Protein 9K1L (pdb70)

Nearest PDB structures (foldseek):
  8bw8-assembly2_D  TM=9.232E-01  e=1.970E-22  Drosophila melanogaster
  8bw8-assembly1_B  TM=9.135E-01  e=7.959E-21  Drosophila melanogaster
  8bw9-assembly1_B  TM=9.131E-01  e=1.567E-20  Drosophila melanogaster
  8bw8-assembly3_F  TM=8.882E-01  e=9.702E-20  Drosophila melanogaster
  8cn1-assembly1_F  TM=8.911E-01  e=4.172E-04  Homo sapiens

Radius of gyration: 22.48 Å; Cα contacts (8 Å, |Δi|>4): 541; chains: 2; bounding box: 66×52×40 Å

Foldseek 3Di:
DCVQANALLQFWLVLVLLLVVQFDPVQNVLNVLSVVVRPGSNCLLVPDPVNCVVSVNDPVVSVVSSVLLSVLSCCVRPPQQPDFLVNLLCQLLVLLVVLLCVLVVLCPDPVDPLQPDLDDDPVLVVSLVVNLVSLVVSVLLPVQDPPVLNVVSVVLNVQLVVLNVDSDRRVVSSVSSNVSSVVNSVSSVVVQVPDDVVRRRGGWDKDKDKFFDDDFQDDQFWDWDQDPSQWTFTQDGDPPHSQVVSVPDDGGKTFQDKQSRGNRNGDVVVVVCSQRVGRGIIMTIITGRPD/DAALVVVLVVCCVQVVVVCVVCVVLSVVVRCTPVNLLVDDLVVVVVSPPVDSVSSVSSVVVSVVVVVVVVVVVVVVVPPDDDDD

InterPro domains:
  IPR001478 PDZ domain [PF00595] (223-292)
  IPR001478 PDZ domain [PS50106] (215-297)
  IPR001478 PDZ domain [SM00228] (225-297)
  IPR001660 Sterile alpha motif domain [PF00536] (9-71)
  IPR001660 Sterile alpha motif domain [PS50105] (11-76)
  IPR001660 Sterile alpha motif domain [SM00454] (8-76)
  IPR001849 Pleckstrin homology domain [PF00169] (573-667)
  IPR001849 Pleckstrin homology domain [PS50003] (570-669)
  IPR001849 Pleckstrin homology domain [SM00233] (571-671)
  IPR010599 Connector enhancer of kinase suppressor of ras 2/3 domain [PF06663] (340-495)
  IPR011993 PH-like domain superfamily [G3DSA:2.30.29.30] (573-698)
  IPR013761 Sterile alpha motif/pointed domain superfamily [G3DSA:1.10.150.50] (2-89)
  IPR013761 Sterile alpha motif/pointed domain superfamily [SSF47769] (5-80)
  IPR017874 CRIC domain [PF10534] (84-176)
  IPR017874 CRIC domain [PS51290] (84-178)
  IPR036034 PDZ superfamily [G3DSA:2.30.42.10] (201-304)
  IPR036034 PDZ superfamily [SSF50156] (201-300)
  IPR049628 CNK1-3, SAM domain [cd09511] (8-76)
  IPR051566 Connector enhancer of kinase suppressor of Ras [PTHR12844] (5-1025)

Solvent-accessible surface area: 18552 Å² total; per-residue (Å²): 111,72,152,64,20,99,53,2,45,54,15,41,41,74,70,0,6,62,1,4,114,1,7,41,95,41,3,52,100,7,25,60,34,1,96,148,88,59,14,21,0,78,59,0,20,163,13,67,82,105,67,0,85,100,5,41,0,67,104,4,0,4,2,2,38,1,27,48,7,5,78,34,0,34,62,20,28,128,20,13,109,83,69,23,10,117,54,11,13,129,51,1,39,25,19,0,116,88,2,41,99,61,0,76,42,53,54,91,60,87,96,50,84,1,160,112,23,154,183,23,40,20,85,0,1,62,35,0,12,85,0,0,26,16,1,55,54,1,5,70,37,35,81,45,40,147,124,120,40,69,59,57,2,3,83,24,2,33,74,0,1,70,6,14,90,107,125,22,22,2,56,89,3,0,64,70,0,18,103,0,0,124,46,1,22,37,24,1,85,90,14,46,89,134,33,65,127,106,44,10,57,40,29,7,82,9,34,65,6,138,13,73,26,94,124,129,67,62,31,13,3,0,99,2,98,43,35,106,100,17,62,4,28,0,72,20,48,41,150,126,5,12,0,57,152,38,70,102,7,95,70,40,8,22,1,3,17,2,51,130,46,4,0,9,11,28,68,69,101,22,0,19,80,10,6,166,138,70,64,73,9,2,48,0,1,0,49,19,43,37,98,130,51,75,52,56,48,5,21,134,33,0,130,151,47,0,75,113,7,58,95,122,29,26,121,19,1,40,62,30,37,0,38,10,49,2,5,56,58,13,55,41,151,33,0,88,89,10,46,0,87,94,102,96,25,11,71,72,0,21,24,23,1,9,58,38,52,1,92,59,20,43,117,40,2,98,110,57,77,133,143,70,37,92,14

Sequence (375 aa):
MALIMEPVSKWSPSQVVDWMKGLDDCLQQYIKNFEREKISGDQLLRITHQELEDLGVSRIGHQELILEAVDLLCALNYGLETENLKTLSHKLNASAKNLQNFITGRRRSGHYDGRTSRKLPNDFLTSVVDLIGAAKSLLAWLDRSPSVTRNNVIQLCLELTTIVQQDCTVYETENKILHVCKTLSGVCDHIISLSSDPLVSQSAHLEVIQLANIKPSEGLGMYIKSTYDGLHVITGTTENSPADRCKKIHAGDEVIQVNHQTVVGWQLKNLVNALREDPSGVILTLKKRPQGSTQQDVCKWLKKHCPNQYQLYSESFKQHDITGRALLRLTDKKLERMGIAQENQRQHILQQVLQLKVREEVRNLQLLTQNLYFQ

Structure (mmCIF, N/CA/C/O backbone):
data_9K1L
#
_entry.id   9K1L
#
_cell.length_a   109.307
_cell.length_b   109.307
_cell.length_c   203.484
_cell.angle_alpha   90.000
_cell.angle_beta   90.000
_cell.angle_gamma   120.000
#
_symmetry.space_group_name_H-M   'P 65 2 2'
#
loop_
_entity.id
_entity.type
_entity.pdbx_description
1 polymer 'Connector enhancer of kinase suppressor of ras 2'
2 polymer 'Sterile alpha motif domain-containing protein 12'
3 non-polymer GLYCEROL
4 water water
#
loop_
_atom_site.group_PDB
_atom_site.id
_atom_site.type_symbol
_atom_site.label_atom_id
_atom_site.label_alt_id
_atom_site.label_comp_id
_atom_site.label_asym_id
_atom_site.label_entity_id
_atom_site.label_seq_id
_atom_site.pdbx_PDB_ins_code
_atom_site.Cartn_x
_atom_site.Cartn_y
_atom_site.Cartn_z
_atom_site.occupancy
_atom_site.B_iso_or_equiv
_atom_site.auth_seq_id
_atom_site.auth_comp_id
_atom_site.auth_asym_id
_atom_site.auth_atom_id
_atom_site.pdbx_PDB_model_num
ATOM 1 N N . MET A 1 6 ? -68.80814 33.53607 -11.31334 1.000 63.42987 1 MET A N 1
ATOM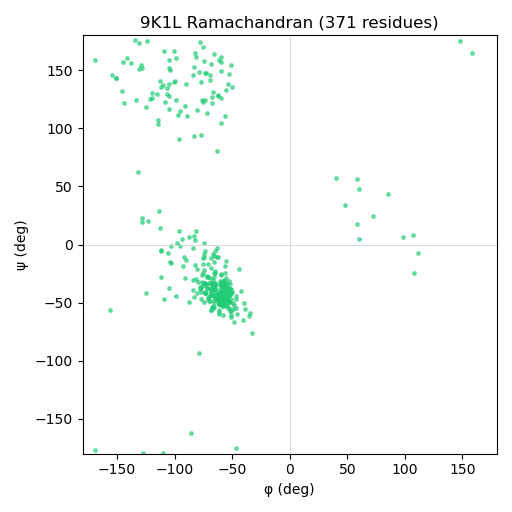 2 C CA . MET A 1 6 ? -69.84292 33.39161 -12.33152 1.000 71.98730 1 MET A CA 1
ATOM 3 C C . MET A 1 6 ? -70.91726 34.47197 -12.16206 1.000 77.13714 1 MET A C 1
ATOM 4 O O . MET A 1 6 ? -71.39503 34.73289 -11.04831 1.000 68.35435 1 MET A O 1
ATOM 9 N N . ALA A 1 7 ? -71.30403 35.07892 -13.29047 1.000 86.97062 2 ALA A N 1
ATOM 10 C CA . ALA A 1 7 ? -72.18570 36.24145 -13.30228 1.000 81.14886 2 ALA A CA 1
ATOM 11 C C . ALA A 1 7 ? -73.57518 35.96387 -12.74012 1.000 83.33738 2 ALA A C 1
ATOM 12 O O . ALA A 1 7 ? -74.33232 36.92238 -12.52872 1.000 83.02271 2 ALA A O 1
ATOM 14 N N . LEU A 1 8 ? -73.93808 34.69306 -12.51078 1.000 77.11716 3 LEU A N 1
ATOM 15 C CA . LEU A 1 8 ? -75.20472 34.39436 -11.84243 1.000 74.60262 3 LEU A CA 1
ATOM 16 C C . LEU A 1 8 ? -75.12056 34.70665 -10.35089 1.000 71.57647 3 LEU A C 1
ATOM 17 O O . LEU A 1 8 ? -76.05852 35.27051 -9.77287 1.000 69.05773 3 LEU A O 1
ATOM 22 N N . ILE A 1 9 ? -73.99476 34.36103 -9.72195 1.000 73.79905 4 ILE A N 1
ATOM 23 C CA . ILE A 1 9 ? -73.82138 34.53063 -8.28068 1.000 67.91820 4 ILE A CA 1
ATOM 24 C C . ILE A 1 9 ? -73.37104 35.94856 -7.92574 1.000 61.29342 4 ILE A C 1
ATOM 25 O O . ILE A 1 9 ? -73.69882 36.44498 -6.84458 1.000 51.69659 4 ILE A O 1
ATOM 30 N N . MET A 1 10 ? -72.63111 36.61272 -8.81549 1.000 65.37016 5 MET A N 1
ATOM 31 C CA . MET A 1 10 ? -71.91739 37.83571 -8.47479 1.000 58.71629 5 MET A CA 1
ATOM 32 C C . MET A 1 10 ? -71.71803 38.66304 -9.72825 1.000 55.39128 5 MET A C 1
ATOM 33 O O . MET A 1 10 ? -71.55888 38.12503 -10.82332 1.000 60.57352 5 MET A O 1
ATOM 38 N N . GLU A 1 11 ? -71.74986 39.97013 -9.56175 1.000 55.99732 6 GLU A N 1
ATOM 39 C CA . GLU A 1 11 ? -71.53996 40.83517 -10.71312 1.000 54.59562 6 GLU A CA 1
ATOM 40 C C . GLU A 1 11 ? -70.05257 41.13412 -10.85128 1.000 48.44212 6 GLU A C 1
ATOM 41 O O . GLU A 1 11 ? -69.37846 41.34727 -9.84323 1.000 47.34678 6 GLU A O 1
ATOM 47 N N . PRO A 1 12 ? -69.51482 41.10931 -12.07486 1.000 48.19383 7 PRO A N 1
ATOM 48 C CA . PRO A 1 12 ? -68.06988 41.31679 -12.26169 1.000 45.53740 7 PRO A CA 1
ATOM 49 C C . PRO A 1 12 ? -67.57539 42.58571 -11.58235 1.000 42.93157 7 PRO A C 1
ATOM 50 O O . PRO A 1 12 ? -68.27970 43.59731 -11.49503 1.000 43.56380 7 PRO A O 1
ATOM 54 N N . VAL A 1 13 ? -66.33615 42.52567 -11.10414 1.000 42.04169 8 VAL A N 1
ATOM 55 C CA . VAL A 1 13 ? -65.70599 43.73721 -10.59097 1.000 43.72528 8 VAL A CA 1
ATOM 56 C C . VAL A 1 13 ? -65.63239 44.79847 -11.68132 1.000 45.50240 8 VAL A C 1
ATOM 57 O O . VAL A 1 13 ? -65.75769 46.00070 -11.39989 1.000 43.55705 8 VAL A O 1
ATOM 61 N N . SER A 1 14 ? -65.46181 44.37368 -12.94260 1.000 40.45061 9 SER A N 1
ATOM 62 C CA . SER A 1 14 ? -65.38463 45.32359 -14.04334 1.000 42.18145 9 SER A CA 1
ATOM 63 C C . SER A 1 14 ? -66.70016 46.07859 -14.25070 1.000 38.45802 9 SER A C 1
ATOM 64 O O . SER A 1 14 ? -66.71007 47.12458 -14.91405 1.000 33.32325 9 SER A O 1
ATOM 67 N N . LYS A 1 15 ? -67.79646 45.60536 -13.65961 1.000 36.59609 10 LYS A N 1
ATOM 68 C CA . LYS A 1 15 ? -69.06699 46.30236 -13.76861 1.000 37.95489 10 LYS A CA 1
ATOM 69 C C . LYS A 1 15 ? -69.31898 47.29589 -12.63316 1.000 40.09051 10 LYS A C 1
ATOM 70 O O . LYS A 1 15 ? -70.22754 48.11502 -12.76648 1.000 38.89677 10 LYS A O 1
ATOM 72 N N . TRP A 1 16 ? -68.51584 47.28740 -11.55847 1.000 38.60950 11 TRP A N 1
ATOM 73 C CA . TRP A 1 16 ? -68.74603 48.15898 -10.40126 1.000 36.21864 11 TRP A CA 1
ATOM 74 C C . TRP A 1 16 ? -68.87598 49.63252 -10.77449 1.000 38.18990 11 TRP A C 1
ATOM 75 O O . TRP A 1 16 ? -68.09981 50.16296 -11.56563 1.000 41.23513 11 TRP A O 1
ATOM 86 N N . SER A 1 17 ? -69.83396 50.31138 -10.14475 1.000 43.29973 12 SER A N 1
ATOM 87 C CA . SER A 1 17 ? -69.94987 51.76920 -10.22669 1.000 43.13696 12 SER A CA 1
ATOM 88 C C . SER A 1 17 ? -68.87445 52.43266 -9.36441 1.000 44.31965 12 SER A C 1
ATOM 89 O O . SER A 1 17 ? -68.18901 51.77038 -8.57368 1.000 40.51560 12 SER A O 1
ATOM 92 N N . PRO A 1 18 ? -68.70423 53.75308 -9.49009 1.000 43.81990 13 PRO A N 1
ATOM 93 C CA . PRO A 1 18 ? -67.77699 54.44229 -8.57119 1.000 43.87713 13 PRO A CA 1
ATOM 94 C C . PRO A 1 18 ? -68.17384 54.28218 -7.12347 1.000 43.20339 13 PRO A C 1
ATOM 95 O O . PRO A 1 18 ? -67.31185 54.12225 -6.25054 1.000 42.88022 13 PRO A O 1
ATOM 99 N N . SER A 1 19 ? -69.47903 54.31286 -6.85354 1.000 45.39004 14 SER A N 1
ATOM 100 C CA . SER A 1 19 ? -69.97213 54.02779 -5.51426 1.000 42.55980 14 SER A CA 1
ATOM 101 C C . SER A 1 19 ? -69.52528 52.64708 -5.06814 1.000 44.67029 14 SER A C 1
ATOM 102 O O . SER A 1 19 ? -68.94887 52.48346 -3.98377 1.000 43.81901 14 SER A O 1
ATOM 105 N N . GLN A 1 20 ? -69.78240 51.63592 -5.90292 1.000 42.99431 15 GLN A N 1
ATOM 106 C CA . GLN A 1 20 ? -69.29686 50.29725 -5.59290 1.000 42.86194 15 GLN A CA 1
ATOM 107 C C . GLN A 1 20 ? -67.78976 50.29358 -5.36186 1.000 42.73708 15 GLN A C 1
ATOM 108 O O . GLN A 1 20 ? -67.30303 49.61490 -4.44808 1.000 42.82373 15 GLN A O 1
ATOM 114 N N . VAL A 1 21 ? -67.03852 51.07243 -6.15195 1.000 40.20913 16 VAL A N 1
ATOM 115 C CA . VAL A 1 21 ? -65.59071 51.15135 -5.95400 1.000 40.91838 16 VAL A CA 1
ATOM 116 C C . VAL A 1 21 ? -65.27926 51.70648 -4.56440 1.000 44.44088 16 VAL A C 1
ATOM 117 O O . VAL A 1 21 ? -64.60471 51.05874 -3.75228 1.000 44.01733 16 VAL A O 1
ATOM 121 N N . VAL A 1 22 ? -65.80509 52.89953 -4.25835 1.000 45.37903 17 VAL A N 1
ATOM 122 C CA . VAL A 1 22 ? -65.57219 53.52947 -2.95620 1.000 42.49275 17 VAL A CA 1
ATOM 123 C C . VAL A 1 22 ? -66.00986 52.61286 -1.82309 1.000 42.72472 17 VAL A C 1
ATOM 124 O O . VAL A 1 22 ? -65.36689 52.55269 -0.76858 1.000 42.84199 17 VAL A O 1
ATOM 128 N N . ASP A 1 23 ? -67.12201 51.90247 -2.01722 1.000 43.69732 18 ASP A N 1
ATOM 129 C CA . ASP A 1 23 ? -67.63536 51.00254 -0.99416 1.000 39.73680 18 ASP A CA 1
ATOM 130 C C . ASP A 1 23 ? -66.58656 49.98388 -0.58423 1.000 43.84126 18 ASP A C 1
ATOM 131 O O . ASP A 1 23 ? -66.28958 49.82237 0.60799 1.000 42.58514 18 ASP A O 1
ATOM 136 N N . TRP A 1 24 ? -66.02299 49.27199 -1.56976 1.000 45.35325 19 TRP A N 1
ATOM 137 C CA . TRP A 1 24 ? -64.98107 48.29195 -1.28647 1.000 39.17039 19 TRP A CA 1
ATOM 138 C C . TRP A 1 24 ? -63.73592 48.97371 -0.74116 1.000 41.28799 19 TRP A C 1
ATOM 139 O O . TRP A 1 24 ? -63.04573 48.41830 0.12275 1.000 42.17479 19 TRP A O 1
ATOM 150 N N . MET A 1 25 ? -63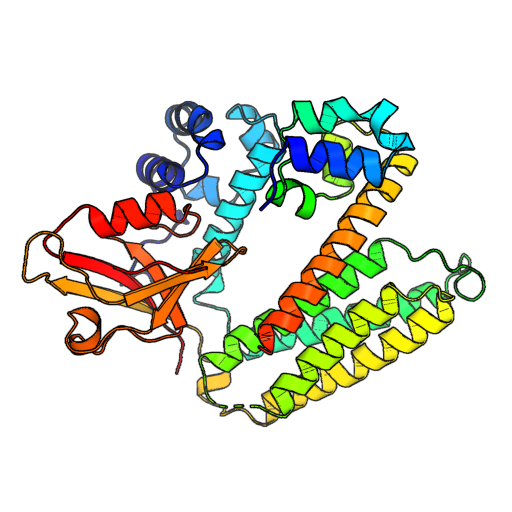.46540 50.19770 -1.19116 1.000 39.36708 20 MET A N 1
ATOM 151 C CA . MET A 1 25 ? -62.30429 50.92286 -0.69804 1.000 39.91814 20 MET A CA 1
ATOM 152 C C . MET A 1 25 ? -62.43047 51.25356 0.78487 1.000 43.79041 20 MET A C 1
ATOM 153 O O . MET A 1 25 ? -61.41267 51.40377 1.46888 1.000 45.88392 20 MET A O 1
ATOM 158 N N . LYS A 1 26 ? -63.65885 51.33874 1.31248 1.000 43.44719 21 LYS A N 1
ATOM 159 C CA . LYS A 1 26 ? -63.84779 51.68565 2.72036 1.000 41.71850 21 LYS A CA 1
ATOM 160 C C . LYS A 1 26 ? -63.35497 50.59559 3.67157 1.000 41.54063 21 LYS A C 1
ATOM 161 O O . LYS A 1 26 ? -63.12278 50.88081 4.84945 1.000 42.91673 21 LYS A O 1
ATOM 167 N N . GLY A 1 27 ? -63.21376 49.35861 3.20529 1.000 39.75107 22 GLY A N 1
ATOM 168 C CA . GLY A 1 27 ? -62.74887 48.28028 4.04826 1.000 40.71340 22 GLY A CA 1
ATOM 169 C C . GLY A 1 27 ? -61.25852 48.02868 4.00096 1.000 44.19612 22 GLY A C 1
ATOM 170 O O . GLY A 1 27 ? -60.76151 47.08233 4.62369 1.000 43.89509 22 GLY A O 1
ATOM 171 N N . LEU A 1 28 ? -60.51973 48.86018 3.28361 1.000 43.79615 23 LEU A N 1
ATOM 172 C CA . LEU A 1 28 ? -59.07576 48.72952 3.19149 1.000 42.54269 23 LEU A CA 1
ATOM 173 C C . LEU A 1 28 ? -58.42795 49.45718 4.36669 1.000 44.96126 23 LEU A C 1
ATOM 174 O O . LEU A 1 28 ? -59.09190 49.80246 5.34690 1.000 47.54181 23 LEU A O 1
ATOM 179 N N . ASP A 1 29 ? -57.13616 49.74035 4.24746 1.000 50.70558 24 ASP A N 1
ATOM 180 C CA . ASP A 1 29 ? -56.34336 50.22936 5.36616 1.000 49.84610 24 ASP A CA 1
ATOM 181 C C . ASP A 1 29 ? -56.75914 51.64731 5.73943 1.000 47.17893 24 ASP A C 1
ATOM 182 O O . ASP A 1 29 ? -57.04340 52.46902 4.86750 1.000 46.63734 24 ASP A O 1
ATOM 187 N N . ASP A 1 30 ? -56.78497 51.93158 7.04885 1.000 46.63479 25 ASP A N 1
ATOM 188 C CA . ASP A 1 30 ? -57.13782 53.27099 7.51882 1.000 44.96195 25 ASP A CA 1
ATOM 189 C C . ASP A 1 30 ? -56.38403 54.33443 6.73151 1.000 41.88707 25 ASP A C 1
ATOM 190 O O . ASP A 1 30 ? -56.97941 55.30333 6.25337 1.000 41.15899 25 ASP A O 1
ATOM 195 N N . CYS A 1 31 ? -55.08907 54.12061 6.50128 1.000 45.30609 26 CYS A N 1
ATOM 196 C CA . CYS A 1 31 ? -54.25470 55.13847 5.87337 1.000 41.08815 26 CYS A CA 1
ATOM 197 C C . CYS A 1 31 ? -54.64823 55.45669 4.43094 1.000 44.22495 26 CYS A C 1
ATOM 198 O O . CYS A 1 31 ? -54.09165 56.39738 3.85171 1.000 46.48113 26 CYS A O 1
ATOM 201 N N . LEU A 1 32 ? -55.59735 54.72743 3.84104 1.000 44.82942 27 LEU A N 1
ATOM 202 C CA . LEU A 1 32 ? -55.95083 54.92177 2.43809 1.000 45.97722 27 LEU A CA 1
ATOM 203 C C . LEU A 1 32 ? -57.27682 55.64789 2.22841 1.000 44.20239 27 LEU A C 1
ATOM 204 O O . LEU A 1 32 ? -57.59595 55.99063 1.08755 1.000 46.27894 27 LEU A O 1
ATOM 209 N N . GLN A 1 33 ? -58.04260 55.90234 3.28941 1.000 40.92309 28 GLN A N 1
ATOM 210 C CA . GLN A 1 33 ? -59.35156 56.52915 3.13465 1.000 46.02280 28 GLN A CA 1
ATOM 211 C C . GLN A 1 33 ? -59.25028 57.97206 2.63796 1.000 48.64262 28 GLN A C 1
ATOM 212 O O . GLN A 1 33 ? -60.06545 58.40347 1.81254 1.000 51.77172 28 GLN A O 1
ATOM 218 N N . GLN A 1 34 ? -58.25213 58.72569 3.10608 1.000 46.77796 29 GLN A N 1
ATOM 219 C CA . GLN A 1 34 ? -58.00685 60.09505 2.66070 1.000 46.33346 29 GLN A CA 1
ATOM 220 C C . GLN A 1 34 ? -58.11823 60.22565 1.14856 1.000 51.68179 29 GLN A C 1
ATOM 221 O O . GLN A 1 34 ? -58.33869 61.31938 0.61173 1.000 58.85115 29 GLN A O 1
ATOM 227 N N . TYR A 1 35 ? -57.98084 59.10794 0.45456 1.000 48.43862 30 TYR A N 1
ATOM 228 C CA . TYR A 1 35 ? -58.00238 59.13138 -0.99306 1.000 51.12288 30 TYR A CA 1
ATOM 229 C C . TYR A 1 35 ? -59.39777 58.92926 -1.58295 1.000 53.43715 30 TYR A C 1
ATOM 230 O O . TYR A 1 35 ? -59.68014 59.45980 -2.66875 1.000 51.57506 30 TYR A O 1
ATOM 239 N N . ILE A 1 36 ? -60.29287 58.21270 -0.88854 1.000 51.84511 31 ILE A N 1
ATOM 240 C CA . ILE A 1 36 ? -61.58221 57.87263 -1.49985 1.000 54.15664 31 ILE A CA 1
ATOM 241 C C . ILE A 1 36 ? -62.35454 59.12832 -1.88713 1.000 55.73280 31 ILE A C 1
ATOM 242 O O . ILE A 1 36 ? -63.18856 59.08947 -2.79989 1.000 55.63860 31 ILE A O 1
ATOM 247 N N . LYS A 1 37 ? -62.08854 60.25795 -1.22175 1.000 58.30153 32 LYS A N 1
ATOM 248 C CA . LYS A 1 37 ? -62.68585 61.51669 -1.65381 1.000 57.81671 32 LYS A CA 1
ATOM 249 C C . LYS A 1 37 ? -62.37940 61.78710 -3.12486 1.000 59.60146 32 LYS A C 1
ATOM 250 O O . LYS A 1 37 ? -63.26902 62.14275 -3.90534 1.000 57.98671 32 LYS A O 1
ATOM 252 N N . ASN A 1 38 ? -61.12585 61.58570 -3.53054 1.000 63.68611 33 ASN A N 1
ATOM 253 C CA . ASN A 1 38 ? -60.74508 61.91912 -4.89747 1.000 63.77250 33 ASN A CA 1
ATOM 254 C C . ASN A 1 38 ? -61.21466 60.85895 -5.88577 1.000 65.08028 33 ASN A C 1
ATOM 255 O O . ASN A 1 38 ? -61.63172 61.19763 -7.00122 1.000 66.39175 33 ASN A O 1
ATOM 260 N N . PHE A 1 39 ? -61.15668 59.57762 -5.50101 1.000 56.13298 34 PHE A N 1
ATOM 261 C CA . PHE A 1 39 ? -61.72238 58.52558 -6.34371 1.000 52.57597 34 PHE A CA 1
ATOM 262 C C . PHE A 1 39 ? -63.17182 58.83590 -6.68960 1.000 57.77294 34 PHE A C 1
ATOM 263 O O . PHE A 1 39 ? -63.59494 58.73457 -7.85094 1.000 54.91354 34 PHE A O 1
ATOM 271 N N . GLU A 1 40 ? -63.94899 59.19732 -5.67211 1.000 57.09431 35 GLU A N 1
ATOM 272 C CA . GLU A 1 40 ? -65.29862 59.70140 -5.84277 1.000 57.84598 35 GLU A CA 1
ATOM 273 C C . GLU A 1 40 ? -65.34963 60.78410 -6.90524 1.000 56.67368 35 GLU A C 1
ATOM 274 O O . GLU A 1 40 ? -65.95379 60.59767 -7.96369 1.000 56.07144 35 GLU A O 1
ATOM 280 N N . ARG A 1 41 ? -64.71265 61.91815 -6.61639 1.000 55.52924 36 ARG A N 1
ATOM 281 C CA . ARG A 1 41 ? -64.82439 63.09213 -7.47502 1.000 59.80059 36 ARG A CA 1
ATOM 282 C C . ARG A 1 41 ? -64.45186 62.78230 -8.92582 1.000 59.87613 36 ARG A C 1
ATOM 283 O O . ARG A 1 41 ? -65.02751 63.36025 -9.85620 1.000 55.57114 36 ARG A O 1
ATOM 291 N N . GLU A 1 42 ? -63.50762 61.87250 -9.14438 1.000 61.32081 37 GLU A N 1
ATOM 292 C CA . GLU A 1 42 ? -63.13132 61.50360 -10.50087 1.000 56.12330 37 GLU A CA 1
ATOM 293 C C . GLU A 1 42 ? -64.04670 60.44689 -11.10556 1.000 55.15636 37 GLU A C 1
ATOM 294 O O . GLU A 1 42 ? -63.86630 60.09158 -12.27337 1.000 55.31054 37 GLU A O 1
ATOM 300 N N . LYS A 1 43 ? -65.01734 59.94578 -10.34369 1.000 55.91791 38 LYS A N 1
ATOM 301 C CA . LYS A 1 43 ? -65.96833 58.94901 -10.82285 1.000 50.86164 38 LYS A CA 1
ATOM 302 C C . LYS A 1 43 ? -65.23897 57.68086 -11.27166 1.000 51.62875 38 LYS A C 1
ATOM 303 O O . LYS A 1 43 ? -65.49216 57.13638 -12.34875 1.000 54.47382 38 LYS A O 1
ATOM 305 N N . ILE A 1 44 ? -64.31850 57.20847 -10.42773 1.000 50.51939 39 ILE A N 1
ATOM 306 C CA . ILE A 1 44 ? -63.51000 56.03668 -10.76483 1.000 49.31970 39 ILE A CA 1
ATOM 307 C C . ILE A 1 44 ? -64.36877 54.78097 -10.66994 1.000 46.57482 39 ILE A C 1
ATOM 308 O O . ILE A 1 44 ? -64.94741 54.49028 -9.61687 1.000 45.59138 39 ILE A O 1
ATOM 313 N N . SER A 1 45 ? -64.42893 54.00857 -11.75338 1.000 45.17917 40 SER A N 1
ATOM 314 C CA . SER A 1 45 ? -65.28905 52.83035 -11.78818 1.000 46.40556 40 SER A CA 1
ATOM 315 C C . SER A 1 45 ? -64.46864 51.53762 -11.76389 1.000 43.37765 40 SER A C 1
ATOM 316 O O . SER A 1 45 ? -63.24923 51.53729 -11.95762 1.000 40.21929 40 SER A O 1
ATOM 319 N N . GLY A 1 46 ? -65.17443 50.42445 -11.51555 1.000 39.26639 41 GLY A N 1
ATOM 320 C CA . GLY A 1 46 ? -64.51345 49.13525 -11.40911 1.000 37.76020 41 GLY A CA 1
ATOM 321 C C . GLY A 1 46 ? -63.73551 48.78524 -12.65767 1.000 41.38058 41 GLY A C 1
ATOM 322 O O . GLY A 1 46 ? -62.68564 48.14135 -12.58691 1.000 40.66821 41 GLY A O 1
ATOM 323 N N . ASP A 1 47 ? -64.26800 49.17239 -13.81840 1.000 47.32613 42 ASP A N 1
ATOM 324 C CA . ASP A 1 47 ? -63.54469 49.32822 -15.07811 1.000 44.81022 42 ASP A CA 1
ATOM 325 C C . ASP A 1 47 ? -62.11100 49.78225 -14.88521 1.000 43.15502 42 ASP A C 1
ATOM 326 O O . ASP A 1 47 ? -61.16244 49.00319 -15.02775 1.000 40.46463 42 ASP A O 1
ATOM 331 N N . GLN A 1 48 ? -61.97732 51.08117 -14.59342 1.000 42.11308 43 GLN A N 1
ATOM 332 C CA . GLN A 1 48 ? -60.67858 51.72956 -14.46988 1.000 41.87101 43 GLN A CA 1
ATOM 333 C C . GLN A 1 48 ? -59.89927 51.20172 -13.27570 1.000 40.04061 43 GLN A C 1
ATOM 334 O O . GLN A 1 48 ? -58.66174 51.18986 -13.29560 1.000 37.45975 43 GLN A O 1
ATOM 340 N N . LEU A 1 49 ? -60.60164 50.78002 -12.22622 1.000 38.52227 44 LEU A N 1
ATOM 341 C CA . LEU A 1 49 ? -59.91420 50.39475 -11.00684 1.000 36.14209 44 LEU A CA 1
ATOM 342 C C . LEU A 1 49 ? -59.00335 49.20920 -11.26579 1.000 36.61535 44 LEU A C 1
ATOM 343 O O . LEU A 1 49 ? -57.81963 49.24082 -10.91397 1.000 36.74197 44 LEU A O 1
ATOM 348 N N . LEU A 1 50 ? -59.53091 48.17287 -11.93419 1.000 34.60636 45 LEU A N 1
ATOM 349 C CA . LEU A 1 50 ? -58.78518 46.93721 -12.17496 1.000 37.69636 45 LEU A CA 1
ATOM 350 C C . LEU A 1 50 ? -57.46239 47.16630 -12.89758 1.000 38.05251 45 LEU A C 1
ATOM 351 O O . LEU A 1 50 ? -56.58330 46.29156 -12.87952 1.000 37.50956 45 LEU A O 1
ATOM 356 N N . ARG A 1 51 ? -57.31128 48.31746 -13.53641 1.000 36.86425 46 ARG A N 1
ATOM 357 C CA . ARG A 1 51 ? -56.12926 48.63167 -14.31572 1.000 36.10788 46 ARG A CA 1
ATOM 358 C C . ARG A 1 51 ? -55.53974 49.98442 -13.92002 1.000 37.10565 46 ARG A C 1
ATOM 359 O O . ARG A 1 51 ? -54.78530 50.57886 -14.69586 1.000 37.88065 46 ARG A O 1
ATOM 367 N N . ILE A 1 52 ? -55.88646 50.49390 -12.73673 1.000 37.88636 47 ILE A N 1
ATOM 368 C CA . ILE A 1 52 ? -55.35760 51.77601 -12.28953 1.000 38.11627 47 ILE A CA 1
ATOM 369 C C . ILE A 1 52 ? -53.83719 51.79522 -12.42951 1.000 38.32708 47 ILE A C 1
ATOM 370 O O . ILE A 1 52 ? -53.14110 50.81476 -12.12097 1.000 39.08722 47 ILE A O 1
ATOM 375 N N . THR A 1 53 ? -53.32732 52.90175 -12.96093 1.000 35.41720 48 THR A N 1
ATOM 376 C CA . THR A 1 53 ? -51.90269 53.06122 -13.21779 1.000 37.79565 48 THR A CA 1
ATOM 377 C C . THR A 1 53 ? -51.26288 53.89944 -12.13062 1.000 41.58041 48 THR A C 1
ATOM 378 O O . THR A 1 53 ? -51.94690 54.56363 -11.34635 1.000 44.92621 48 THR A O 1
ATOM 382 N N . HIS A 1 54 ? -49.92574 53.88516 -12.10851 1.000 41.17030 49 HIS A N 1
ATOM 383 C CA . HIS A 1 54 ? -49.20509 54.78459 -11.21650 1.000 40.12370 49 HIS A CA 1
ATOM 384 C C . HIS A 1 54 ? -49.70098 56.21290 -11.39089 1.000 39.82758 49 HIS A C 1
ATOM 385 O O . HIS A 1 54 ? -50.27830 56.80242 -10.47198 1.000 39.32609 49 HIS A O 1
ATOM 392 N N . GLN A 1 55 ? -49.52693 56.76213 -12.59036 1.000 36.02103 50 GLN A N 1
ATOM 393 C CA . GLN A 1 55 ? -49.89444 58.14999 -12.82160 1.000 40.13232 50 GLN A CA 1
ATOM 394 C C . GLN A 1 55 ? -51.31394 58.44187 -12.37027 1.000 44.29001 50 GLN A C 1
ATOM 395 O O . GLN A 1 55 ? -51.60311 59.54523 -11.88027 1.000 45.52085 50 GLN A O 1
ATOM 401 N N . GLU A 1 56 ? -52.21109 57.46613 -12.50427 1.000 41.92676 51 GLU A N 1
ATOM 402 C CA . GLU A 1 56 ? -53.57977 57.69181 -12.06124 1.000 43.45888 51 GLU A CA 1
ATOM 403 C C . GLU A 1 56 ? -53.64562 57.77428 -10.54567 1.000 42.22481 51 GLU A C 1
ATOM 404 O O . GLU A 1 56 ? -54.22893 58.71203 -9.98738 1.000 39.77036 51 GLU A O 1
ATOM 410 N N . LEU A 1 57 ? -53.02168 56.80912 -9.87101 1.000 38.81167 52 LEU A N 1
ATOM 411 C CA . LEU A 1 57 ? -52.88033 56.87012 -8.42440 1.000 42.66063 52 LEU A CA 1
ATOM 412 C C . LEU A 1 57 ? -52.30411 58.21050 -7.97686 1.000 44.72025 52 LEU A C 1
ATOM 413 O O . LEU A 1 57 ? -52.72010 58.77688 -6.95752 1.000 42.14079 52 LEU A O 1
ATOM 418 N N . GLU A 1 58 ? -51.35645 58.74475 -8.73557 1.000 42.90426 53 GLU A N 1
ATOM 419 C CA . GLU A 1 58 ? -50.77016 60.00341 -8.32572 1.000 42.68040 53 GLU A CA 1
ATOM 420 C C . GLU A 1 58 ? -51.75717 61.13636 -8.53075 1.000 44.31700 53 GLU A C 1
ATOM 421 O O . GLU A 1 58 ? -51.83674 62.06524 -7.71363 1.000 45.38890 53 GLU A O 1
ATOM 427 N N . ASP A 1 59 ? -52.53455 61.07290 -9.60492 1.000 43.11057 54 ASP A N 1
ATOM 428 C CA . ASP A 1 59 ? -53.51508 62.12627 -9.80799 1.000 40.96485 54 ASP A CA 1
ATOM 429 C C . ASP A 1 59 ? -54.62924 62.04596 -8.78331 1.000 40.70811 54 ASP A C 1
ATOM 430 O O . ASP A 1 59 ? -55.19523 63.07079 -8.40601 1.000 44.52974 54 ASP A O 1
ATOM 435 N N . LEU A 1 60 ? -54.92433 60.85938 -8.27877 1.000 42.92184 55 LEU A N 1
ATOM 436 C CA . LEU A 1 60 ? -55.92220 60.75553 -7.22709 1.000 45.31231 55 LEU A CA 1
ATOM 437 C C . LEU A 1 60 ? -55.40295 61.24268 -5.87125 1.000 49.87205 55 LEU A C 1
ATOM 438 O O . LEU A 1 60 ? -56.15877 61.23427 -4.89136 1.000 47.84804 55 LEU A O 1
ATOM 443 N N . GLY A 1 61 ? -54.15514 61.72331 -5.80789 1.000 49.89985 56 GLY A N 1
ATOM 444 C CA . GLY A 1 61 ? -53.55763 62.22415 -4.58853 1.000 42.98455 56 GLY A CA 1
ATOM 445 C C . GLY A 1 61 ? -52.65304 61.25106 -3.86816 1.000 47.09368 56 GLY A C 1
ATOM 446 O O . GLY A 1 61 ? -52.20815 61.56073 -2.75948 1.000 50.03792 56 GLY A O 1
ATOM 447 N N . VAL A 1 62 ? -52.36460 60.08985 -4.45364 1.000 50.61487 57 VAL A N 1
ATOM 448 C CA . VAL A 1 62 ? -51.58374 59.04300 -3.78442 1.000 53.45416 57 VAL A CA 1
ATOM 449 C C . VAL A 1 62 ? -50.13393 59.19183 -4.23400 1.000 53.26480 57 VAL A C 1
ATOM 450 O O . VAL A 1 62 ? -49.69519 58.59599 -5.21962 1.000 50.28084 57 VAL A O 1
ATOM 454 N N . SER A 1 63 ? -49.37120 59.97329 -3.46980 1.000 66.57321 58 SER A N 1
ATOM 455 C CA . SER A 1 63 ? -47.94370 60.10732 -3.72322 1.000 63.07738 58 SER A CA 1
ATOM 456 C C . SER A 1 63 ? -47.15072 59.02470 -3.00068 1.000 61.96332 58 SER A C 1
ATOM 457 O O . SER A 1 63 ? -46.31204 58.35475 -3.60928 1.000 64.14823 58 SER A O 1
ATOM 460 N N . ARG A 1 64 ? -47.40036 58.83897 -1.70403 1.000 50.82397 59 ARG A N 1
ATOM 461 C CA . ARG A 1 64 ? -46.62177 57.89816 -0.90757 1.000 49.75288 59 ARG A CA 1
ATOM 462 C C . ARG A 1 64 ? -46.75297 56.50210 -1.49479 1.000 49.64897 59 ARG A C 1
ATOM 463 O O . ARG A 1 64 ? -47.79605 55.86213 -1.32731 1.000 51.81929 59 ARG A O 1
ATOM 471 N N . ILE A 1 65 ? -45.71789 56.00945 -2.18442 1.000 44.48733 60 ILE A N 1
ATOM 472 C CA . ILE A 1 65 ? -45.91388 54.77909 -2.93841 1.000 47.13400 60 ILE A CA 1
ATOM 473 C C . ILE A 1 65 ? -46.12558 53.57638 -2.03461 1.000 45.27968 60 ILE A C 1
ATOM 474 O O . ILE A 1 65 ? -46.51986 52.50978 -2.51931 1.000 45.03747 60 ILE A O 1
ATOM 479 N N . GLY A 1 66 ? -45.88198 53.71145 -0.73612 1.000 42.82228 61 GLY A N 1
ATOM 480 C CA . GLY A 1 66 ? -46.42527 52.73433 0.18528 1.000 44.84044 61 GLY A CA 1
ATOM 481 C C . GLY A 1 66 ? -47.93807 52.67918 0.10390 1.000 45.11189 61 GLY A C 1
ATOM 482 O O . GLY A 1 66 ? -48.53589 51.59485 0.09036 1.000 43.96600 61 GLY A O 1
ATOM 483 N N . HIS A 1 67 ? -48.57967 53.85117 0.03684 1.000 45.26459 62 HIS A N 1
ATOM 484 C CA . HIS A 1 67 ? -50.02910 53.87800 -0.10442 1.000 44.90917 62 HIS A CA 1
ATOM 485 C C . HIS A 1 67 ? -50.43438 53.30605 -1.44889 1.000 41.96074 62 HIS A C 1
ATOM 486 O O . HIS A 1 67 ? -51.35615 52.48644 -1.52727 1.000 43.60376 62 HIS A O 1
ATOM 493 N N . GLN A 1 68 ? -49.73128 53.69674 -2.50854 1.000 37.60058 63 GLN A N 1
ATOM 494 C CA . GLN A 1 68 ? -49.93374 53.06547 -3.80833 1.000 41.19487 63 GLN A CA 1
ATOM 495 C C . GLN A 1 68 ? -49.90433 51.54604 -3.70089 1.000 39.47326 63 GLN A C 1
ATOM 496 O O . GLN A 1 68 ? -50.84369 50.85501 -4.11571 1.000 34.43755 63 GLN A O 1
ATOM 502 N N . GLU A 1 69 ? -48.81597 51.01280 -3.14669 1.000 40.87728 64 GLU A N 1
ATOM 503 C CA . GLU A 1 69 ? -48.64775 49.56979 -3.09745 1.000 41.37670 64 GLU A CA 1
ATOM 504 C C . GLU A 1 69 ? -49.77865 48.90463 -2.34132 1.000 39.40404 64 GLU A C 1
ATOM 505 O O . GLU A 1 69 ? -50.20504 47.79673 -2.70245 1.000 38.88361 64 GLU A O 1
ATOM 511 N N . LEU A 1 70 ? -50.27922 49.55849 -1.29830 1.000 38.00426 65 LEU A N 1
ATOM 512 C CA . LEU A 1 70 ? -51.42373 49.00115 -0.59677 1.000 40.42618 65 LEU A CA 1
ATOM 513 C C . LEU A 1 70 ? -52.60387 48.86555 -1.54979 1.000 37.56364 65 LEU A C 1
ATOM 514 O O . LEU A 1 70 ? -53.22102 47.79610 -1.65255 1.000 35.71597 65 LEU A O 1
ATOM 519 N N . ILE A 1 71 ? -52.88165 49.92879 -2.30701 1.000 36.83048 66 ILE A N 1
ATOM 520 C CA . ILE A 1 71 ? -54.00167 49.92300 -3.24135 1.000 33.19913 66 ILE A CA 1
ATOM 521 C C . ILE A 1 71 ? -53.81576 48.83408 -4.29490 1.000 34.71117 66 ILE A C 1
ATOM 522 O O . ILE A 1 71 ? -54.72058 48.03163 -4.55855 1.000 33.03877 66 ILE A O 1
ATOM 527 N N . LEU A 1 72 ? -52.63473 48.78380 -4.90691 1.000 38.11682 67 LEU A N 1
ATOM 528 C CA . LEU A 1 72 ? -52.42034 47.82951 -5.98466 1.000 31.46196 67 LEU A CA 1
ATOM 529 C C . LEU A 1 72 ? -52.43401 46.39177 -5.47216 1.000 38.12315 67 LEU A C 1
ATOM 530 O O . LEU A 1 72 ? -52.91089 45.49197 -6.18008 1.000 37.51316 67 LEU A O 1
ATOM 535 N N . GLU A 1 73 ? -51.94735 46.15451 -4.23834 1.000 40.87609 68 GLU A N 1
ATOM 536 C CA . GLU A 1 73 ? -52.04137 44.80883 -3.67276 1.000 38.85903 68 GLU A CA 1
ATOM 537 C C . GLU A 1 73 ? -53.49309 44.41151 -3.45938 1.000 37.28440 68 GLU A C 1
ATOM 538 O O . GLU A 1 73 ? -53.85738 43.24570 -3.67592 1.000 36.79601 68 GLU A O 1
ATOM 544 N N . ALA A 1 74 ? -54.34354 45.37270 -3.09036 1.000 36.60016 69 ALA A N 1
ATOM 545 C CA . ALA A 1 74 ? -55.77945 45.11256 -3.06122 1.000 32.92658 69 ALA A CA 1
ATOM 546 C C . ALA A 1 74 ? -56.31518 44.84209 -4.45658 1.000 35.04652 69 ALA A C 1
ATOM 547 O O . ALA A 1 74 ? -57.06446 43.88122 -4.67260 1.000 35.03964 69 ALA A O 1
ATOM 549 N N . VAL A 1 75 ? -55.93810 45.67945 -5.42397 1.000 32.82365 70 VAL A N 1
ATOM 550 C CA . VAL A 1 75 ? -56.50028 45.51323 -6.75467 1.000 34.24141 70 VAL A CA 1
ATOM 551 C C . VAL A 1 75 ? -55.98284 44.23159 -7.38759 1.000 34.96164 70 VAL A C 1
ATOM 552 O O . VAL A 1 75 ? -56.71311 43.56191 -8.12975 1.000 37.28502 70 VAL A O 1
ATOM 556 N N . ASP A 1 76 ? -54.73784 43.84761 -7.08897 1.000 33.52696 71 ASP A N 1
ATOM 557 C CA . ASP A 1 76 ? -54.23822 42.55618 -7.55877 1.000 35.27775 71 ASP A CA 1
ATOM 558 C C . ASP A 1 76 ? -55.13758 41.42415 -7.08117 1.000 35.09552 71 ASP A C 1
ATOM 559 O O . ASP A 1 76 ? -55.49962 40.52786 -7.85651 1.000 31.28731 71 ASP A O 1
ATOM 564 N N . LEU A 1 77 ? -55.50710 41.44825 -5.79633 1.000 38.25443 72 LEU A N 1
ATOM 565 C CA . LEU A 1 77 ? -56.46389 40.46781 -5.29485 1.000 37.23566 72 LEU A CA 1
ATOM 566 C C . LEU A 1 77 ? -57.77062 40.56362 -6.05995 1.000 33.81313 72 LEU A C 1
ATOM 567 O O . LEU A 1 77 ? -58.34037 39.54356 -6.46156 1.000 33.71065 72 LEU A O 1
ATOM 572 N N . LEU A 1 78 ? -58.24417 41.79416 -6.29391 1.000 28.60832 73 LEU A N 1
ATOM 573 C CA . LEU A 1 78 ? -59.44287 41.98581 -7.10224 1.000 33.40809 73 LEU A CA 1
ATOM 574 C C . LEU A 1 78 ? -59.31412 41.28397 -8.44357 1.000 35.94077 73 LEU A C 1
ATOM 575 O O . LEU A 1 78 ? -60.27055 40.65884 -8.93252 1.000 35.01979 73 LEU A O 1
ATOM 580 N N . CYS A 1 79 ? -58.12653 41.36219 -9.04578 1.000 34.56754 74 CYS A N 1
ATOM 581 C CA . CYS A 1 79 ? -57.91026 40.71047 -10.32706 1.000 31.04528 74 CYS A CA 1
ATOM 582 C C . CYS A 1 79 ? -57.94250 39.19426 -10.18621 1.000 33.16931 74 CYS A C 1
ATOM 583 O O . CYS A 1 79 ? -58.55025 38.50220 -11.01502 1.000 34.43114 74 CYS A O 1
ATOM 586 N N . ALA A 1 80 ? -57.29655 38.65601 -9.14925 1.000 32.47518 75 ALA A N 1
ATOM 587 C CA . ALA A 1 80 ? -57.36754 37.21994 -8.93952 1.000 31.97484 75 ALA A CA 1
ATOM 588 C C . ALA A 1 80 ? -58.81437 36.76826 -8.89672 1.000 32.19867 75 ALA A C 1
ATOM 589 O O . ALA A 1 80 ? -59.16737 35.72748 -9.45280 1.000 38.25424 75 ALA A O 1
ATOM 591 N N . LEU A 1 81 ? -59.67967 37.57692 -8.29705 1.000 32.98799 76 LEU A N 1
ATOM 592 C CA . LEU A 1 81 ? -61.07631 37.18968 -8.17483 1.000 34.65994 76 LEU A CA 1
ATOM 593 C C . LEU A 1 81 ? -61.78519 37.24229 -9.52522 1.000 35.28204 76 LEU A C 1
ATOM 594 O O . LEU A 1 81 ? -62.50027 36.30626 -9.89500 1.000 36.98536 76 LEU A O 1
ATOM 599 N N . ASN A 1 82 ? -61.56880 38.31351 -10.29434 1.000 34.30244 77 ASN A N 1
ATOM 600 C CA . ASN A 1 82 ? -62.37647 38.55399 -11.48998 1.000 34.23999 77 ASN A CA 1
ATOM 601 C C . ASN A 1 82 ? -61.96610 37.69785 -12.67393 1.000 34.55784 77 ASN A C 1
ATOM 602 O O . ASN A 1 82 ? -62.81696 37.32333 -13.48707 1.000 34.45544 77 ASN A O 1
ATOM 607 N N . TYR A 1 83 ? -60.66639 37.44807 -12.82806 1.000 37.38084 78 TYR A N 1
ATOM 608 C CA . TYR A 1 83 ? -60.11685 36.68641 -13.94372 1.000 32.82191 78 TYR A CA 1
ATOM 609 C C . TYR A 1 83 ? -59.70318 35.27577 -13.55069 1.000 35.59662 78 TYR A C 1
ATOM 610 O O . TYR A 1 83 ? -59.91468 34.33473 -14.32974 1.000 38.28942 78 TYR A O 1
ATOM 619 N N . GLY A 1 84 ? -59.15868 35.10717 -12.34092 1.000 36.13680 79 GLY A N 1
ATOM 620 C CA . GLY A 1 84 ? -58.52813 33.87001 -11.93064 1.000 34.57902 79 GLY A CA 1
ATOM 621 C C . GLY A 1 84 ? -59.45103 32.79927 -11.39833 1.000 38.94607 79 GLY A C 1
ATOM 622 O O . GLY A 1 84 ? -59.25712 31.62000 -11.68461 1.000 41.73602 79 GLY A O 1
ATOM 623 N N . LEU A 1 85 ? -60.45881 33.18211 -10.61838 1.000 41.50809 80 LEU A N 1
ATOM 624 C CA . LEU A 1 85 ? -61.29023 32.17741 -9.96541 1.000 41.06004 80 LEU A CA 1
ATOM 625 C C . LEU A 1 85 ? -61.88698 31.21005 -10.99112 1.000 44.14472 80 LEU A C 1
ATOM 626 O O . LEU A 1 85 ? -61.79241 29.98822 -10.82743 1.000 47.49218 80 LEU A O 1
ATOM 631 N N . GLU A 1 86 ? -62.45255 31.73782 -12.08732 1.000 44.42910 81 GLU A N 1
ATOM 632 C CA . GLU A 1 86 ? -63.06508 30.91139 -13.13571 1.000 44.49692 81 GLU A CA 1
ATOM 633 C C . GLU A 1 86 ? -62.06510 30.05176 -13.89196 1.000 47.65519 81 GLU A C 1
ATOM 634 O O . GLU A 1 86 ? -62.48529 29.20031 -14.68895 1.000 49.48119 81 GLU A O 1
ATOM 640 N N . THR A 1 87 ? -60.78166 30.24717 -13.65892 1.000 46.64946 82 THR A N 1
ATOM 641 C CA . THR A 1 87 ? -59.67770 29.90822 -14.54889 1.000 44.41836 82 THR A CA 1
ATOM 642 C C . THR A 1 87 ? -58.62261 29.02765 -13.91204 1.000 45.86827 82 THR A C 1
ATOM 643 O O . THR A 1 87 ? -58.13193 28.10725 -14.55827 1.000 45.07382 82 THR A O 1
ATOM 647 N N . GLU A 1 88 ? -58.25427 29.30125 -12.66853 1.000 57.29991 83 GLU A N 1
ATOM 648 C CA . GLU A 1 88 ? -57.12388 28.65266 -12.03109 1.000 58.54302 83 GLU A CA 1
ATOM 649 C C . GLU A 1 88 ? -57.52176 27.24490 -11.64290 1.000 60.46389 83 GLU A C 1
ATOM 650 O O . GLU A 1 88 ? -58.49724 27.05958 -10.90801 1.000 66.14585 83 GLU A O 1
ATOM 656 N N . ASN A 1 89 ? -56.78565 26.25526 -12.13245 1.000 47.85072 84 ASN A N 1
ATOM 657 C CA . ASN A 1 89 ? -56.99084 24.88373 -11.70551 1.000 41.73472 84 ASN A CA 1
ATOM 658 C C . ASN A 1 89 ? -55.63382 24.25139 -11.40722 1.000 42.59916 84 ASN A C 1
ATOM 659 O O . ASN A 1 89 ? -54.58000 24.87138 -11.58905 1.000 42.75871 84 ASN A O 1
ATOM 664 N N . LEU A 1 90 ? -55.66575 23.00678 -10.92498 1.000 40.05074 85 LEU A N 1
ATOM 665 C CA . LEU A 1 90 ? -54.43342 22.33135 -10.54065 1.000 36.27773 85 LEU A CA 1
ATOM 666 C C . LEU A 1 90 ? -53.45410 22.22938 -11.70403 1.000 36.02236 85 LEU A C 1
ATOM 667 O O . LEU A 1 90 ? -52.24457 22.31406 -11.49307 1.000 37.21048 85 LEU A O 1
ATOM 672 N N . LYS A 1 91 ? -53.93918 22.07316 -12.93659 1.000 39.86339 86 LYS A N 1
ATOM 673 C CA . LYS A 1 91 ? -53.02207 22.06699 -14.07869 1.000 39.44591 86 LYS A CA 1
ATOM 674 C C . LYS A 1 91 ? -52.28462 23.39847 -14.18916 1.000 36.21584 86 LYS A C 1
ATOM 675 O O . LYS A 1 91 ? -51.04944 23.44723 -14.19153 1.000 33.40465 86 LYS A O 1
ATOM 681 N N . THR A 1 92 ? -53.04458 24.48698 -14.31389 1.000 38.92714 87 THR A N 1
ATOM 682 C CA . THR A 1 92 ? -52.53930 25.85027 -14.21037 1.000 35.30919 87 THR A CA 1
ATOM 683 C C . THR A 1 92 ? -51.43047 25.94841 -13.16828 1.000 35.54049 87 THR A C 1
ATOM 684 O O . THR A 1 92 ? -50.28170 26.25731 -13.48941 1.000 36.21018 87 THR A O 1
ATOM 688 N N . LEU A 1 93 ? -51.75946 25.64218 -11.91253 1.000 37.86973 88 LEU A N 1
ATOM 689 C CA . LEU A 1 93 ? -50.79503 25.79811 -10.82870 1.000 35.68453 88 LEU A CA 1
ATOM 690 C C . LEU A 1 93 ? -49.53502 24.98934 -11.09156 1.000 36.78027 88 LEU A C 1
ATOM 691 O O . LEU A 1 93 ? -48.42001 25.47961 -10.86946 1.000 39.06905 88 LEU A O 1
ATOM 696 N N . SER A 1 94 ? -49.68770 23.75043 -11.57295 1.000 34.86968 89 SER A N 1
ATOM 697 C CA . SER A 1 94 ? -48.51648 22.91105 -11.82104 1.000 32.95890 89 SER A CA 1
ATOM 698 C C . SER A 1 94 ? -47.66364 23.48818 -12.92926 1.000 34.34818 89 SER A C 1
ATOM 699 O O . SER A 1 94 ? -46.42618 23.41309 -12.87929 1.000 34.22787 89 SER A O 1
ATOM 702 N N . HIS A 1 95 ? -48.32323 24.03326 -13.95683 1.000 33.21595 90 HIS A N 1
ATOM 703 C CA . HIS A 1 95 ? -47.61446 24.67314 -15.05352 1.000 31.89648 90 HIS A CA 1
ATOM 704 C C . HIS A 1 95 ? -46.79388 25.86128 -14.54751 1.000 34.09554 90 HIS A C 1
ATOM 705 O O . HIS A 1 95 ? -45.62743 26.03650 -14.92685 1.000 30.63489 90 HIS A O 1
ATOM 712 N N . LYS A 1 96 ? -47.36903 26.64853 -13.63532 1.000 34.36325 91 LYS A N 1
ATOM 713 C CA . LYS A 1 96 ? -46.66922 27.80361 -13.10183 1.000 29.10074 91 LYS A CA 1
ATOM 714 C C . LYS A 1 96 ? -45.46446 27.38199 -12.26172 1.000 32.56355 91 LYS A C 1
ATOM 715 O O . LYS A 1 96 ? -44.42018 28.04488 -12.28823 1.000 37.41604 91 LYS A O 1
ATOM 717 N N . LEU A 1 97 ? -45.57091 26.27216 -11.53252 1.000 28.84062 92 LEU A N 1
ATOM 718 C CA . LEU A 1 97 ? -44.42853 25.78335 -10.76531 1.000 31.91539 92 LEU A CA 1
ATOM 719 C C . LEU A 1 97 ? -43.31737 25.28205 -11.68329 1.000 36.15535 92 LEU A C 1
ATOM 720 O O . LEU A 1 97 ? -42.16123 25.72279 -11.59463 1.000 37.84237 92 LEU A O 1
ATOM 725 N N . ASN A 1 98 ? -43.64578 24.33564 -12.56232 1.000 36.08819 93 ASN A N 1
ATOM 726 C CA . ASN A 1 98 ? -42.65491 23.84429 -13.51232 1.000 34.80342 93 ASN A CA 1
ATOM 727 C C . ASN A 1 98 ? -42.02933 24.98673 -14.30888 1.000 32.35102 93 ASN A C 1
ATOM 728 O O . ASN A 1 98 ? -40.82037 24.98080 -14.56893 1.000 33.58130 93 ASN A O 1
ATOM 733 N N . ALA A 1 99 ? -42.82197 26.00562 -14.65436 1.000 33.87818 94 ALA A N 1
ATOM 734 C CA . ALA A 1 99 ? -42.28985 27.10858 -15.45139 1.000 33.74885 94 ALA A CA 1
ATOM 735 C C . ALA A 1 99 ? -41.24057 27.91124 -14.68484 1.000 36.30175 94 ALA A C 1
ATOM 736 O O . ALA A 1 99 ? -40.20127 28.28882 -15.24932 1.000 32.85054 94 ALA A O 1
ATOM 738 N N . SER A 1 100 ? -41.48976 28.20010 -13.40409 1.000 32.03099 95 SER A N 1
ATOM 739 C CA . SER A 1 100 ? -40.52944 29.04721 -12.72375 1.000 35.25336 95 SER A CA 1
ATOM 740 C C . SER A 1 100 ? -39.26018 28.28219 -12.39586 1.000 35.11885 95 SER A C 1
ATOM 741 O O . SER A 1 100 ? -38.19998 28.89974 -12.24935 1.000 36.52424 95 SER A O 1
ATOM 744 N N . ALA A 1 101 ? -39.34678 26.95035 -12.33170 1.000 35.64938 96 ALA A N 1
ATOM 745 C CA . ALA A 1 101 ? -38.17285 26.12060 -12.09923 1.000 33.40294 96 ALA A CA 1
ATOM 746 C C . ALA A 1 101 ? -37.34347 25.99859 -13.36402 1.000 36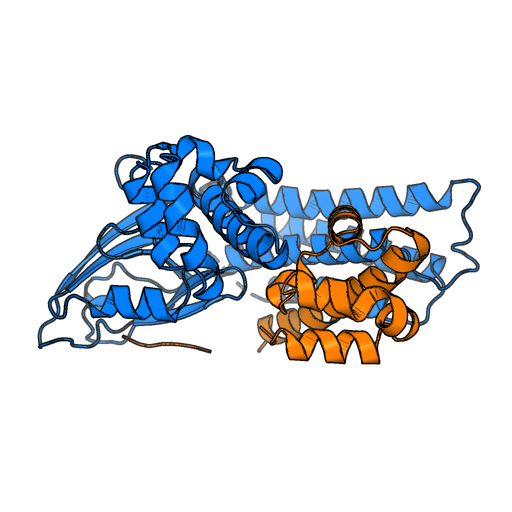.20214 96 ALA A C 1
ATOM 747 O O . ALA A 1 101 ? -36.11338 26.14074 -13.33327 1.000 29.71787 96 ALA A O 1
ATOM 749 N N . LYS A 1 102 ? -38.01517 25.71539 -14.48638 1.000 32.56310 97 LYS A N 1
ATOM 750 C CA . LYS A 1 102 ? -37.36542 25.72925 -15.79178 1.000 33.80170 97 LYS A CA 1
ATOM 751 C C . LYS A 1 102 ? -36.64697 27.05299 -16.02449 1.000 36.25099 97 LYS A C 1
ATOM 752 O O . LYS A 1 102 ? -35.46754 27.07993 -16.40828 1.000 38.55763 97 LYS A O 1
ATOM 758 N N . ASN A 1 103 ? -37.34051 28.16691 -15.78473 1.000 34.65063 98 ASN A N 1
ATOM 759 C CA . ASN A 1 103 ? -36.72145 29.46173 -16.03574 1.000 34.01512 98 ASN A CA 1
ATOM 760 C C . ASN A 1 103 ? -35.48646 29.65150 -15.15755 1.000 34.82600 98 ASN A C 1
ATOM 761 O O . ASN A 1 103 ? -34.42241 30.05522 -15.64773 1.000 32.77272 98 ASN A O 1
ATOM 766 N N . LEU A 1 104 ? -35.59575 29.30565 -13.86926 1.000 34.69953 99 LEU A N 1
ATOM 767 C CA . LEU A 1 104 ? -34.43577 29.29161 -12.98666 1.000 33.01181 99 LEU A CA 1
ATOM 768 C C . LEU A 1 104 ? -33.28537 28.48092 -13.57564 1.000 35.84195 99 LEU A C 1
ATOM 769 O O . LEU A 1 104 ? -32.13618 28.93958 -13.59591 1.000 35.64807 99 LEU A O 1
ATOM 774 N N . GLN A 1 105 ? -33.57009 27.25537 -14.03109 1.000 34.91345 100 GLN A N 1
ATOM 775 C CA . GLN A 1 105 ? -32.51453 26.43106 -14.60784 1.000 33.61324 100 GLN A CA 1
ATOM 776 C C . GLN A 1 105 ? -31.88050 27.12213 -15.80244 1.000 35.30604 100 GLN A C 1
ATOM 777 O O . GLN A 1 105 ? -30.65463 27.24555 -15.87981 1.000 38.22693 100 GLN A O 1
ATOM 783 N N . ASN A 1 106 ? -32.70224 27.57586 -16.75479 1.000 36.07617 101 ASN A N 1
ATOM 784 C CA . ASN A 1 106 ? -32.15031 28.19760 -17.95622 1.000 34.53291 101 ASN A CA 1
ATOM 785 C C . ASN A 1 106 ? -31.40601 29.48850 -17.61083 1.000 38.79071 101 ASN A C 1
ATOM 786 O O . ASN A 1 106 ? -30.37777 29.80195 -18.22985 1.000 39.80414 101 ASN A O 1
ATOM 791 N N . PHE A 1 107 ? -31.88097 30.21720 -16.59441 1.000 37.62752 102 PHE A N 1
ATOM 792 C CA . PHE A 1 107 ? -31.11182 31.31156 -16.01308 1.000 37.05726 102 PHE A CA 1
ATOM 793 C C . PHE A 1 107 ? -29.70829 30.85751 -15.62418 1.000 39.45187 102 PHE A C 1
ATOM 794 O O . PHE A 1 107 ? -28.71453 31.42100 -16.08773 1.000 40.82032 102 PHE A O 1
ATOM 802 N N . ILE A 1 108 ? -29.61657 29.83482 -14.76374 1.000 37.40831 103 ILE A N 1
ATOM 803 C CA . ILE A 1 108 ? -28.32440 29.40689 -14.21935 1.000 41.38544 103 ILE A CA 1
ATOM 804 C C . ILE A 1 108 ? -27.36385 29.01413 -15.34364 1.000 45.10808 103 ILE A C 1
ATOM 805 O O . ILE A 1 108 ? -26.28952 29.61085 -15.50544 1.000 47.34095 103 ILE A O 1
ATOM 810 N N . THR A 1 109 ? -27.73931 28.00645 -16.14334 1.000 43.11445 104 THR A N 1
ATOM 811 C CA . THR A 1 109 ? -26.87335 27.57282 -17.24069 1.000 41.80201 104 THR A CA 1
ATOM 812 C C . THR A 1 109 ? -26.55801 28.71786 -18.20211 1.000 45.16314 104 THR A C 1
ATOM 813 O O . THR A 1 109 ? -25.46825 28.74862 -18.78861 1.000 46.83800 104 THR A O 1
ATOM 817 N N . GLY A 1 110 ? -27.47728 29.67208 -18.36268 1.000 41.16313 105 GLY A N 1
ATOM 818 C CA . GLY A 1 110 ? -27.19368 30.84581 -19.16204 1.000 43.00734 105 GLY A CA 1
ATOM 819 C C . GLY A 1 110 ? -26.04785 31.67293 -18.61284 1.000 45.15946 105 GLY A C 1
ATOM 820 O O . GLY A 1 110 ? -25.04214 31.86391 -19.30399 1.000 46.69502 105 GLY A O 1
ATOM 821 N N . ARG A 1 111 ? -26.19531 32.16212 -17.37243 1.000 44.13286 106 ARG A N 1
ATOM 822 C CA . ARG A 1 111 ? -25.18740 32.93735 -16.64849 1.000 44.81312 106 ARG A CA 1
ATOM 823 C C . ARG A 1 111 ? -23.79477 32.36672 -16.81363 1.000 51.77156 106 ARG A C 1
ATOM 824 O O . ARG A 1 111 ? -22.79616 33.09475 -16.92277 1.000 50.45685 106 ARG A O 1
ATOM 832 N N . ARG A 1 112 ? -23.74116 31.04232 -16.77812 1.000 47.94134 107 ARG A N 1
ATOM 833 C CA . ARG A 1 112 ? -22.48286 30.35417 -16.64461 1.000 48.63390 107 ARG A CA 1
ATOM 834 C C . ARG A 1 112 ? -21.68645 30.36054 -17.93790 1.000 53.18901 107 ARG A C 1
ATOM 835 O O . ARG A 1 112 ? -20.45735 30.25052 -17.89272 1.000 52.27603 107 ARG A O 1
ATOM 843 N N . ARG A 1 113 ? -22.35338 30.50001 -19.08398 1.000 55.72843 108 ARG A N 1
ATOM 844 C CA . ARG A 1 113 ? -21.65381 30.59821 -20.35525 1.000 55.58094 108 ARG A CA 1
ATOM 845 C C . ARG A 1 113 ? -21.31165 32.03521 -20.73482 1.000 57.42727 108 ARG A C 1
ATOM 846 O O . ARG A 1 113 ? -20.48397 32.23587 -21.62989 1.000 58.52712 108 ARG A O 1
ATOM 848 N N . SER A 1 114 ? -21.89444 33.03413 -20.06684 1.000 61.69225 109 SER A N 1
ATOM 849 C CA . SER A 1 114 ? -21.57686 34.41989 -20.39709 1.000 64.88395 109 SER A CA 1
ATOM 850 C C . SER A 1 114 ? -20.09273 34.70528 -20.16846 1.000 69.24575 109 SER A C 1
ATOM 851 O O . SER A 1 114 ? -19.39840 34.01041 -19.41762 1.000 70.63163 109 SER A O 1
ATOM 854 N N . GLY A 1 115 ? -19.60758 35.75624 -20.82778 1.000 67.20619 110 GLY A N 1
ATOM 855 C CA . GLY A 1 115 ? -18.21456 36.12570 -20.67100 1.000 66.48073 110 GLY A CA 1
ATOM 856 C C . GLY A 1 115 ? -17.89864 36.74137 -19.32271 1.000 67.74416 110 GLY A C 1
ATOM 857 O O . GLY A 1 115 ? -16.76216 36.64012 -18.84856 1.000 70.91425 110 GLY A O 1
ATOM 858 N N . HIS A 1 116 ? -18.88032 37.39108 -18.68842 1.000 65.13633 111 HIS A N 1
ATOM 859 C CA . HIS A 1 116 ? -18.63636 38.10637 -17.44100 1.000 63.10525 111 HIS A CA 1
ATOM 860 C C . HIS A 1 116 ? -18.78284 37.21339 -16.20729 1.000 67.99920 111 HIS A C 1
ATOM 861 O O . HIS A 1 116 ? -18.69236 37.72529 -15.08579 1.000 67.55007 111 HIS A O 1
ATOM 863 N N . TYR A 1 117 ? -18.97904 35.89485 -16.39239 1.000 65.58830 112 TYR A N 1
ATOM 864 C CA . TYR A 1 117 ? -19.20026 34.96842 -15.28170 1.000 56.93388 112 TYR A CA 1
ATOM 865 C C . TYR A 1 117 ? -18.01168 34.97456 -14.33699 1.000 58.42443 112 TYR A C 1
ATOM 866 O O . TYR A 1 117 ? -16.87021 34.78912 -14.76524 1.000 62.31264 112 TYR A O 1
ATOM 875 N N . ASP A 1 118 ? -18.27515 35.21296 -13.05176 1.000 58.48942 113 ASP A N 1
ATOM 876 C CA . ASP A 1 118 ? -17.29228 34.96750 -12.00435 1.000 55.87057 113 ASP A CA 1
ATOM 877 C C . ASP A 1 118 ? -17.85196 34.01748 -10.96396 1.000 59.75534 113 ASP A C 1
ATOM 878 O O . ASP A 1 118 ? -17.37554 34.00263 -9.82598 1.000 60.92477 113 ASP A O 1
ATOM 883 N N . GLY A 1 119 ? -18.88512 33.25233 -11.32214 1.000 61.66665 114 GLY A N 1
ATOM 884 C CA . GLY A 1 119 ? -19.56389 32.43241 -10.33022 1.000 63.38119 114 GLY A CA 1
ATOM 885 C C . GLY A 1 119 ? -18.66065 31.41417 -9.65703 1.000 63.00758 114 GLY A C 1
ATOM 886 O O . GLY A 1 119 ? -18.92060 30.99962 -8.52428 1.000 59.88954 114 GLY A O 1
ATOM 887 N N . ARG A 1 120 ? -17.59260 30.99388 -10.33216 1.000 61.66495 115 ARG A N 1
ATOM 888 C CA . ARG A 1 120 ? -16.67783 30.08830 -9.66214 1.000 58.33921 115 ARG A CA 1
ATOM 889 C C . ARG A 1 120 ? -15.81070 30.80008 -8.64118 1.000 60.37317 115 ARG A C 1
ATOM 890 O O . ARG A 1 120 ? -15.17670 30.13497 -7.82319 1.000 62.86187 115 ARG A O 1
ATOM 898 N N . THR A 1 121 ? -15.80380 32.12693 -8.63385 1.000 63.16220 116 THR A N 1
ATOM 899 C CA . THR A 1 121 ? -15.01707 32.90154 -7.68342 1.000 62.46844 116 THR A CA 1
ATOM 900 C C . THR A 1 121 ? -15.87384 33.60685 -6.64431 1.000 67.61765 116 THR A C 1
ATOM 901 O O . THR A 1 121 ? -15.57719 33.54089 -5.44706 1.000 70.98538 116 THR A O 1
ATOM 905 N N . SER A 1 122 ? -16.94297 34.27397 -7.06985 1.000 67.49615 117 SER A N 1
ATOM 906 C CA . SER A 1 122 ? -17.69170 35.13657 -6.17285 1.000 65.03116 117 SER A CA 1
ATOM 907 C C . SER A 1 122 ? -18.61207 34.33869 -5.26364 1.000 65.66668 117 SER A C 1
ATOM 908 O O . SER A 1 122 ? -19.13771 33.28532 -5.62922 1.000 67.55612 117 SER A O 1
ATOM 911 N N . ARG A 1 123 ? -18.81845 34.86624 -4.06664 1.000 65.31686 118 ARG A N 1
ATOM 912 C CA . ARG A 1 123 ? -19.87537 34.38314 -3.19808 1.000 64.20148 118 ARG A CA 1
ATOM 913 C C . ARG A 1 123 ? -20.96282 35.43530 -3.02484 1.000 62.22399 118 ARG A C 1
ATOM 914 O O . ARG A 1 123 ? -21.82880 35.30697 -2.15565 1.000 65.11515 118 ARG A O 1
ATOM 922 N N . LYS A 1 124 ? -20.94438 36.45923 -3.87214 1.000 59.80163 119 LYS A N 1
ATOM 923 C CA . LYS A 1 124 ? -21.94395 37.52004 -3.86509 1.000 61.48184 119 LYS A CA 1
ATOM 924 C C . LYS A 1 124 ? -23.10030 37.11375 -4.77952 1.000 59.94964 119 LYS A C 1
ATOM 925 O O . LYS A 1 124 ? -22.95376 37.07292 -6.00716 1.000 54.81261 119 LYS A O 1
ATOM 931 N N . LEU A 1 125 ? -24.25250 36.82303 -4.17833 1.000 54.62857 120 LEU A N 1
ATOM 932 C CA . LEU A 1 125 ? -25.36220 36.20506 -4.89085 1.000 51.58740 120 LEU A CA 1
ATOM 933 C C . LEU A 1 125 ? -26.29532 37.27879 -5.46481 1.000 52.76618 120 LEU A C 1
ATOM 934 O O . LEU A 1 125 ? -26.86244 38.06483 -4.69102 1.000 53.18229 120 LEU A O 1
ATOM 939 N N . PRO A 1 126 ? -26.47375 37.34793 -6.78349 1.000 51.51061 121 PRO A N 1
ATOM 940 C CA . PRO A 1 126 ? -27.21803 38.47483 -7.37569 1.000 46.54951 121 PRO A CA 1
ATOM 941 C C . PRO A 1 126 ? -28.68887 38.43954 -7.02647 1.000 42.69655 121 PRO A C 1
ATOM 942 O O . PRO A 1 126 ? -29.27000 37.38952 -6.75914 1.000 46.47883 121 PRO A O 1
ATOM 946 N N . ASN A 1 127 ? -29.30061 39.62369 -7.07638 1.000 43.78598 122 ASN A N 1
ATOM 947 C CA . ASN A 1 127 ? -30.67396 39.77445 -6.60088 1.000 42.53594 122 ASN A CA 1
ATOM 948 C C . ASN A 1 127 ? -31.67512 39.02449 -7.48306 1.000 46.17527 122 ASN A C 1
ATOM 949 O O . ASN A 1 127 ? -32.68301 38.52734 -6.96896 1.000 44.17412 122 ASN A O 1
ATOM 954 N N . ASP A 1 128 ? -31.42137 38.92221 -8.79755 1.000 47.54745 123 ASP A N 1
ATOM 955 C CA . ASP A 1 128 ? -32.17919 37.99617 -9.64107 1.000 42.47811 123 ASP A CA 1
ATOM 956 C C . ASP A 1 128 ? -32.43305 36.68751 -8.92098 1.000 42.10092 123 ASP A C 1
ATOM 957 O O . ASP A 1 128 ? -33.57098 36.21458 -8.84983 1.000 42.81422 123 ASP A O 1
ATOM 962 N N . PHE A 1 129 ? -31.35988 36.10228 -8.37287 1.000 40.54253 124 PHE A N 1
ATOM 963 C CA . PHE A 1 129 ? -31.42439 34.77306 -7.77028 1.000 42.97586 124 PHE A CA 1
ATOM 964 C C . PHE A 1 129 ? -32.48031 34.71497 -6.68691 1.000 41.35643 124 PHE A C 1
ATOM 965 O O . PHE A 1 129 ? -33.33901 33.82201 -6.67626 1.000 38.30465 124 PHE A O 1
ATOM 973 N N . LEU A 1 130 ? -32.42345 35.66693 -5.75731 1.000 44.00314 125 LEU A N 1
ATOM 974 C CA . LEU A 1 130 ? -33.38058 35.67772 -4.65979 1.000 41.89681 125 LEU A CA 1
ATOM 975 C C . LEU A 1 130 ? -34.80687 35.78638 -5.18312 1.000 40.85021 125 LEU A C 1
ATOM 976 O O . LEU A 1 130 ? -35.65615 34.96201 -4.83719 1.000 41.95038 125 LEU A O 1
ATOM 981 N N . THR A 1 131 ? -35.08256 36.76186 -6.05911 1.000 41.14084 126 THR A N 1
ATOM 982 C CA . THR A 1 131 ? -36.44971 36.90817 -6.54837 1.000 38.34755 126 THR A CA 1
ATOM 983 C C . THR A 1 131 ? -36.90448 35.64713 -7.25719 1.000 38.22685 126 THR A C 1
ATOM 984 O O . THR A 1 131 ? -38.07640 35.26592 -7.15854 1.000 41.86904 126 THR A O 1
ATOM 988 N N . SER A 1 132 ? -35.99038 34.96706 -7.95197 1.000 36.13948 127 SER A N 1
ATOM 989 C CA . SER A 1 132 ? -36.36741 33.73373 -8.63852 1.000 39.09169 127 SER A CA 1
ATOM 990 C C . SER A 1 132 ? -36.69044 32.63437 -7.63301 1.000 41.68571 127 SER A C 1
ATOM 991 O O . SER A 1 132 ? -37.80118 32.08274 -7.62769 1.000 40.89904 127 SER A O 1
ATOM 994 N N . VAL A 1 133 ? -35.72711 32.33147 -6.75137 1.000 40.88426 128 VAL A N 1
ATOM 995 C CA . VAL A 1 133 ? -35.92568 31.33845 -5.69684 1.000 37.48513 128 VAL A CA 1
ATOM 996 C C . VAL A 1 133 ? -37.22624 31.60649 -4.95905 1.000 37.97422 128 VAL A C 1
ATOM 997 O O . VAL A 1 133 ? -38.06298 30.71064 -4.77700 1.000 37.88938 128 VAL A O 1
ATOM 1001 N N . VAL A 1 134 ? -37.41394 32.85455 -4.52878 1.000 40.08335 129 VAL A N 1
ATOM 1002 C CA . VAL A 1 134 ? -38.60295 33.19963 -3.76532 1.000 37.21738 129 VAL A CA 1
ATOM 1003 C C . VAL A 1 134 ? -39.83559 32.93218 -4.59913 1.000 40.07261 129 VAL A C 1
ATOM 1004 O O . VAL A 1 134 ? -40.78124 32.27562 -4.14996 1.000 40.61587 129 VAL A O 1
ATOM 1008 N N . ASP A 1 135 ? -39.82020 33.39298 -5.84978 1.000 41.84773 130 ASP A N 1
ATOM 1009 C CA . ASP A 1 135 ? -40.98943 33.20262 -6.69367 1.000 42.64420 130 ASP A CA 1
ATOM 1010 C C . ASP A 1 135 ? -41.29795 31.72381 -6.86646 1.000 40.02213 130 ASP A C 1
ATOM 1011 O O . ASP A 1 135 ? -42.46029 31.31044 -6.81582 1.000 41.29742 130 ASP A O 1
ATOM 1016 N N . LEU A 1 136 ? -40.27216 30.90334 -7.04168 1.000 38.94170 131 LEU A N 1
ATOM 1017 C CA . LEU A 1 136 ? -40.52561 29.48309 -7.22133 1.000 36.82930 131 LEU A CA 1
ATOM 1018 C C . LEU A 1 136 ? -41.18247 28.90427 -5.98014 1.000 36.49597 131 LEU A C 1
ATOM 1019 O O . LEU A 1 136 ? -42.19282 28.20040 -6.06256 1.000 34.93744 131 LEU A O 1
ATOM 1024 N N . ILE A 1 137 ? -40.64296 29.23865 -4.80789 1.000 39.93682 132 ILE A N 1
ATOM 1025 C CA . ILE A 1 137 ? -41.23906 28.79550 -3.54809 1.000 39.46054 132 ILE A CA 1
ATOM 1026 C C . ILE A 1 137 ? -42.70417 29.22255 -3.47697 1.000 35.86987 132 ILE A C 1
ATOM 1027 O O . ILE A 1 137 ? -43.56287 28.47670 -2.99497 1.000 35.96572 132 ILE A O 1
ATOM 1032 N N . GLY A 1 138 ? -43.01858 30.41319 -3.98618 1.000 35.47495 133 GLY A N 1
ATOM 1033 C CA . GLY A 1 138 ? -44.41076 30.80965 -4.06803 1.000 36.26240 133 GLY A CA 1
ATOM 1034 C C . GLY A 1 138 ? -45.22759 29.85322 -4.91462 1.000 38.41096 133 GLY A C 1
ATOM 1035 O O . GLY A 1 138 ? -46.31175 29.41698 -4.51672 1.000 39.87879 133 GLY A O 1
ATOM 1036 N N . ALA A 1 139 ? -44.70785 29.50176 -6.09160 1.000 35.84735 134 ALA A N 1
ATOM 1037 C CA . ALA A 1 139 ? -45.41544 28.57470 -6.96051 1.000 33.54104 134 ALA A CA 1
ATOM 1038 C C . ALA A 1 139 ? -45.70876 27.26938 -6.24348 1.000 36.24735 134 ALA A C 1
ATOM 1039 O O . ALA A 1 139 ? -46.80994 26.71747 -6.37561 1.000 37.64884 134 ALA A O 1
ATOM 1041 N N . ALA A 1 140 ? -44.73899 26.77565 -5.45781 1.000 37.01108 135 ALA A N 1
ATOM 1042 C CA . ALA A 1 140 ? -44.91293 25.52332 -4.72534 1.000 35.12854 135 ALA A CA 1
ATOM 1043 C C . ALA A 1 140 ? -45.88644 25.65291 -3.56896 1.000 35.71072 135 ALA A C 1
ATOM 1044 O O . ALA A 1 140 ? -46.57258 24.68240 -3.23480 1.000 35.91330 135 ALA A O 1
ATOM 1046 N N . LYS A 1 141 ? -45.93112 26.81818 -2.91937 1.000 35.17034 136 LYS A N 1
ATOM 1047 C CA . LYS A 1 141 ? -46.90088 27.01242 -1.85018 1.000 35.50224 136 LYS A CA 1
ATOM 1048 C C . LYS A 1 141 ? -48.30705 27.05776 -2.41588 1.000 36.26881 136 LYS A C 1
ATOM 1049 O O . LYS A 1 141 ? -49.22869 26.45793 -1.85401 1.000 36.72454 136 LYS A O 1
ATOM 1055 N N . SER A 1 142 ? -48.47490 27.71985 -3.56251 1.000 39.54720 137 SER A N 1
ATOM 1056 C CA . SER A 1 142 ? -49.78339 27.77765 -4.20926 1.000 38.25319 137 SER A CA 1
ATOM 1057 C C . SER A 1 142 ? -50.26321 26.38784 -4.59640 1.000 39.11182 137 SER A C 1
ATOM 1058 O O . SER A 1 142 ? -51.41814 26.02671 -4.33680 1.000 37.74586 137 SER A O 1
ATOM 1061 N N . LEU A 1 143 ? -49.38045 25.58846 -5.20737 1.000 35.42300 138 LEU A N 1
ATOM 1062 C CA . LEU A 1 143 ? -49.73488 24.21415 -5.53039 1.000 32.87865 138 LEU A CA 1
ATOM 1063 C C . LEU A 1 143 ? -50.21520 23.46187 -4.29823 1.000 41.14823 138 LEU A C 1
ATOM 1064 O O . LEU A 1 143 ? -51.19808 22.71365 -4.35874 1.000 44.32634 138 LEU A O 1
ATOM 1069 N N . LEU A 1 144 ? -49.53854 23.65040 -3.16411 1.000 41.94521 139 LEU A N 1
ATOM 1070 C CA . LEU A 1 144 ? -49.89718 22.90083 -1.96443 1.000 41.96906 139 LEU A CA 1
ATOM 1071 C C . LEU A 1 144 ? -51.15191 23.44127 -1.29630 1.000 40.47289 139 LEU A C 1
ATOM 1072 O O . LEU A 1 144 ? -51.90130 22.67465 -0.68780 1.000 41.66856 139 LEU A O 1
ATOM 1077 N N . ALA A 1 145 ? -51.38614 24.74724 -1.37244 1.000 39.08999 140 ALA A N 1
ATOM 1078 C CA . ALA A 1 145 ? -52.61574 25.29076 -0.80811 1.000 44.44973 140 ALA A CA 1
ATOM 1079 C C . ALA A 1 145 ? -53.83904 24.78524 -1.57094 1.000 48.54234 140 ALA A C 1
ATOM 1080 O O . ALA A 1 145 ? -54.94017 24.68276 -1.00281 1.000 49.97685 140 ALA A O 1
ATOM 1082 N N . TRP A 1 146 ? -53.65558 24.46148 -2.85598 1.000 48.14551 141 TRP A N 1
ATOM 1083 C CA . TRP A 1 146 ? -54.71496 23.87630 -3.66543 1.000 45.65078 141 TRP A CA 1
ATOM 1084 C C . TRP A 1 146 ? -54.84974 22.39100 -3.38842 1.000 46.30768 141 TRP A C 1
ATOM 1085 O O . TRP A 1 146 ? -55.96542 21.85244 -3.43670 1.000 52.26493 141 TRP A O 1
ATOM 1096 N N . LEU A 1 147 ? -53.73942 21.72554 -3.06268 1.000 43.45837 142 LEU A N 1
ATOM 1097 C CA . LEU A 1 147 ? -53.80505 20.28993 -2.82274 1.000 49.51555 142 LEU A CA 1
ATOM 1098 C C . LEU A 1 147 ? -54.47267 19.95849 -1.48716 1.000 55.23133 142 LEU A C 1
ATOM 1099 O O . LEU A 1 147 ? -55.16519 18.94114 -1.38710 1.000 56.29878 142 LEU A O 1
ATOM 1104 N N . ASP A 1 148 ? -54.30536 20.80905 -0.46597 1.000 53.50216 143 ASP A N 1
ATOM 1105 C CA . ASP A 1 148 ? -54.87569 20.52364 0.84809 1.000 52.24678 143 ASP A CA 1
ATOM 1106 C C . ASP A 1 148 ? -56.39600 20.53508 0.84338 1.000 57.44494 143 ASP A C 1
ATOM 1107 O O . ASP A 1 148 ? -57.01563 19.78938 1.61226 1.000 61.08943 143 ASP A O 1
ATOM 1112 N N . ARG A 1 149 ? -57.01863 21.38829 0.03280 1.000 57.41138 144 ARG A N 1
ATOM 1113 C CA . ARG A 1 149 ? -58.47527 21.46345 0.05616 1.000 64.79514 144 ARG A CA 1
ATOM 1114 C C . ARG A 1 149 ? -59.13252 20.37602 -0.79481 1.000 65.22903 144 ARG A C 1
ATOM 1115 O O . ARG A 1 149 ? -60.36619 20.34877 -0.89754 1.000 67.90890 144 ARG A O 1
ATOM 1117 N N . SER A 1 150 ? -58.33607 19.46346 -1.37161 1.000 69.23492 145 SER A N 1
ATOM 1118 C CA . SER A 1 150 ? -58.76746 18.39769 -2.27582 1.000 74.86883 145 SER A CA 1
ATOM 1119 C C . SER A 1 150 ? -58.25411 17.04273 -1.77982 1.000 78.79649 145 SER A C 1
ATOM 1120 O O . SER A 1 150 ? -57.61297 16.97825 -0.72086 1.000 79.38403 145 SER A O 1
ATOM 1123 N N . PRO A 1 151 ? -58.53463 15.92824 -2.48349 1.000 77.88518 146 PRO A N 1
ATOM 1124 C CA . PRO A 1 151 ? -57.83047 14.67558 -2.15110 1.000 78.01511 146 PRO A CA 1
ATOM 1125 C C . PRO A 1 151 ? -56.31397 14.74005 -2.34110 1.000 77.11205 146 PRO A C 1
ATOM 1126 O O . PRO A 1 151 ? -55.73237 13.79826 -2.88781 1.000 75.44575 146 PRO A O 1
ATOM 1130 N N . SER A 1 159 ? -49.30632 13.16982 1.75661 1.000 54.20958 154 SER A N 1
ATOM 1131 C CA . SER A 1 159 ? -48.72034 13.54036 3.04325 1.000 60.54511 154 SER A CA 1
ATOM 1132 C C . SER A 1 159 ? -47.21801 13.41642 2.97082 1.000 60.84477 154 SER A C 1
ATOM 1133 O O . SER A 1 159 ? -46.47008 14.34346 3.28511 1.000 62.38932 154 SER A O 1
ATOM 1136 N N . VAL A 1 160 ? -46.78864 12.21011 2.61022 1.000 57.44462 155 VAL A N 1
ATOM 1137 C CA . VAL A 1 160 ? -45.39575 11.99551 2.24210 1.000 60.03852 155 VAL A CA 1
ATOM 1138 C C . VAL A 1 160 ? -44.97207 13.02572 1.20166 1.000 63.39791 155 VAL A C 1
ATOM 1139 O O . VAL A 1 160 ? -44.06829 13.83812 1.43393 1.000 62.19095 155 VAL A O 1
ATOM 1143 N N . THR A 1 161 ? -45.64679 13.01846 0.04170 1.000 62.39938 156 THR A N 1
ATOM 1144 C CA . THR A 1 161 ? -45.29769 13.92525 -1.04711 1.000 62.39427 156 THR A CA 1
ATOM 1145 C C . THR A 1 161 ? -45.53560 15.39588 -0.68072 1.000 61.05700 156 THR A C 1
ATOM 1146 O O . THR A 1 161 ? -44.87336 16.27660 -1.24514 1.000 59.93171 156 THR A O 1
ATOM 1150 N N . ARG A 1 162 ? -46.40829 15.69272 0.29149 1.000 61.67295 157 ARG A N 1
ATOM 1151 C CA . ARG A 1 162 ? -46.52681 17.08448 0.73114 1.000 57.47042 157 ARG A CA 1
ATOM 1152 C C . ARG A 1 162 ? -45.26431 17.54692 1.43430 1.000 54.56131 157 ARG A C 1
ATOM 1153 O O . ARG A 1 162 ? -44.85204 18.70305 1.29776 1.000 49.97248 157 ARG A O 1
ATOM 1161 N N . ASN A 1 163 ? -44.65179 16.66525 2.21434 1.000 63.97240 158 ASN A N 1
ATOM 1162 C CA . ASN A 1 163 ? -43.42630 17.05060 2.89047 1.000 67.26941 158 ASN A CA 1
ATOM 1163 C C . ASN A 1 163 ? -42.29648 17.27779 1.89094 1.000 64.60571 158 ASN A C 1
ATOM 1164 O O . ASN A 1 163 ? -41.48816 18.20093 2.06196 1.000 65.06339 158 ASN A O 1
ATOM 1169 N N . ASN A 1 164 ? -42.21774 16.43675 0.85800 1.000 51.99439 159 ASN A N 1
ATOM 1170 C CA . ASN A 1 164 ? -41.25669 16.59633 -0.22318 1.000 53.62562 159 ASN A CA 1
ATOM 1171 C C . ASN A 1 164 ? -41.11485 18.06175 -0.62805 1.000 53.84066 159 ASN A C 1
ATOM 1172 O O . ASN A 1 164 ? -40.04696 18.66180 -0.46299 1.000 52.31553 159 ASN A O 1
ATOM 1177 N N . VAL A 1 165 ? -42.19410 18.64341 -1.16127 1.000 50.67248 160 VAL A N 1
ATOM 1178 C CA . VAL A 1 165 ? -42.12144 20.00557 -1.67606 1.000 49.39074 160 VAL A CA 1
ATOM 1179 C C . VAL A 1 165 ? -41.67393 20.95521 -0.57710 1.000 49.21705 160 VAL A C 1
ATOM 1180 O O . VAL A 1 165 ? -40.85572 21.85741 -0.79875 1.000 47.38321 160 VAL A O 1
ATOM 1184 N N . ILE A 1 166 ? -42.20110 20.76471 0.62863 1.000 51.21835 161 ILE A N 1
ATOM 1185 C CA . ILE A 1 166 ? -41.84691 21.65790 1.71855 1.000 49.96514 161 ILE A CA 1
ATOM 1186 C C . ILE A 1 166 ? -40.35290 21.59364 1.96870 1.000 52.03094 161 ILE A C 1
ATOM 1187 O O . ILE A 1 166 ? -39.67496 22.62764 2.03339 1.000 51.91381 161 ILE A O 1
ATOM 1192 N N . GLN A 1 167 ? -39.81419 20.37327 2.08600 1.000 50.79655 162 GLN A N 1
ATOM 1193 C CA . GLN A 1 167 ? -38.37300 20.21293 2.25708 1.000 49.23782 162 GLN A CA 1
ATOM 1194 C C . GLN A 1 167 ? -37.62489 20.86351 1.11068 1.000 48.05170 162 GLN A C 1
ATOM 1195 O O . GLN A 1 167 ? -36.64207 21.58344 1.32223 1.000 47.02904 162 GLN A O 1
ATOM 1201 N N . LEU A 1 168 ? -38.08565 20.62309 -0.11814 1.000 49.21558 163 LEU A N 1
ATOM 1202 C CA . LEU A 1 168 ? -37.36685 21.12719 -1.28092 1.000 45.45232 163 LEU A CA 1
ATOM 1203 C C . LEU A 1 168 ? -37.31071 22.64034 -1.24667 1.000 44.99374 163 LEU A C 1
ATOM 1204 O O . LEU A 1 168 ? -36.22801 23.23320 -1.33195 1.000 47.87612 163 LEU A O 1
ATOM 1209 N N . CYS A 1 169 ? -38.46578 23.28000 -1.06644 1.000 42.82988 164 CYS A N 1
ATOM 1210 C CA . CYS A 1 169 ? -38.48687 24.71994 -0.85581 1.000 44.81710 164 CYS A CA 1
ATOM 1211 C C . CYS A 1 169 ? -37.52434 25.13808 0.25826 1.000 48.76807 164 CYS A C 1
ATOM 1212 O O . CYS A 1 169 ? -36.80834 26.14247 0.13367 1.000 44.59887 164 CYS A O 1
ATOM 1215 N N . LEU A 1 170 ? -37.47205 24.36445 1.34820 1.000 48.73494 165 LEU A N 1
ATOM 1216 C CA . LEU A 1 170 ? -36.54801 24.70533 2.42697 1.000 46.68565 165 LEU A CA 1
ATOM 1217 C C . LEU A 1 170 ? -35.10009 24.56546 1.97637 1.000 46.53187 165 LEU A C 1
ATOM 1218 O O . LEU A 1 170 ? -34.27638 25.44378 2.25983 1.000 48.80915 165 LEU A O 1
ATOM 1223 N N . GLU A 1 171 ? -34.76720 23.47984 1.26729 1.000 44.44487 166 GLU A N 1
ATOM 1224 C CA . GLU A 1 171 ? -33.40156 23.33393 0.77663 1.000 44.85061 166 GLU A CA 1
ATOM 1225 C C . GLU A 1 171 ? -32.98580 24.57204 -0.01314 1.000 49.34399 166 GLU A C 1
ATOM 1226 O O . GLU A 1 171 ? -31.86618 25.07489 0.15138 1.000 48.70960 166 GLU A O 1
ATOM 1232 N N . LEU A 1 172 ? -33.89962 25.10875 -0.83134 1.000 46.47443 167 LEU A N 1
ATOM 1233 C CA . LEU A 1 172 ? -33.66131 26.38078 -1.50584 1.000 43.95194 167 LEU A CA 1
ATOM 1234 C C . LEU A 1 172 ? -33.26022 27.46433 -0.52463 1.000 49.92197 167 LEU A C 1
ATOM 1235 O O . LEU A 1 172 ? -32.23404 28.13240 -0.69912 1.000 48.41161 167 LEU A O 1
ATOM 1240 N N . THR A 1 173 ? -34.08693 27.67318 0.50404 1.000 55.99107 168 THR A N 1
ATOM 1241 C CA . THR A 1 173 ? -33.83345 28.75435 1.45091 1.000 56.37345 168 THR A CA 1
ATOM 1242 C C . THR A 1 173 ? -32.46515 28.61057 2.10360 1.000 58.68595 168 THR A C 1
ATOM 1243 O O . THR A 1 173 ? -31.74429 29.60155 2.27028 1.000 63.73723 168 THR A O 1
ATOM 1247 N N . THR A 1 174 ? -32.08081 27.39121 2.47808 1.000 48.23765 169 THR A N 1
ATOM 1248 C CA . THR A 1 174 ? -30.77481 27.24191 3.10401 1.000 50.31137 169 THR A CA 1
ATOM 1249 C C . THR A 1 174 ? -29.64331 27.31984 2.08374 1.000 51.03964 169 THR A C 1
ATOM 1250 O O . THR A 1 174 ? -28.53681 27.73846 2.43655 1.000 52.59800 169 THR A O 1
ATOM 1254 N N . ILE A 1 175 ? -29.90178 26.96816 0.81927 1.000 48.04476 170 ILE A N 1
ATOM 1255 C CA . ILE A 1 175 ? -28.86505 27.07455 -0.20581 1.000 49.00964 170 ILE A CA 1
ATOM 1256 C C . ILE A 1 175 ? -28.41117 28.52730 -0.36531 1.000 52.33911 170 ILE A C 1
ATOM 1257 O O . ILE A 1 175 ? -27.20642 28.82531 -0.34017 1.000 53.09127 170 ILE A O 1
ATOM 1262 N N . VAL A 1 176 ? -29.36759 29.45073 -0.53689 1.000 48.67271 171 VAL A N 1
ATOM 1263 C CA . VAL A 1 176 ? -29.04100 30.85512 -0.77668 1.000 47.55830 171 VAL A CA 1
ATOM 1264 C C . VAL A 1 176 ? -28.55006 31.57396 0.46933 1.000 50.91515 171 VAL A C 1
ATOM 1265 O O . VAL A 1 176 ? -28.06305 32.70707 0.36613 1.000 49.55091 171 VAL A O 1
ATOM 1269 N N . GLN A 1 177 ? -28.66393 30.95747 1.64466 1.000 50.74027 172 GLN A N 1
ATOM 1270 C CA . GLN A 1 177 ? -28.11844 31.54629 2.86225 1.000 50.06233 172 GLN A CA 1
ATOM 1271 C C . GLN A 1 177 ? -26.69576 31.08214 3.16411 1.000 56.69553 172 GLN A C 1
ATOM 1272 O O . GLN A 1 177 ? -26.00262 31.73571 3.95647 1.000 50.18029 172 GLN A O 1
ATOM 1278 N N . GLN A 1 178 ? -26.25510 29.97089 2.55788 1.000 61.68915 173 GLN A N 1
ATOM 1279 C CA . GLN A 1 178 ? -24.92461 29.42592 2.80911 1.000 63.96262 173 GLN A CA 1
ATOM 1280 C C . GLN A 1 178 ? -23.84322 30.34831 2.27134 1.000 65.60566 173 GLN A C 1
ATOM 1281 O O . GLN A 1 178 ? -23.85584 30.70914 1.09061 1.000 64.91039 173 GLN A O 1
ATOM 1287 N N . ASP A 1 179 ? -22.88841 30.70919 3.13403 1.000 72.63282 174 ASP A N 1
ATOM 1288 C CA . ASP A 1 179 ? -21.71733 31.44817 2.67951 1.000 77.51383 174 ASP A CA 1
ATOM 1289 C C . ASP A 1 179 ? -20.94199 30.58292 1.69632 1.000 77.98491 174 ASP A C 1
ATOM 1290 O O . ASP A 1 179 ? -19.93615 29.96201 2.05673 1.000 75.71266 174 ASP A O 1
ATOM 1295 N N . CYS A 1 180 ? -21.41456 30.55241 0.44866 1.000 73.24148 175 CYS A N 1
ATOM 1296 C CA . CYS A 1 180 ? -20.97690 29.60204 -0.55674 1.000 66.20780 175 CYS A CA 1
ATOM 1297 C C . CYS A 1 180 ? -20.56574 30.33847 -1.81751 1.000 62.39911 175 CYS A C 1
ATOM 1298 O O . CYS A 1 180 ? -21.07748 31.42069 -2.11460 1.000 64.91139 175 CYS A O 1
ATOM 1301 N N . THR A 1 181 ? -19.64609 29.73595 -2.56394 1.000 61.40311 176 THR A N 1
ATOM 1302 C CA . THR A 1 181 ? -19.39760 30.20651 -3.91447 1.000 63.50208 176 THR A CA 1
ATOM 1303 C C . THR A 1 181 ? -20.68487 30.08660 -4.72591 1.000 61.98347 176 THR A C 1
ATOM 1304 O O . THR A 1 181 ? -21.59621 29.32206 -4.39095 1.000 65.40471 176 THR A O 1
ATOM 1308 N N . VAL A 1 182 ? -20.77416 30.87343 -5.79063 1.000 54.31741 177 VAL A N 1
ATOM 1309 C CA . VAL A 1 182 ? -22.03110 30.88939 -6.51775 1.000 55.99415 177 VAL A CA 1
ATOM 1310 C C . VAL A 1 182 ? -22.12576 29.71249 -7.47452 1.000 56.95159 177 VAL A C 1
ATOM 1311 O O . VAL A 1 182 ? -23.22285 29.20968 -7.73984 1.000 55.96395 177 VAL A O 1
ATOM 1315 N N . TYR A 1 183 ? -20.99724 29.22936 -7.98791 1.000 60.51105 178 TYR A N 1
ATOM 1316 C CA . TYR A 1 183 ? -21.03250 28.00302 -8.77637 1.000 57.43940 178 TYR A CA 1
ATOM 1317 C C . TYR A 1 183 ? -21.61773 26.84295 -7.96773 1.000 57.11555 178 TYR A C 1
ATOM 1318 O O . TYR A 1 183 ? -22.49483 26.12203 -8.45448 1.000 54.73046 178 TYR A O 1
ATOM 1327 N N . GLU A 1 184 ? -21.17200 26.66348 -6.71744 1.000 65.60882 179 GLU A N 1
ATOM 1328 C CA . GLU A 1 184 ? -21.74919 25.60286 -5.89157 1.000 67.50070 179 GLU A CA 1
ATOM 1329 C C . GLU A 1 184 ? -23.19243 25.91079 -5.51556 1.000 64.16194 179 GLU A C 1
ATOM 1330 O O . GLU A 1 184 ? -24.04481 25.01191 -5.51417 1.000 65.71778 179 GLU A O 1
ATOM 1336 N N . THR A 1 185 ? -23.48665 27.16028 -5.16533 1.000 54.31391 180 THR A N 1
ATOM 1337 C CA . THR A 1 185 ? -24.87775 27.50972 -4.94309 1.000 52.89728 180 THR A CA 1
ATOM 1338 C C . THR A 1 185 ? -25.70363 27.18336 -6.18130 1.000 53.12096 180 THR A C 1
ATOM 1339 O O . THR A 1 185 ? -26.79649 26.61838 -6.07737 1.000 50.87548 180 THR A O 1
ATOM 1343 N N . GLU A 1 186 ? -25.15314 27.44890 -7.36819 1.000 53.76228 181 GLU A N 1
ATOM 1344 C CA . GLU A 1 186 ? -25.88506 27.19539 -8.60799 1.000 51.20854 181 GLU A CA 1
ATOM 1345 C C . GLU A 1 186 ? -26.09031 25.70349 -8.85443 1.000 51.99913 181 GLU A C 1
ATOM 1346 O O . GLU A 1 186 ? -27.17750 25.28017 -9.27443 1.000 51.31773 181 GLU A O 1
ATOM 1352 N N . ASN A 1 187 ? -25.05704 24.89366 -8.62811 1.000 51.89714 182 ASN A N 1
ATOM 1353 C CA . ASN A 1 187 ? -25.23670 23.44860 -8.72080 1.000 52.15314 182 ASN A CA 1
ATOM 1354 C C . ASN A 1 187 ? -26.32590 22.97431 -7.76266 1.000 51.35929 182 ASN A C 1
ATOM 1355 O O . ASN A 1 187 ? -27.20362 22.18634 -8.14255 1.000 50.51721 182 ASN A O 1
ATOM 1360 N N . LYS A 1 188 ? -26.30140 23.46001 -6.52247 1.000 48.40521 183 LYS A N 1
ATOM 1361 C CA . LYS A 1 188 ? -27.26980 22.98754 -5.54101 1.000 50.14915 183 LYS A CA 1
ATOM 1362 C C . LYS A 1 188 ? -28.69006 23.34808 -5.97075 1.000 48.87154 183 LYS A C 1
ATOM 1363 O O . LYS A 1 188 ? -29.60050 22.51129 -5.94125 1.000 43.88578 183 LYS A O 1
ATOM 1369 N N . ILE A 1 189 ? -28.88229 24.59625 -6.39904 1.000 50.07303 184 ILE A N 1
ATOM 1370 C CA . ILE A 1 189 ? -30.19694 25.06873 -6.81174 1.000 45.32046 184 ILE A CA 1
ATOM 1371 C C . ILE A 1 189 ? -30.65744 24.29918 -8.03360 1.000 46.91162 184 ILE A C 1
ATOM 1372 O O . ILE A 1 189 ? -31.82953 23.90722 -8.15213 1.000 43.25978 184 ILE A O 1
ATOM 1377 N N . LEU A 1 190 ? -29.74371 24.11238 -8.98418 1.000 45.65358 185 LEU A N 1
ATOM 1378 C CA . LEU A 1 190 ? -30.06380 23.34915 -10.17808 1.000 44.94009 185 LEU A CA 1
ATOM 1379 C C . LEU A 1 190 ? -30.63382 21.98771 -9.79855 1.000 45.19484 185 LEU A C 1
ATOM 1380 O O . LEU A 1 190 ? -31.62791 21.53682 -10.38055 1.000 43.01698 185 LEU A O 1
ATOM 1385 N N . HIS A 1 191 ? -30.06894 21.35510 -8.76440 1.000 44.33145 186 HIS A N 1
ATOM 1386 C CA . HIS A 1 191 ? -30.59114 20.06376 -8.33045 1.000 44.30828 186 HIS A CA 1
ATOM 1387 C C . HIS A 1 191 ? -32.01081 20.17976 -7.77506 1.000 45.75241 186 HIS A C 1
ATOM 1388 O O . HIS A 1 191 ? -32.90633 19.43495 -8.18836 1.000 44.20561 186 HIS A O 1
ATOM 1395 N N . VAL A 1 192 ? -32.22660 21.06122 -6.79517 1.000 41.08485 187 VAL A N 1
ATOM 1396 C CA . VAL A 1 192 ? -33.57524 21.22444 -6.26435 1.000 42.55225 187 VAL A CA 1
ATOM 1397 C C . VAL A 1 192 ? -34.55832 21.44602 -7.40474 1.000 42.79751 187 VAL A C 1
ATOM 1398 O O . VAL A 1 192 ? -35.65834 20.87347 -7.42238 1.000 45.37859 187 VAL A O 1
ATOM 1402 N N . CYS A 1 193 ? -34.16562 22.26309 -8.38541 1.000 39.10174 188 CYS A N 1
ATOM 1403 C CA . CYS A 1 193 ? -35.07121 22.61236 -9.47493 1.000 42.50383 188 CYS A CA 1
ATOM 1404 C C . CYS A 1 193 ? -35.55152 21.36751 -10.20853 1.000 43.07988 188 CYS A C 1
ATOM 1405 O O . CYS A 1 193 ? -36.76317 21.14523 -10.36261 1.000 38.14898 188 CYS A O 1
ATOM 1408 N N . LYS A 1 194 ? -34.60047 20.53304 -10.64393 1.000 39.21692 189 LYS A N 1
ATOM 1409 C CA . LYS A 1 194 ? -34.93009 19.33583 -11.39910 1.000 36.04742 189 LYS A CA 1
ATOM 1410 C C . LYS A 1 194 ? -35.85457 18.40730 -10.61467 1.000 39.29968 189 LYS A C 1
ATOM 1411 O O . LYS A 1 194 ? -36.82781 17.88823 -11.17803 1.000 41.91936 189 LYS A O 1
ATOM 1417 N N . THR A 1 195 ? -35.59195 18.20120 -9.30837 1.000 37.89410 190 THR A N 1
ATOM 1418 C CA . THR A 1 195 ? -36.42531 17.27183 -8.53932 1.000 40.30360 190 THR A CA 1
ATOM 1419 C C . THR A 1 195 ? -37.77683 17.87799 -8.16646 1.000 39.77747 190 THR A C 1
ATOM 1420 O O . THR A 1 195 ? -38.79627 17.17423 -8.20436 1.000 39.81661 190 THR A O 1
ATOM 1424 N N . LEU A 1 196 ? -37.80718 19.16280 -7.77699 1.000 40.07880 191 LEU A N 1
ATOM 1425 C CA . LEU A 1 196 ? -39.08299 19.80879 -7.46403 1.000 39.07420 191 LEU A CA 1
ATOM 1426 C C . LEU A 1 196 ? -40.07058 19.63872 -8.60510 1.000 41.07967 191 LEU A C 1
ATOM 1427 O O . LEU A 1 196 ? -41.25425 19.34799 -8.38396 1.000 39.17101 191 LEU A O 1
ATOM 1432 N N . SER A 1 197 ? -39.59089 19.81598 -9.83850 1.000 39.89308 192 SER A N 1
ATOM 1433 C CA . SER A 1 197 ? -40.41800 19.56219 -11.00573 1.000 36.24429 192 SER A CA 1
ATOM 1434 C C . SER A 1 197 ? -40.90346 18.12248 -11.02627 1.000 37.79174 192 SER A C 1
ATOM 1435 O O . SER A 1 197 ? -42.10361 17.86084 -11.14330 1.000 39.15041 192 SER A O 1
ATOM 1438 N N . GLY A 1 198 ? -39.98085 17.17259 -10.91363 1.000 38.90541 193 GLY A N 1
ATOM 1439 C CA . GLY A 1 198 ? -40.37475 15.77588 -10.96350 1.000 41.31920 193 GLY A CA 1
ATOM 1440 C C . GLY A 1 198 ? -41.46871 15.45199 -9.97020 1.000 37.65872 193 GLY A C 1
ATOM 1441 O O . GLY A 1 198 ? -42.42169 14.73664 -10.28978 1.000 36.59483 193 GLY A O 1
ATOM 1442 N N . VAL A 1 199 ? -41.35523 15.99574 -8.75768 1.000 39.31332 194 VAL A N 1
ATOM 1443 C CA . VAL A 1 199 ? -42.40196 15.82040 -7.76005 1.000 39.12842 194 VAL A CA 1
ATOM 1444 C C . VAL A 1 199 ? -43.69787 16.40188 -8.27988 1.000 37.87038 194 VAL A C 1
ATOM 1445 O O . VAL A 1 199 ? -44.77092 15.79406 -8.15765 1.000 38.73669 194 VAL A O 1
ATOM 1449 N N . CYS A 1 200 ? -43.60549 17.57423 -8.90318 1.000 35.78506 195 CYS A N 1
ATOM 1450 C CA . CYS A 1 200 ? -44.77974 18.21848 -9.47237 1.000 37.20290 195 CYS A CA 1
ATOM 1451 C C . CYS A 1 200 ? -45.42699 17.33697 -10.53186 1.000 39.45921 195 CYS A C 1
ATOM 1452 O O . CYS A 1 200 ? -46.64425 17.12345 -10.51455 1.000 41.48260 195 CYS A O 1
ATOM 1455 N N . ASP A 1 201 ? -44.62491 16.79753 -11.45879 1.000 40.97623 196 ASP A N 1
ATOM 1456 C CA . ASP A 1 201 ? -45.17387 15.87490 -12.45373 1.000 39.73927 196 ASP A CA 1
ATOM 1457 C C . ASP A 1 201 ? -45.85599 14.69951 -11.77355 1.000 38.08926 196 ASP A C 1
ATOM 1458 O O . ASP A 1 201 ? -46.97387 14.31560 -12.14237 1.000 39.34535 196 ASP A O 1
ATOM 1463 N N . HIS A 1 202 ? -45.22502 14.17067 -10.72720 1.000 39.74254 197 HIS A N 1
ATOM 1464 C CA . HIS A 1 202 ? -45.75818 13.00905 -10.02737 1.000 41.13309 197 HIS A CA 1
ATOM 1465 C C . HIS A 1 202 ? -47.10503 13.31771 -9.38702 1.000 39.52503 197 HIS A C 1
ATOM 1466 O O . HIS A 1 202 ? -48.05907 12.53727 -9.50638 1.000 37.64669 197 HIS A O 1
ATOM 1473 N N . ILE A 1 203 ? -47.18992 14.44885 -8.68292 1.000 38.84754 198 ILE A N 1
ATOM 1474 C CA . ILE A 1 203 ? -48.45888 14.88161 -8.10452 1.000 38.95670 198 ILE A CA 1
ATOM 1475 C C . ILE A 1 203 ? -49.54370 14.91190 -9.16882 1.000 39.68172 198 ILE A C 1
ATOM 1476 O O . ILE A 1 203 ? -50.66806 14.44498 -8.94610 1.000 40.41964 198 ILE A O 1
ATOM 1481 N N . ILE A 1 204 ? -49.21366 15.44009 -10.35309 1.000 40.81386 199 ILE A N 1
ATOM 1482 C CA . ILE A 1 204 ? -50.19420 15.53233 -11.42779 1.000 36.60906 199 ILE A CA 1
ATOM 1483 C C . ILE A 1 204 ? -50.58442 14.14713 -11.91043 1.000 38.12209 199 ILE A C 1
ATOM 1484 O O . ILE A 1 204 ? -51.77118 13.81087 -11.95734 1.000 37.96286 199 ILE A O 1
ATOM 1489 N N . SER A 1 205 ? -49.58909 13.32446 -12.27884 1.000 37.92556 200 SER A N 1
ATOM 1490 C CA . SER A 1 205 ? -49.87226 12.00292 -12.83663 1.000 38.13576 200 SER A CA 1
ATOM 1491 C C . SER A 1 205 ? -50.75453 11.18530 -11.90047 1.000 41.18284 200 SER A C 1
ATOM 1492 O O . SER A 1 205 ? -51.54278 10.34551 -12.35006 1.000 42.70722 200 SER A O 1
ATOM 1495 N N . LEU A 1 206 ? -50.65434 11.44034 -10.60552 1.000 40.66845 201 LEU A N 1
ATOM 1496 C CA . LEU A 1 206 ? -51.45143 10.76163 -9.60321 1.000 41.08288 201 LEU A CA 1
ATOM 1497 C C . LEU A 1 206 ? -52.82905 11.37214 -9.41592 1.000 43.69353 201 LEU A C 1
ATOM 1498 O O . LEU A 1 206 ? -53.52842 10.95132 -8.49650 1.000 45.16693 201 LEU A O 1
ATOM 1503 N N . SER A 1 207 ? -53.24886 12.32895 -10.24317 1.000 47.43742 202 SER A N 1
ATOM 1504 C CA . SER A 1 207 ? -54.47519 13.07862 -9.99514 1.000 50.92629 202 SER A CA 1
ATOM 1505 C C . SER A 1 207 ? -55.61976 12.64467 -10.90676 1.000 59.79964 202 SER A C 1
ATOM 1506 O O . SER A 1 207 ? -55.42694 12.40670 -12.10418 1.000 62.78375 202 SER A O 1
ATOM 1509 N N . SER A 1 208 ? -56.81482 12.54315 -10.31380 1.000 73.03517 203 SER A N 1
ATOM 1510 C CA . SER A 1 208 ? -58.02086 12.17784 -11.04894 1.000 74.50717 203 SER A CA 1
ATOM 1511 C C . SER A 1 208 ? -58.22038 13.12472 -12.21802 1.000 76.81804 203 SER A C 1
ATOM 1512 O O . SER A 1 208 ? -58.14482 14.34574 -12.06626 1.000 74.59902 203 SER A O 1
ATOM 1515 N N . ASP A 1 209 ? -58.50052 12.56092 -13.37956 1.000 87.23265 204 ASP A N 1
ATOM 1516 C CA . ASP A 1 209 ? -58.65492 13.41312 -14.54678 1.000 87.78156 204 ASP A CA 1
ATOM 1517 C C . ASP A 1 209 ? -59.96477 14.21151 -14.60603 1.000 88.54056 204 ASP A C 1
ATOM 1518 O O . ASP A 1 209 ? -60.07441 15.08205 -15.48152 1.000 93.66088 204 ASP A O 1
ATOM 1523 N N . PRO A 1 210 ? -60.99217 14.00549 -13.71036 1.000 78.43020 205 PRO A N 1
ATOM 1524 C CA . PRO A 1 210 ? -62.07412 15.00380 -13.67878 1.000 72.96353 205 PRO A CA 1
ATOM 1525 C C . PRO A 1 210 ? -61.73926 16.21181 -12.81344 1.000 68.88041 205 PRO A C 1
ATOM 1526 O O . PRO A 1 210 ? -61.96375 17.34731 -13.24172 1.000 63.76934 205 PRO A O 1
ATOM 1530 N N . LEU A 1 211 ? -61.19405 15.99363 -11.60839 1.000 67.67297 206 LEU A N 1
ATOM 1531 C CA . LEU A 1 211 ? -60.94033 17.10928 -10.69453 1.000 64.19739 206 LEU A CA 1
ATOM 1532 C C . LEU A 1 211 ? -59.77442 17.98601 -11.16436 1.000 57.22870 206 LEU A C 1
ATOM 1533 O O . LEU A 1 211 ? -59.83116 19.21264 -11.04594 1.000 57.54235 206 LEU A O 1
ATOM 1535 N N . VAL A 1 212 ? -58.72736 17.38112 -11.73149 1.000 60.78598 207 VAL A N 1
ATOM 1536 C CA . VAL A 1 212 ? -57.48065 18.08478 -12.02877 1.000 53.06087 207 VAL A CA 1
ATOM 1537 C C . VAL A 1 212 ? -57.67077 19.30858 -12.91490 1.000 51.14502 207 VAL A C 1
ATOM 1538 O O . VAL A 1 212 ? -56.83014 20.21641 -12.90300 1.000 48.23981 207 VAL A O 1
ATOM 1542 N N . SER A 1 213 ? -58.73230 19.35100 -13.71742 1.000 53.13189 208 SER A N 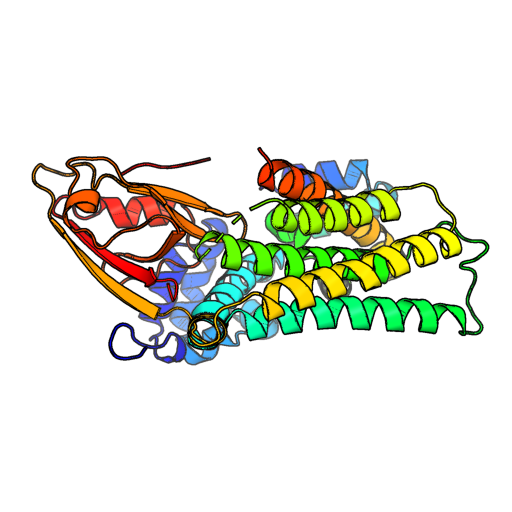1
ATOM 1543 C CA . SER A 1 213 ? -58.96619 20.50800 -14.57267 1.000 51.75725 208 SER A CA 1
ATOM 1544 C C . SER A 1 213 ? -60.06391 21.42494 -14.04344 1.000 52.60208 208 SER A C 1
ATOM 1545 O O . SER A 1 213 ? -60.16809 22.57019 -14.50589 1.000 49.92004 208 SER A O 1
ATOM 1548 N N . GLN A 1 214 ? -60.87020 20.95999 -13.08676 1.000 49.53519 209 GLN A N 1
ATOM 1549 C CA . GLN A 1 214 ? -61.93122 21.79497 -12.54722 1.000 49.87183 209 GLN A CA 1
ATOM 1550 C C . GLN A 1 214 ? -61.31968 22.93177 -11.73475 1.000 48.25080 209 GLN A C 1
ATOM 1551 O O . GLN A 1 214 ? -60.26501 22.77099 -11.10872 1.000 51.30242 209 GLN A O 1
ATOM 1553 N N . SER A 1 215 ? -61.96750 24.09197 -11.77213 1.000 45.93337 210 SER A N 1
ATOM 1554 C CA . SER A 1 215 ? -61.58065 25.24970 -10.97885 1.000 46.53429 210 SER A CA 1
ATOM 1555 C C . SER A 1 215 ? -62.62749 25.51085 -9.88937 1.000 50.80805 210 SER A C 1
ATOM 1556 O O . SER A 1 215 ? -63.61655 24.77783 -9.73959 1.000 51.91397 210 SER A O 1
ATOM 1559 N N . ALA A 1 216 ? -62.39238 26.55466 -9.10152 1.000 43.77855 211 ALA A N 1
ATOM 1560 C CA . ALA A 1 216 ? -63.28779 26.84320 -7.99693 1.000 43.09133 211 ALA A CA 1
ATOM 1561 C C . ALA A 1 216 ? -64.52730 27.59761 -8.48040 1.000 44.08380 211 ALA A C 1
ATOM 1562 O O . ALA A 1 216 ? -64.53513 28.18534 -9.56401 1.000 45.08000 211 ALA A O 1
ATOM 1564 N N . HIS A 1 217 ? -65.59000 27.58239 -7.66582 1.000 40.22158 212 HIS A N 1
ATOM 1565 C CA . HIS A 1 217 ? -66.80989 28.31633 -8.00912 1.000 41.47468 212 HIS A CA 1
ATOM 1566 C C . HIS A 1 217 ? -67.26568 29.16942 -6.82746 1.000 43.75568 212 HIS A C 1
ATOM 1567 O O . HIS A 1 217 ? -66.69615 29.11054 -5.73294 1.000 44.91296 212 HIS A O 1
ATOM 1574 N N . LEU A 1 218 ? -68.29079 29.98754 -7.06025 1.000 39.71073 213 LEU A N 1
ATOM 1575 C CA . LEU A 1 218 ? -68.88676 30.81718 -6.02372 1.000 40.22592 213 LEU A CA 1
ATOM 1576 C C . LEU A 1 218 ? -70.22119 30.22988 -5.59884 1.000 43.86064 213 LEU A C 1
ATOM 1577 O O . LEU A 1 218 ? -70.84700 29.46616 -6.33880 1.000 47.90686 213 LEU A O 1
ATOM 1582 N N . GLU A 1 219 ? -70.65433 30.60630 -4.39586 1.000 41.39890 214 GLU A N 1
ATOM 1583 C CA . GLU A 1 219 ? -71.93163 30.15938 -3.85969 1.000 42.97526 214 GLU A CA 1
ATOM 1584 C C . GLU A 1 219 ? -72.46633 31.22299 -2.91636 1.000 45.12119 214 GLU A C 1
ATOM 1585 O O . GLU A 1 219 ? -71.69156 31.84353 -2.18456 1.000 44.14371 214 GLU A O 1
ATOM 1591 N N . VAL A 1 220 ? -73.78753 31.42661 -2.92193 1.000 44.87746 215 VAL A N 1
ATOM 1592 C CA . VAL A 1 220 ? -74.42582 32.25460 -1.90554 1.000 45.47417 215 VAL A CA 1
ATOM 1593 C C . VAL A 1 220 ? -75.04462 31.33764 -0.86116 1.000 45.27453 215 VAL A C 1
ATOM 1594 O O . VAL A 1 220 ? -75.58370 30.26889 -1.18407 1.000 43.95816 215 VAL A O 1
ATOM 1598 N N . ILE A 1 221 ? -74.91506 31.73989 0.40421 1.000 45.97572 216 ILE A N 1
ATOM 1599 C CA . ILE A 1 221 ? -75.27733 30.94164 1.57065 1.000 47.76081 216 ILE A CA 1
ATOM 1600 C C . ILE A 1 221 ? -75.84214 31.89107 2.61589 1.000 46.77085 216 ILE A C 1
ATOM 1601 O O . ILE A 1 221 ? -75.17214 32.85198 3.01305 1.000 49.16057 216 ILE A O 1
ATOM 1606 N N . GLN A 1 222 ? -77.07944 31.65908 3.04708 1.000 49.86394 217 GLN A N 1
ATOM 1607 C CA . GLN A 1 222 ? -77.76048 32.56842 3.96181 1.000 51.98385 217 GLN A CA 1
ATOM 1608 C C . GLN A 1 222 ? -77.80170 31.96706 5.35956 1.000 51.98613 217 GLN A C 1
ATOM 1609 O O . GLN A 1 222 ? -78.23675 30.82526 5.54833 1.000 48.26536 217 GLN A O 1
ATOM 1615 N N . LEU A 1 223 ? -77.34792 32.73461 6.33531 1.000 56.79167 218 LEU A N 1
ATOM 1616 C CA . LEU A 1 223 ? -77.40983 32.29880 7.71772 1.000 57.10598 218 LEU A CA 1
ATOM 1617 C C . LEU A 1 223 ? -78.54018 33.02003 8.43533 1.000 58.46231 218 LEU A C 1
ATOM 1618 O O . LEU A 1 223 ? -78.92719 34.14263 8.08137 1.000 52.00526 218 LEU A O 1
ATOM 1623 N N . ALA A 1 224 ? -79.08776 32.32628 9.42834 1.000 66.40840 219 ALA A N 1
ATOM 1624 C CA . ALA A 1 224 ? -80.15077 32.82079 10.29084 1.000 66.36111 219 ALA A CA 1
ATOM 1625 C C . ALA A 1 224 ? -79.68584 32.69377 11.74136 1.000 66.23933 219 ALA A C 1
ATOM 1626 O O . ALA A 1 224 ? -79.39417 31.58722 12.20901 1.000 68.86646 219 ALA A O 1
ATOM 1628 N N . ASN A 1 225 ? -79.57683 33.81961 12.43868 1.000 57.21440 220 ASN A N 1
ATOM 1629 C CA . ASN A 1 225 ? -79.26081 33.77422 13.85502 1.000 63.77256 220 ASN A CA 1
ATOM 1630 C C . ASN A 1 225 ? -80.54143 33.53121 14.64707 1.000 71.25406 220 ASN A C 1
ATOM 1631 O O . ASN A 1 225 ? -81.64026 33.86415 14.19119 1.000 67.26710 220 ASN A O 1
ATOM 1633 N N . ILE A 1 226 ? -80.39393 32.92463 15.83206 1.000 70.50723 221 ILE A N 1
ATOM 1634 C CA . ILE A 1 226 ? -81.53055 32.55191 16.67715 1.000 64.90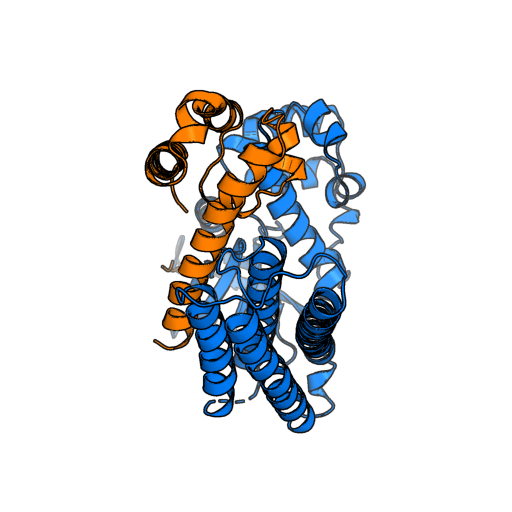080 221 ILE A CA 1
ATOM 1635 C C . ILE A 1 226 ? -81.59851 33.36114 17.95575 1.000 73.36855 221 ILE A C 1
ATOM 1636 O O . ILE A 1 226 ? -82.56076 33.20113 18.73010 1.000 72.90981 221 ILE A O 1
ATOM 1638 N N . LYS A 1 227 ? -80.60672 34.20290 18.22053 1.000 76.79079 222 LYS A N 1
ATOM 1639 C CA . LYS A 1 227 ? -80.60383 35.12552 19.33363 1.000 78.85597 222 LYS A CA 1
ATOM 1640 C C . LYS A 1 227 ? -79.90346 36.38453 18.88421 1.000 76.65380 222 LYS A C 1
ATOM 1641 O O . LYS A 1 227 ? -79.15020 36.35613 17.89468 1.000 77.00559 222 LYS A O 1
ATOM 1647 N N . PRO A 1 228 ? -80.14805 37.52194 19.51922 1.000 87.74513 223 PRO A N 1
ATOM 1648 C CA . PRO A 1 228 ? -79.50941 38.77115 19.08565 1.000 86.03085 223 PRO A CA 1
ATOM 1649 C C . PRO A 1 228 ? -77.98300 38.73018 19.03772 1.000 84.00225 223 PRO A C 1
ATOM 1650 O O . PRO A 1 228 ? -77.30883 38.65653 20.07133 1.000 86.41588 223 PRO A O 1
ATOM 1654 N N . SER A 1 229 ? -77.44540 38.76340 17.81462 1.000 74.59549 224 SER A N 1
ATOM 1655 C CA . SER A 1 229 ? -76.01780 38.87821 17.51079 1.000 76.46266 224 SER A CA 1
ATOM 1656 C C . SER A 1 229 ? -75.22949 37.60261 17.81149 1.000 79.81239 224 SER A C 1
ATOM 1657 O O . SER A 1 229 ? -74.00513 37.66417 18.00133 1.000 78.61608 224 SER A O 1
ATOM 1659 N N . GLU A 1 230 ? -75.90111 36.44626 17.81253 1.000 81.64080 225 GLU A N 1
ATOM 1660 C CA . GLU A 1 230 ? -75.28861 35.18668 18.21414 1.000 85.83986 225 GLU A CA 1
ATOM 1661 C C . GLU A 1 230 ? -74.10286 34.85104 17.32395 1.000 90.52268 225 GLU A C 1
ATOM 1662 O O . GLU A 1 230 ? -73.94071 35.38516 16.21970 1.000 91.98132 225 GLU A O 1
ATOM 1668 N N . GLY A 1 231 ? -73.26233 33.95156 17.82206 1.000 92.07471 226 GLY A N 1
ATOM 1669 C CA . GLY A 1 231 ? -72.23115 33.39585 16.98120 1.000 90.01503 226 GLY A CA 1
ATOM 1670 C C . GLY A 1 231 ? -72.83820 32.64016 15.81728 1.000 93.32120 226 GLY A C 1
ATOM 1671 O O . GLY A 1 231 ? -73.71887 31.78583 16.00018 1.000 94.21872 226 GLY A O 1
ATOM 1672 N N . LEU A 1 232 ? -72.39709 32.97923 14.60476 1.000 78.30337 227 LEU A N 1
ATOM 1673 C CA . LEU A 1 232 ? -72.69632 32.13979 13.45594 1.000 72.79131 227 LEU A CA 1
ATOM 1674 C C . LEU A 1 232 ? -72.00918 30.78476 13.57114 1.000 71.55148 227 LEU A C 1
ATOM 1675 O O . LEU A 1 232 ? -72.47052 29.80860 12.96623 1.000 72.22120 227 LEU A O 1
ATOM 1680 N N . GLY A 1 233 ? -70.90994 30.71353 14.32654 1.000 65.72664 228 GLY A N 1
ATOM 1681 C CA . GLY A 1 233 ? -70.22699 29.46693 14.61322 1.000 64.62025 228 GLY A CA 1
ATOM 1682 C C . GLY A 1 233 ? -69.22657 29.02287 13.56232 1.000 64.74643 228 GLY A C 1
ATOM 1683 O O . GLY A 1 233 ? -69.17691 27.84224 13.19696 1.000 61.20424 228 GLY A O 1
ATOM 1684 N N . MET A 1 234 ? -68.42342 29.95728 13.06201 1.000 62.79841 229 MET A N 1
ATOM 1685 C CA . MET A 1 234 ? -67.33583 29.62341 12.15989 1.000 55.30661 229 MET A CA 1
ATOM 1686 C C . MET A 1 234 ? -66.04017 30.26207 12.63908 1.000 57.35531 229 MET A C 1
ATOM 1687 O O . MET A 1 234 ? -66.04057 31.26397 13.36260 1.000 61.88222 229 MET A O 1
ATOM 1692 N N . TYR A 1 235 ? -64.93338 29.64619 12.25201 1.000 51.52190 230 TYR A N 1
ATOM 1693 C CA . TYR A 1 235 ? -63.60915 30.15982 12.54071 1.000 52.09708 230 TYR A CA 1
ATOM 1694 C C . TYR A 1 235 ? -63.00582 30.63741 11.22262 1.000 50.11787 230 TYR A C 1
ATOM 1695 O O . TYR A 1 235 ? -63.17313 29.98796 10.18160 1.000 50.10241 230 TYR A O 1
ATOM 1704 N N . ILE A 1 236 ? -62.34599 31.79391 11.25407 1.000 50.48329 231 ILE A N 1
ATOM 1705 C CA . ILE A 1 236 ? -61.90161 32.47449 10.04222 1.000 47.81640 231 ILE A CA 1
ATOM 1706 C C . ILE A 1 236 ? -60.46073 32.90900 10.24480 1.000 48.64352 231 ILE A C 1
ATOM 1707 O O . ILE A 1 236 ? -60.14661 33.59414 11.22108 1.000 52.83016 231 ILE A O 1
ATOM 1712 N N . LYS A 1 237 ? -59.58668 32.48856 9.34382 1.000 47.53043 232 LYS A N 1
ATOM 1713 C CA . LYS A 1 237 ? -58.20855 32.94521 9.30574 1.000 43.57415 232 LYS A CA 1
ATOM 1714 C C . LYS A 1 237 ? -58.09135 34.01071 8.23530 1.000 48.47894 232 LYS A C 1
ATOM 1715 O O . LYS A 1 237 ? -58.69935 33.89937 7.16461 1.000 44.34420 232 LYS A O 1
ATOM 1721 N N . SER A 1 238 ? -57.30804 35.03815 8.51923 1.000 48.57313 233 SER A N 1
ATOM 1722 C CA . SER A 1 238 ? -57.03813 36.06971 7.53161 1.000 49.81536 233 SER A CA 1
ATOM 1723 C C . SER A 1 238 ? -55.55334 35.98947 7.20038 1.000 53.60698 233 SER A C 1
ATOM 1724 O O . SER A 1 238 ? -54.71267 36.38849 8.01034 1.000 56.41905 233 SER A O 1
ATOM 1727 N N . THR A 1 239 ? -55.24480 35.42120 6.02937 1.000 58.30070 234 THR A N 1
ATOM 1728 C CA . THR A 1 239 ? -53.87234 35.19969 5.58599 1.000 56.74178 234 THR A CA 1
ATOM 1729 C C . THR A 1 239 ? -53.17447 36.53271 5.36352 1.000 59.41465 234 THR A C 1
ATOM 1730 O O . THR A 1 239 ? -53.81562 37.58454 5.27377 1.000 57.63592 234 THR A O 1
ATOM 1734 N N . TYR A 1 240 ? -51.83554 36.48230 5.29193 1.000 66.97285 235 TYR A N 1
ATOM 1735 C CA . TYR A 1 240 ? -51.06869 37.69119 4.98595 1.000 65.60430 235 TYR A CA 1
ATOM 1736 C C . TYR A 1 240 ? -51.34067 38.14840 3.56443 1.000 66.33266 235 TYR A C 1
ATOM 1737 O O . TYR A 1 240 ? -51.40986 39.35320 3.29011 1.000 70.43513 235 TYR A O 1
ATOM 1739 N N . ASP A 1 241 ? -51.53021 37.19337 2.65230 1.000 67.94051 236 ASP A N 1
ATOM 1740 C CA . ASP A 1 241 ? -51.85589 37.50281 1.26861 1.000 65.62075 236 ASP A CA 1
ATOM 1741 C C . ASP A 1 241 ? -53.17425 38.24313 1.11478 1.000 60.77490 236 ASP A C 1
ATOM 1742 O O . ASP A 1 241 ? -53.43897 38.74780 0.02040 1.000 61.36134 236 ASP A O 1
ATOM 1747 N N . GLY A 1 242 ? -53.98678 38.33600 2.17624 1.000 59.39177 237 GLY A N 1
ATOM 1748 C CA . GLY A 1 242 ? -55.22782 39.09108 2.19061 1.000 51.25503 237 GLY A CA 1
ATOM 1749 C C . GLY A 1 242 ? -56.47695 38.23988 2.27077 1.000 51.94910 237 GLY A C 1
ATOM 1750 O O . GLY A 1 242 ? -57.57786 38.79127 2.44074 1.000 47.14762 237 GLY A O 1
ATOM 1751 N N . LEU A 1 243 ? -56.33932 36.91753 2.17761 1.000 52.17426 238 LEU A N 1
ATOM 1752 C CA . LEU A 1 243 ? -57.49010 36.03247 2.08344 1.000 47.19234 238 LEU A CA 1
ATOM 1753 C C . LEU A 1 243 ? -58.21843 35.92220 3.41825 1.000 44.38169 238 LEU A C 1
ATOM 1754 O O . LEU A 1 243 ? -57.62174 35.98494 4.49136 1.000 47.99130 238 LEU A O 1
ATOM 1759 N N . HIS A 1 244 ? -59.52183 35.75071 3.34599 1.000 41.50354 239 HIS A N 1
ATOM 1760 C CA . HIS A 1 244 ? -60.33012 35.46940 4.51990 1.000 37.32299 239 HIS A CA 1
ATOM 1761 C C . HIS A 1 244 ? -60.87761 34.06961 4.33675 1.000 35.73040 239 HIS A C 1
ATOM 1762 O O . HIS A 1 244 ? -61.78681 33.85626 3.53461 1.000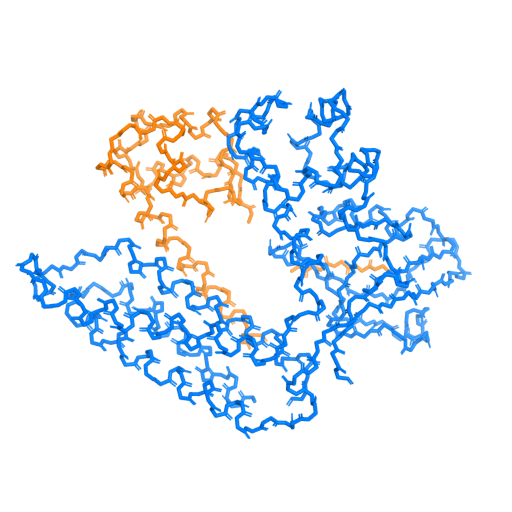 41.00064 239 HIS A O 1
ATOM 1769 N N . VAL A 1 245 ? -60.33693 33.12702 5.09627 1.000 38.87344 240 VAL A N 1
ATOM 1770 C CA . VAL A 1 245 ? -60.52853 31.70582 4.86313 1.000 37.54385 240 VAL A CA 1
ATOM 1771 C C . VAL A 1 245 ? -61.18934 31.07991 6.07954 1.000 39.29326 240 VAL A C 1
ATOM 1772 O O . VAL A 1 245 ? -60.68407 31.19840 7.19918 1.000 41.42545 240 VAL A O 1
ATOM 1776 N N . ILE A 1 246 ? -62.30013 30.39500 5.85184 1.000 35.74125 241 ILE A N 1
ATOM 1777 C CA . ILE A 1 246 ? -62.96828 29.63617 6.90189 1.000 41.18982 241 ILE A CA 1
ATOM 1778 C C . ILE A 1 246 ? -62.19557 28.34682 7.15425 1.000 41.28068 241 ILE A C 1
ATOM 1779 O O . ILE A 1 246 ? -61.97551 27.54790 6.23679 1.000 43.00931 241 ILE A O 1
ATOM 1784 N N . THR A 1 247 ? -61.79850 28.13143 8.40380 1.000 41.36968 242 THR A N 1
ATOM 1785 C CA . THR A 1 247 ? -60.98003 26.98500 8.77376 1.000 42.08020 242 THR A CA 1
ATOM 1786 C C . THR A 1 247 ? -61.76040 25.87577 9.46622 1.000 44.97089 242 THR A C 1
ATOM 1787 O O . THR A 1 247 ? -61.16899 24.85435 9.82684 1.000 44.41451 242 THR A O 1
ATOM 1791 N N . GLY A 1 248 ? -63.05001 26.05700 9.68176 1.000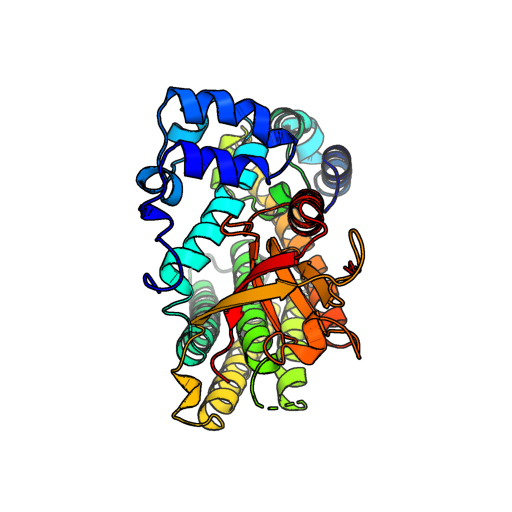 45.88008 243 GLY A N 1
ATOM 1792 C CA . GLY A 1 248 ? -63.85225 25.11803 10.43721 1.000 45.28765 243 GLY A CA 1
ATOM 1793 C C . GLY A 1 248 ? -65.09036 25.79670 10.97446 1.000 48.25300 243 GLY A C 1
ATOM 1794 O O . GLY A 1 248 ? -65.20830 27.02905 10.99041 1.000 46.86716 243 GLY A O 1
ATOM 1795 N N . THR A 1 249 ? -66.04540 24.97393 11.39966 1.000 45.59962 244 THR A N 1
ATOM 1796 C CA . THR A 1 249 ? -67.23477 25.46401 12.07745 1.000 54.75833 244 THR A CA 1
ATOM 1797 C C . THR A 1 249 ? -67.36724 24.76864 13.43075 1.000 59.52808 244 THR A C 1
ATOM 1798 O O . THR A 1 249 ? -66.59010 23.87535 13.78280 1.000 60.10684 244 THR A O 1
ATOM 1802 N N . THR A 1 250 ? -68.36294 25.19349 14.19881 1.000 61.03357 245 THR A N 1
ATOM 1803 C CA . THR A 1 250 ? -68.64835 24.60653 15.49790 1.000 62.15441 245 THR A CA 1
ATOM 1804 C C . THR A 1 250 ? -69.98635 23.88724 15.45421 1.000 68.61406 245 THR A C 1
ATOM 1805 O O . THR A 1 250 ? -70.93560 24.36451 14.82960 1.000 70.56064 245 THR A O 1
ATOM 1809 N N . GLU A 1 251 ? -70.05120 22.73496 16.12148 1.000 70.11362 246 GLU A N 1
ATOM 1810 C CA . GLU A 1 251 ? -71.25911 21.91950 16.16024 1.000 74.76741 246 GLU A CA 1
ATOM 1811 C C . GLU A 1 251 ? -72.47294 22.73630 16.56766 1.000 78.10976 246 GLU A C 1
ATOM 1812 O O . GLU A 1 251 ? -72.33178 23.76147 17.24331 1.000 79.72340 246 GLU A O 1
ATOM 1818 N N . ASN A 1 252 ? -73.66449 22.29154 16.15544 1.000 84.62731 247 ASN A N 1
ATOM 1819 C CA . ASN A 1 252 ? -74.92301 22.92612 16.55609 1.000 86.30789 247 ASN A CA 1
ATOM 1820 C C . ASN A 1 252 ? -74.87424 24.43887 16.38541 1.000 88.05348 247 ASN A C 1
ATOM 1821 O O . ASN A 1 252 ? -75.42094 25.19385 17.19566 1.000 86.93491 247 ASN A O 1
ATOM 1826 N N . SER A 1 253 ? -74.19597 24.86729 15.40224 1.000 84.23717 248 SER A N 1
ATOM 1827 C CA . SER A 1 253 ? -74.12360 26.23834 14.96445 1.000 77.95562 248 SER A CA 1
ATOM 1828 C C . SER A 1 253 ? -74.96035 26.40886 13.70444 1.000 82.11345 248 SER A C 1
ATOM 1829 O O . SER A 1 253 ? -75.16407 25.44411 12.95820 1.000 84.92980 248 SER A O 1
ATOM 1832 N N . PRO A 1 254 ? -75.49663 27.60613 13.45575 1.000 76.79767 249 PRO A N 1
ATOM 1833 C CA . PRO A 1 254 ? -76.09487 27.86508 12.13244 1.000 79.65313 249 PRO A CA 1
ATOM 1834 C C . PRO A 1 254 ? -75.19247 27.40334 10.99809 1.000 77.74327 249 PRO A C 1
ATOM 1835 O O . PRO A 1 254 ? -75.64472 26.70675 10.07483 1.000 76.90046 249 PRO A O 1
ATOM 1839 N N . ALA A 1 255 ? -73.90293 27.75366 11.07916 1.000 73.60127 250 ALA A N 1
ATOM 1840 C CA . ALA A 1 255 ? -72.94092 27.37955 10.05083 1.000 72.25436 250 ALA A CA 1
ATOM 1841 C C . ALA A 1 255 ? -72.85228 25.86429 9.87808 1.000 74.89266 250 ALA A C 1
ATOM 1842 O O . ALA A 1 255 ? -72.79880 25.36787 8.74554 1.000 71.02937 250 ALA A O 1
ATOM 1844 N N . ASP A 1 256 ? -72.83144 25.11152 10.98484 1.000 72.21105 251 ASP A N 1
ATOM 1845 C CA . ASP A 1 256 ? -72.67643 23.66350 10.88113 1.000 74.32466 251 ASP A CA 1
ATOM 1846 C C . ASP A 1 256 ? -73.90815 23.02710 10.26713 1.000 80.03414 251 ASP A C 1
ATOM 1847 O O . ASP A 1 256 ? -73.80010 22.15197 9.40005 1.000 79.82800 251 ASP A O 1
ATOM 1852 N N . ARG A 1 257 ? -75.09273 23.44336 10.71416 1.000 88.87643 252 ARG A N 1
ATOM 1853 C CA . ARG A 1 257 ? -76.30693 22.80651 10.22120 1.000 88.03063 252 ARG A CA 1
ATOM 1854 C C . ARG A 1 257 ? -76.55375 23.12848 8.75139 1.000 84.72092 252 ARG A C 1
ATOM 1855 O O . ARG A 1 257 ? -76.95322 22.24359 7.98599 1.000 85.45513 252 ARG A O 1
ATOM 1863 N N . CYS A 1 258 ? -76.29221 24.37033 8.32282 1.000 78.42758 253 CYS A N 1
ATOM 1864 C CA . CYS A 1 258 ? -76.47158 24.70429 6.90913 1.000 77.35841 253 CYS A CA 1
ATOM 1865 C C . CYS A 1 258 ? -75.68078 23.78560 5.98186 1.000 72.00128 253 CYS A C 1
ATOM 1866 O O . CYS A 1 258 ? -75.91746 23.81168 4.77094 1.000 66.84175 253 CYS A O 1
ATOM 1869 N N . LYS A 1 259 ? -74.72925 23.00728 6.51018 1.000 72.67416 254 LYS A N 1
ATOM 1870 C CA . LYS A 1 259 ? -74.08487 21.92747 5.77173 1.000 67.49925 254 LYS A CA 1
ATOM 1871 C C . LYS A 1 259 ? -73.38187 22.46457 4.53540 1.000 68.87288 254 LYS A C 1
ATOM 1872 O O . LYS A 1 259 ? -72.85359 21.69886 3.71710 1.000 66.05662 254 LYS A O 1
ATOM 1874 N N . LYS A 1 260 ? -73.37522 23.78671 4.38945 1.000 65.43850 255 LYS A N 1
ATOM 1875 C CA . LYS A 1 260 ? -72.86478 24.41072 3.18603 1.000 59.94271 255 LYS A CA 1
ATOM 1876 C C . LYS A 1 260 ? -71.58231 25.19828 3.41848 1.000 55.94675 255 LYS A C 1
ATOM 1877 O O . LYS A 1 260 ? -70.98488 25.66752 2.44761 1.000 57.09666 255 LYS A O 1
ATOM 1883 N N . ILE A 1 261 ? -71.12020 25.33043 4.65656 1.000 54.48403 256 ILE A N 1
ATOM 1884 C CA . ILE A 1 261 ? -69.85831 25.99597 4.94859 1.000 53.63956 256 ILE A CA 1
ATOM 1885 C C . ILE A 1 261 ? -68.84082 24.93582 5.32879 1.000 58.37537 256 ILE A C 1
ATOM 1886 O O . ILE A 1 261 ? -69.11051 24.09285 6.19034 1.000 64.24900 256 ILE A O 1
ATOM 1891 N N . HIS A 1 262 ? -67.67043 24.98203 4.70163 1.000 56.68574 257 HIS A N 1
ATOM 1892 C CA . HIS A 1 262 ? -66.67926 23.93529 4.88750 1.000 57.37043 257 HIS A CA 1
ATOM 1893 C C . HIS A 1 262 ? -65.29165 24.53521 5.02604 1.000 55.69886 257 HIS A C 1
ATOM 1894 O O . HIS A 1 262 ? -65.01466 25.63937 4.55160 1.000 54.92411 257 HIS A O 1
ATOM 1901 N N . ALA A 1 263 ? -64.41252 23.77387 5.67095 1.000 48.96125 258 ALA A N 1
ATOM 1902 C CA . ALA A 1 263 ? -63.05724 24.24839 5.89888 1.000 45.29045 258 ALA A CA 1
ATOM 1903 C C . ALA A 1 263 ? -62.32538 24.37894 4.57483 1.000 45.81189 258 ALA A C 1
ATOM 1904 O O . ALA A 1 263 ? -62.34931 23.46716 3.74424 1.000 44.06128 258 ALA A O 1
ATOM 1906 N N . GLY A 1 264 ? -61.68788 25.53269 4.37569 1.000 40.27143 259 GLY A N 1
ATOM 1907 C CA . GLY A 1 264 ? -61.05166 25.87867 3.13284 1.000 39.78369 259 GLY A CA 1
ATOM 1908 C C . GLY A 1 264 ? -61.79411 26.94059 2.34698 1.000 42.32136 259 GLY A C 1
ATOM 1909 O O . GLY A 1 264 ? -61.17281 27.63705 1.52910 1.000 45.37487 259 GLY A O 1
ATOM 1910 N N . ASP A 1 265 ? -63.10354 27.07639 2.56651 1.000 37.47699 260 ASP A N 1
ATOM 1911 C CA . ASP A 1 265 ? -63.86655 28.09639 1.85955 1.000 38.47217 260 ASP A CA 1
ATOM 1912 C C . ASP A 1 265 ? -63.31346 29.48409 2.16429 1.000 38.93191 260 ASP A C 1
ATOM 1913 O O . ASP A 1 265 ? -62.78214 29.73310 3.24786 1.000 40.24761 260 ASP A O 1
ATOM 1918 N N . GLU A 1 266 ? -63.43555 30.40056 1.19820 1.000 37.85877 261 GLU A N 1
ATOM 1919 C CA . GLU A 1 266 ? -62.93196 31.76386 1.36048 1.000 37.86043 261 GLU A CA 1
ATOM 1920 C C . GLU A 1 266 ? -64.06296 32.78053 1.23593 1.000 41.03505 261 GLU A C 1
ATOM 1921 O O . GLU A 1 266 ? -64.83709 32.74060 0.26837 1.000 43.04631 261 GLU A O 1
ATOM 1927 N N . VAL A 1 267 ? -64.15145 33.69559 2.20475 1.000 39.18616 262 VAL A N 1
ATOM 1928 C CA . VAL A 1 267 ? -65.21967 34.69669 2.20877 1.000 41.10592 262 VAL A CA 1
ATOM 1929 C C . VAL A 1 267 ? -64.93791 35.70071 1.09532 1.000 34.99561 262 VAL A C 1
ATOM 1930 O O . VAL A 1 267 ? -63.97042 36.45565 1.16235 1.000 39.65611 262 VAL A O 1
ATOM 1934 N N . ILE A 1 268 ? -65.79562 35.71755 0.07657 1.000 34.03630 263 ILE A N 1
ATOM 1935 C CA . ILE A 1 268 ? -65.65235 36.64641 -1.03763 1.000 36.09790 263 ILE A CA 1
ATOM 1936 C C . ILE A 1 268 ? -66.56033 37.86352 -0.88118 1.000 39.81754 263 ILE A C 1
ATOM 1937 O O . ILE A 1 268 ? -66.13042 38.99471 -1.10396 1.000 40.25986 263 ILE A O 1
ATOM 1942 N N . GLN A 1 269 ? -67.81933 37.66333 -0.48958 1.000 35.12662 264 GLN A N 1
ATOM 1943 C CA . GLN A 1 269 ? -68.67695 38.77038 -0.11498 1.000 33.70980 264 GLN A CA 1
ATOM 1944 C C . GLN A 1 269 ? -69.36123 38.48307 1.21159 1.000 43.32043 264 GLN A C 1
ATOM 1945 O O . GLN A 1 269 ? -69.62163 37.32720 1.56688 1.000 44.00875 264 GLN A O 1
ATOM 1951 N N . VAL A 1 270 ? -69.66308 39.56102 1.93165 1.000 42.25138 265 VAL A N 1
ATOM 1952 C CA . VAL A 1 270 ? -70.50470 39.53743 3.12163 1.000 40.55595 265 VAL A CA 1
ATOM 1953 C C . VAL A 1 270 ? -71.67355 40.47244 2.85686 1.000 43.18895 265 VAL A C 1
ATOM 1954 O O . VAL A 1 270 ? -71.46465 41.64283 2.51741 1.000 45.18001 265 VAL A O 1
ATOM 1958 N N . ASN A 1 271 ? -72.88956 39.95939 3.00023 1.000 45.51774 266 ASN A N 1
ATOM 1959 C CA . ASN A 1 271 ? -74.12713 40.66622 2.63926 1.000 44.42232 266 ASN A CA 1
ATOM 1960 C C . ASN A 1 271 ? -73.97981 41.44971 1.32284 1.000 45.13036 266 ASN A C 1
ATOM 1961 O O . ASN A 1 271 ? -74.18038 42.66195 1.24513 1.000 46.66100 266 ASN A O 1
ATOM 1966 N N . HIS A 1 272 ? -73.62278 40.71604 0.27212 1.000 46.52592 267 HIS A N 1
ATOM 1967 C CA . HIS A 1 272 ? -73.47225 41.24113 -1.08609 1.000 45.90257 267 HIS A CA 1
ATOM 1968 C C . HIS A 1 272 ? -72.44708 42.35978 -1.18133 1.000 44.95820 267 HIS A C 1
ATOM 1969 O O . HIS A 1 272 ? -72.44450 43.11502 -2.15824 1.000 44.56946 267 HIS A O 1
ATOM 1976 N N . GLN A 1 273 ? -71.57243 42.48929 -0.19072 1.000 44.57886 268 GLN A N 1
ATOM 1977 C CA . GLN A 1 273 ? -70.44629 43.40918 -0.26417 1.000 44.67983 268 GLN A CA 1
ATOM 1978 C C . GLN A 1 273 ? -69.15280 42.61498 -0.42792 1.000 44.02580 268 GLN A C 1
ATOM 1979 O O . GLN A 1 273 ? -68.81862 41.78306 0.42924 1.000 40.28401 268 GLN A O 1
ATOM 1985 N N . THR A 1 274 ? -68.41502 42.89093 -1.50494 1.000 37.25536 269 THR A N 1
ATOM 1986 C CA . THR A 1 274 ? -67.11930 42.24946 -1.68512 1.000 39.77117 269 THR A CA 1
ATOM 1987 C C . THR A 1 274 ? -66.12727 42.73882 -0.63528 1.000 38.84109 269 THR A C 1
ATOM 1988 O O . THR A 1 274 ? -65.83935 43.93818 -0.56629 1.000 36.85057 269 THR A O 1
ATOM 1992 N N . VAL A 1 275 ? -65.57582 41.80425 0.15048 1.000 38.33065 270 VAL A N 1
ATOM 1993 C CA . VAL A 1 275 ? -64.65732 42.12874 1.23895 1.000 39.17786 270 VAL A CA 1
ATOM 1994 C C . VAL A 1 275 ? -63.25813 41.59959 0.95832 1.000 40.09323 270 VAL A C 1
ATOM 1995 O O . VAL A 1 275 ? -62.50504 41.31897 1.89355 1.000 43.26258 270 VAL A O 1
ATOM 1999 N N . VAL A 1 276 ? -62.87294 41.48119 -0.31078 1.000 41.78760 271 VAL A N 1
ATOM 2000 C CA . VAL A 1 276 ? -61.69221 40.68206 -0.62721 1.000 41.62926 271 VAL A CA 1
ATOM 2001 C C . VAL A 1 276 ? -60.41230 41.33947 -0.09731 1.000 46.79363 271 VAL A C 1
ATOM 2002 O O . VAL A 1 276 ? -59.64709 40.71716 0.65508 1.000 52.14647 271 VAL A O 1
ATOM 2006 N N . GLY A 1 277 ? -60.16035 42.59559 -0.43904 1.000 41.26473 272 GLY A N 1
ATOM 2007 C CA . GLY A 1 277 ? -58.90287 43.05783 0.13776 1.000 42.08861 272 GLY A CA 1
ATOM 2008 C C . GLY A 1 277 ? -58.93963 43.52486 1.58150 1.000 43.12830 272 GLY A C 1
ATOM 2009 O O . GLY A 1 277 ? -57.95823 44.10164 2.05156 1.000 46.90381 272 GLY A O 1
ATOM 2010 N N . TRP A 1 278 ? -60.02356 43.27338 2.31515 1.000 43.68780 273 TRP A N 1
ATOM 2011 C CA . TRP A 1 278 ? -60.34490 44.04621 3.51594 1.000 45.34270 273 TRP A CA 1
ATOM 2012 C C . TRP A 1 278 ? -59.45637 43.68905 4.70686 1.000 46.30784 273 TRP A C 1
ATOM 2013 O O . TRP A 1 278 ? -58.87287 42.60782 4.79569 1.000 46.49024 273 TRP A O 1
ATOM 2024 N N . GLN A 1 279 ? -59.37069 44.62338 5.64203 1.000 45.05521 274 GLN A N 1
ATOM 2025 C CA . GLN A 1 279 ? -58.71848 44.33687 6.90211 1.000 43.10161 274 GLN A CA 1
ATOM 2026 C C . GLN A 1 279 ? -59.67786 43.51606 7.74251 1.000 50.53079 274 GLN A C 1
ATOM 2027 O O . GLN A 1 279 ? -60.89074 43.76806 7.74075 1.000 50.68810 274 GLN A O 1
ATOM 2033 N N . LEU A 1 280 ? -59.12900 42.51585 8.44036 1.000 53.05158 275 LEU A N 1
ATOM 2034 C CA . LEU A 1 280 ? -59.92506 41.66376 9.31072 1.000 47.67427 275 LEU A CA 1
ATOM 2035 C C . LEU A 1 280 ? -60.96648 42.49661 10.03827 1.000 48.00440 275 LEU A C 1
ATOM 2036 O O . LEU A 1 280 ? -62.17273 42.25014 9.93089 1.000 46.77347 275 LEU A O 1
ATOM 2041 N N . LYS A 1 281 ? -60.48430 43.53036 10.73078 1.000 51.79179 276 LYS A N 1
ATOM 2042 C CA . LYS A 1 281 ? -61.27783 44.53606 11.42518 1.000 50.48338 276 LYS A CA 1
ATOM 2043 C C . LYS A 1 281 ? -62.57194 44.85197 10.68790 1.000 49.51788 276 LYS A C 1
ATOM 2044 O O . LYS A 1 281 ? -63.66151 44.64466 11.23196 1.000 48.24059 276 LYS A O 1
ATOM 2050 N N . ASN A 1 282 ? -62.45845 45.31178 9.43527 1.000 48.19872 277 ASN A N 1
ATOM 2051 C CA . ASN A 1 282 ? -63.63970 45.74711 8.69341 1.000 49.21010 277 ASN A CA 1
ATOM 2052 C C . ASN A 1 282 ? -64.49651 44.56958 8.23970 1.000 49.29233 277 ASN A C 1
ATOM 2053 O O . ASN A 1 282 ? -65.73083 44.68601 8.19907 1.000 48.06975 277 ASN A O 1
ATOM 2058 N N . LEU A 1 283 ? -63.86828 43.43883 7.89191 1.000 46.69621 278 LEU A N 1
ATOM 2059 C CA . LEU A 1 283 ? -64.62271 42.20903 7.67768 1.000 43.07809 278 LEU A CA 1
ATOM 2060 C C . LEU A 1 283 ? -65.39245 41.83367 8.93393 1.000 45.52719 278 LEU A C 1
ATOM 2061 O O . LEU A 1 283 ? -66.59034 41.53774 8.88316 1.000 47.49774 278 LEU A O 1
ATOM 2066 N N . VAL A 1 284 ? -64.71561 41.84433 10.07815 1.000 46.57849 279 VAL A N 1
ATOM 2067 C CA . VAL A 1 284 ? -65.39190 41.54587 11.33416 1.000 49.67983 279 VAL A CA 1
ATOM 2068 C C . VAL A 1 284 ? -66.61183 42.43771 11.47919 1.000 49.92126 279 VAL A C 1
ATOM 2069 O O . VAL A 1 284 ? -67.72537 41.96605 11.73651 1.000 49.52317 279 VAL A O 1
ATOM 2073 N N . ASN A 1 285 ? -66.42042 43.74099 11.26643 1.000 50.31544 280 ASN A N 1
ATOM 2074 C CA . ASN A 1 285 ? -67.53315 44.68182 11.33292 1.000 53.82609 280 ASN A CA 1
ATOM 2075 C C . ASN A 1 285 ? -68.65877 44.25793 10.39528 1.000 52.38066 280 ASN A C 1
ATOM 2076 O O . ASN A 1 285 ? -69.83330 44.23095 10.78443 1.000 52.24285 280 ASN A O 1
ATOM 2081 N N . ALA A 1 286 ? -68.31023 43.90284 9.15697 1.000 48.72500 281 ALA A N 1
ATOM 2082 C CA . ALA A 1 286 ? -69.29896 43.42923 8.19766 1.000 45.95486 281 ALA A CA 1
ATOM 2083 C C . ALA A 1 286 ? -70.11275 42.26197 8.74897 1.000 49.16007 281 ALA A C 1
ATOM 2084 O O . ALA A 1 286 ? -71.35074 42.30858 8.77604 1.000 49.70323 281 ALA A O 1
ATOM 2086 N N . LEU A 1 287 ? -69.42530 41.20074 9.19175 1.000 45.36251 282 LEU A N 1
ATOM 2087 C CA . LEU A 1 287 ? -70.11934 39.99597 9.63728 1.000 44.87979 282 LEU A CA 1
ATOM 2088 C C . LEU A 1 287 ? -71.04666 40.29166 10.81146 1.000 48.61116 282 LEU A C 1
ATOM 2089 O O . LEU A 1 287 ? -72.13061 39.70688 10.92552 1.000 49.35414 282 LEU A O 1
ATOM 2094 N N . ARG A 1 288 ? -70.64367 41.21284 11.68344 1.000 49.11314 283 ARG A N 1
ATOM 2095 C CA . ARG A 1 288 ? -71.37511 41.51547 12.90806 1.000 46.35049 283 ARG A CA 1
ATOM 2096 C C . ARG A 1 288 ? -72.53586 42.46674 12.68454 1.000 46.11923 283 ARG A C 1
ATOM 2097 O O . ARG A 1 288 ? -73.39139 42.58471 13.56221 1.000 47.84861 283 ARG A O 1
ATOM 2105 N N . GLU A 1 289 ? -72.54853 43.18737 11.56335 1.000 49.57761 284 GLU A N 1
ATOM 2106 C CA . GLU A 1 289 ? -73.47922 44.29534 11.38342 1.000 47.88827 284 GLU A CA 1
ATOM 2107 C C . GLU A 1 289 ? -74.90943 43.86401 11.69606 1.000 46.74299 284 GLU A C 1
ATOM 2108 O O . GLU A 1 289 ? -75.57808 44.43685 12.56348 1.000 42.97370 284 GLU A O 1
ATOM 2114 N N . ASP A 1 290 ? -75.39337 42.83301 11.00673 1.000 50.94252 285 ASP A N 1
ATOM 2115 C CA . ASP A 1 290 ? -76.77434 42.42378 11.20797 1.000 50.44280 285 ASP A CA 1
ATOM 2116 C C . ASP A 1 290 ? -76.82993 41.27682 12.19168 1.000 44.03598 285 ASP A C 1
ATOM 2117 O O . ASP A 1 290 ? -76.42044 40.16579 11.85243 1.000 47.28220 285 ASP A O 1
ATOM 2122 N N . PRO A 1 291 ? -77.36514 41.47644 13.38899 1.000 50.14531 286 PRO A N 1
ATOM 2123 C CA . PRO A 1 291 ? -77.42072 40.37800 14.35993 1.000 53.75899 286 PRO A CA 1
ATOM 2124 C C . PRO A 1 291 ? -78.32353 39.23013 13.94097 1.000 53.17098 286 PRO A C 1
ATOM 2125 O O . PRO A 1 291 ? -78.27638 38.17292 14.58986 1.000 52.04323 286 PRO A O 1
ATOM 2129 N N . SER A 1 292 ? -79.12065 39.39720 12.87704 1.000 50.21221 287 SER A N 1
ATOM 2130 C CA . SER A 1 292 ? -80.17762 38.45565 12.52803 1.000 50.54720 287 SER A CA 1
ATOM 2131 C C . SER A 1 292 ? -79.75505 37.42276 11.50275 1.000 54.87360 287 SER A C 1
ATOM 2132 O O . SER A 1 292 ? -80.56694 36.55895 11.15409 1.000 59.72881 287 SER A O 1
ATOM 2135 N N . GLY A 1 293 ? -78.53061 37.48496 11.01277 1.000 52.60330 288 GLY A N 1
ATOM 2136 C CA . GLY A 1 293 ? -78.09347 36.57542 9.97196 1.000 55.64404 288 GLY A CA 1
ATOM 2137 C C . GLY A 1 293 ? -77.08455 37.25041 9.06727 1.000 51.12831 288 GLY A C 1
ATOM 2138 O O . GLY A 1 293 ? -76.77970 38.43255 9.20469 1.000 52.02449 288 GLY A O 1
ATOM 2139 N N . VAL A 1 294 ? -76.55464 36.46430 8.14106 1.000 49.42763 289 VAL A N 1
ATOM 2140 C CA . VAL A 1 294 ? -75.56224 36.99750 7.22188 1.000 48.82183 289 VAL A CA 1
ATOM 2141 C C . VAL A 1 294 ? -75.67217 36.23201 5.92689 1.000 49.87071 289 VAL A C 1
ATOM 2142 O O . VAL A 1 294 ? -75.95076 35.02779 5.92513 1.000 47.99344 289 VAL A O 1
ATOM 2146 N N . ILE A 1 295 ? -75.48476 36.94953 4.82435 1.000 49.10917 290 ILE A N 1
ATOM 2147 C CA . ILE A 1 295 ? -75.38344 36.35127 3.50112 1.000 45.87894 290 ILE A CA 1
ATOM 2148 C C . ILE A 1 295 ? -73.91196 36.25182 3.17115 1.000 45.37702 290 ILE A C 1
ATOM 2149 O O . ILE A 1 295 ? -73.18986 37.25500 3.23362 1.000 49.87811 290 ILE A O 1
ATOM 2154 N N . LEU A 1 296 ? -73.44708 35.05164 2.85221 1.000 42.45291 291 LEU A N 1
ATOM 2155 C CA . LEU A 1 296 ? -72.03936 34.85526 2.54071 1.000 42.77439 291 LEU A CA 1
ATOM 2156 C C . LEU A 1 296 ? -71.90685 34.42879 1.09057 1.000 46.24148 291 LEU A C 1
ATOM 2157 O O . LEU A 1 296 ? -72.60120 33.50771 0.63809 1.000 46.53423 291 LEU A O 1
ATOM 2162 N N . THR A 1 297 ? -71.03246 35.10621 0.36390 1.000 41.85299 292 THR A N 1
ATOM 2163 C CA . THR A 1 297 ? -70.55747 34.60827 -0.91303 1.000 40.11952 292 THR A CA 1
ATOM 2164 C C . THR A 1 297 ? -69.24025 33.89066 -0.64539 1.000 40.84969 292 THR A C 1
ATOM 2165 O O . THR A 1 297 ? -68.25872 34.51197 -0.22197 1.000 41.30149 292 THR A O 1
ATOM 2169 N N . LEU A 1 298 ? -69.22971 32.58201 -0.87630 1.000 42.36999 293 LEU A N 1
ATOM 2170 C CA . LEU A 1 298 ? -68.07502 31.74444 -0.61071 1.000 40.72215 293 LEU A CA 1
ATOM 2171 C C . LEU A 1 298 ? -67.47788 31.22459 -1.90678 1.000 38.90859 293 LEU A C 1
ATOM 2172 O O . LEU A 1 298 ? -68.20475 30.79599 -2.80985 1.000 38.51005 293 LEU A O 1
ATOM 2177 N N . LYS A 1 299 ? -66.14640 31.29013 -1.98614 1.000 42.52618 294 LYS A N 1
ATOM 2178 C CA . LYS A 1 299 ? -65.36407 30.62936 -3.03162 1.000 42.63406 294 LYS A CA 1
ATOM 2179 C C . LYS A 1 299 ? -65.19387 29.16317 -2.65541 1.000 38.68439 294 LYS A C 1
ATOM 2180 O O . LYS A 1 299 ? -64.56678 28.84139 -1.64126 1.000 37.76129 294 LYS A O 1
ATOM 2186 N N . LYS A 1 300 ? -65.75839 28.27569 -3.46198 1.000 42.48439 295 LYS A N 1
ATOM 2187 C CA . LYS A 1 300 ? -65.80201 26.85523 -3.15467 1.000 44.93313 295 LYS A CA 1
ATOM 2188 C C . LYS A 1 300 ? -64.82459 26.08356 -4.03722 1.000 45.30653 295 LYS A C 1
ATOM 2189 O O . LYS A 1 300 ? -64.75887 26.30081 -5.25381 1.000 43.63633 295 LYS A O 1
ATOM 2195 N N . ARG A 1 301 ? -64.07418 25.17658 -3.40855 1.000 47.05731 296 ARG A N 1
ATOM 2196 C CA . ARG A 1 301 ? -63.11247 24.34811 -4.12445 1.000 53.52176 296 ARG A CA 1
ATOM 2197 C C . ARG A 1 301 ? -63.82104 23.26831 -4.95450 1.000 58.08370 296 ARG A C 1
ATOM 2198 O O . ARG A 1 301 ? -64.89408 22.77089 -4.57561 1.000 50.33737 296 ARG A O 1
ATOM 2200 N N . PRO A 1 302 ? -63.23425 22.89495 -6.10099 1.000 61.64968 297 PRO A N 1
ATOM 2201 C CA . PRO A 1 302 ? -63.91874 21.97446 -7.02932 1.000 63.44840 297 PRO A CA 1
ATOM 2202 C C . PRO A 1 302 ? -64.40290 20.67760 -6.38598 1.000 64.58100 297 PRO A C 1
ATOM 2203 O O . PRO A 1 302 ? -65.43585 20.13321 -6.81268 1.000 61.57795 297 PRO A O 1
ATOM 2207 N N . GLN A 1 303 ? -63.69202 20.18443 -5.36593 1.000 60.72383 298 GLN A N 1
ATOM 2208 C CA . GLN A 1 303 ? -63.97647 18.90366 -4.70881 1.000 64.79878 298 GLN A CA 1
ATOM 2209 C C . GLN A 1 303 ? -65.44607 18.71787 -4.33074 1.000 65.30645 298 GLN A C 1
ATOM 2210 O O . GLN A 1 303 ? -66.20846 18.10214 -5.07736 1.000 68.67631 298 GLN A O 1
ATOM 2212 N N . GLY B 2 3 ? -46.45168 41.72851 9.53047 1.000 57.78139 76 GLY B N 1
ATOM 2213 C CA . GLY B 2 3 ? -46.96297 43.08460 9.43359 1.000 68.42402 76 GLY B CA 1
ATOM 2214 C C . GLY B 2 3 ? -46.38327 44.03481 10.47325 1.000 77.10121 76 GLY B C 1
ATOM 2215 O O . GLY B 2 3 ? -46.98212 44.26262 11.52468 1.000 65.61067 76 GLY B O 1
ATOM 2216 N N . SER B 2 4 ? -45.21937 44.60591 10.16122 1.000 91.34403 77 SER B N 1
ATOM 2217 C CA . SER B 2 4 ? -44.46867 45.48581 11.05157 1.000 87.79633 77 SER B CA 1
ATOM 2218 C C . SER B 2 4 ? -44.71339 46.95844 10.71540 1.000 82.99904 77 SER B C 1
ATOM 2219 O O . SER B 2 4 ? -45.14757 47.30274 9.61200 1.000 80.02660 77 SER B O 1
ATOM 2222 N N . THR B 2 5 ? -44.41936 47.83077 11.68498 1.000 76.86869 78 THR B N 1
ATOM 2223 C CA . THR B 2 5 ? -44.79489 49.23554 11.56466 1.000 76.70891 78 THR B CA 1
ATOM 2224 C C . THR B 2 5 ? -43.78121 50.02560 10.73443 1.000 76.53624 78 THR B C 1
ATOM 2225 O O . THR B 2 5 ? -42.66872 49.57431 10.45657 1.000 74.32843 78 THR B O 1
ATOM 2229 N N . GLN B 2 6 ? -44.20335 51.22107 10.31421 1.000 70.24955 79 GLN B N 1
ATOM 2230 C CA . GLN B 2 6 ? -43.32494 52.10525 9.55287 1.000 65.81777 79 GLN B CA 1
ATOM 2231 C C . GLN B 2 6 ? -42.04269 52.38834 10.33153 1.000 71.95784 79 GLN B C 1
ATOM 2232 O O . GLN B 2 6 ? -40.93618 52.23322 9.80300 1.000 69.60918 79 GLN B O 1
ATOM 2238 N N . GLN B 2 7 ? -42.16720 52.79382 11.59956 1.000 72.14956 80 GLN B N 1
ATOM 2239 C CA . GLN B 2 7 ? -40.96684 52.99394 12.40324 1.000 73.46661 80 GLN B CA 1
ATOM 2240 C C . GLN B 2 7 ? -40.13739 51.71707 12.49511 1.000 74.12454 80 GLN B C 1
ATOM 2241 O O . GLN B 2 7 ? -38.90652 51.79279 12.53200 1.000 68.47906 80 GLN B O 1
ATOM 2243 N N . ASP B 2 8 ? -40.79107 50.54159 12.50731 1.000 81.13423 81 ASP B N 1
ATOM 2244 C CA . ASP B 2 8 ? -40.07508 49.25851 12.50699 1.000 79.87998 81 ASP B CA 1
ATOM 2245 C C . ASP B 2 8 ? -39.14494 49.15027 11.31222 1.000 75.35687 81 ASP B C 1
ATOM 2246 O O . ASP B 2 8 ? -37.97973 48.75902 11.44973 1.000 75.42134 81 ASP B O 1
ATOM 2251 N N . VAL B 2 9 ? -39.67157 49.45197 10.12044 1.000 69.73806 82 VAL B N 1
ATOM 2252 C CA . VAL B 2 9 ? -38.87022 49.42786 8.90173 1.000 65.43049 82 VAL B CA 1
ATOM 2253 C C . VAL B 2 9 ? -37.64513 50.31556 9.06059 1.000 65.11220 82 VAL B C 1
ATOM 2254 O O . VAL B 2 9 ? -36.50900 49.88179 8.83444 1.000 65.37672 82 VAL B O 1
ATOM 2258 N N . CYS B 2 10 ? -37.85580 51.56520 9.47546 1.000 63.32141 83 CYS B N 1
ATOM 2259 C CA . CYS B 2 10 ? -36.73675 52.48632 9.61414 1.000 61.94130 83 CYS B CA 1
ATOM 2260 C C . CYS B 2 10 ? -35.62472 51.88159 10.46112 1.000 62.99132 83 CYS B C 1
ATOM 2261 O O . CYS B 2 10 ? -34.44739 51.96928 10.09610 1.000 63.60163 83 CYS B O 1
ATOM 2264 N N . LYS B 2 11 ? -35.97538 51.22588 11.57364 1.000 62.89536 84 LYS B N 1
ATOM 2265 C CA . LYS B 2 11 ? -34.93890 50.60464 12.39286 1.000 62.14023 84 LYS B CA 1
ATOM 2266 C C . LYS B 2 11 ? -34.32808 49.39877 11.70067 1.000 59.95999 84 LYS B C 1
ATOM 2267 O O . LYS B 2 11 ? -33.12885 49.13433 11.86907 1.000 54.90826 84 LYS B O 1
ATOM 2273 N N . TRP B 2 12 ? -35.12580 48.67070 10.91180 1.000 60.05279 85 TRP B N 1
ATOM 2274 C CA . TRP B 2 12 ? -34.58258 47.55698 10.13771 1.000 58.97229 85 TRP B CA 1
ATOM 2275 C C . TRP B 2 12 ? -33.56629 48.04433 9.11056 1.000 58.41365 85 TRP B C 1
ATOM 2276 O O . TRP B 2 12 ? -32.52315 47.40578 8.90448 1.000 54.68858 85 TRP B O 1
ATOM 2287 N N . LEU B 2 13 ? -33.85543 49.18056 8.46100 1.000 59.79765 86 LEU B N 1
ATOM 2288 C CA . LEU B 2 13 ? -32.91781 49.76965 7.50859 1.000 57.17476 86 LEU B CA 1
ATOM 2289 C C . LEU B 2 13 ? -31.64377 50.23478 8.19769 1.000 55.74686 86 LEU B C 1
ATOM 2290 O O . LEU B 2 13 ? -30.53795 49.95437 7.72086 1.000 54.38417 86 LEU B O 1
ATOM 2295 N N . LYS B 2 14 ? -31.77301 50.96394 9.31252 1.000 55.61655 87 LYS B N 1
ATOM 2296 C CA . LYS B 2 14 ? -30.57308 51.36789 10.04039 1.000 57.34855 87 LYS B CA 1
ATOM 2297 C C . LYS B 2 14 ? -29.73906 50.15744 10.42342 1.000 56.55033 87 LYS B C 1
ATOM 2298 O O . LYS B 2 14 ? -28.49958 50.23280 10.43684 1.000 56.62112 87 LYS B O 1
ATOM 2304 N N . LYS B 2 15 ? -30.39448 49.02526 10.70202 1.000 53.94170 88 LYS B N 1
ATOM 2305 C CA . LYS B 2 15 ? -29.64247 47.84404 11.09684 1.000 54.03936 88 LYS B CA 1
ATOM 2306 C C . LYS B 2 15 ? -28.94157 47.22909 9.89671 1.000 53.17775 88 LYS B C 1
ATOM 2307 O O . LYS B 2 15 ? -27.73374 46.97813 9.94552 1.000 55.36442 88 LYS B O 1
ATOM 2313 N N . HIS B 2 16 ? -29.67087 47.02218 8.79328 1.000 52.35713 89 HIS B N 1
ATOM 2314 C CA . HIS B 2 16 ? -29.17927 46.22997 7.66714 1.000 51.64900 89 HIS B CA 1
ATOM 2315 C C . HIS B 2 16 ? -28.71214 47.04878 6.47278 1.000 52.76586 89 HIS B C 1
ATOM 2316 O O . HIS B 2 16 ? -28.06056 46.49416 5.57881 1.000 51.05111 89 HIS B O 1
ATOM 2323 N N . CYS B 2 17 ? -29.07448 48.32262 6.39766 1.000 53.43499 90 CYS B N 1
ATOM 2324 C CA . CYS B 2 17 ? -28.63930 49.20325 5.31520 1.000 49.43825 90 CYS B CA 1
ATOM 2325 C C . CYS B 2 17 ? -28.12877 50.49035 5.92849 1.000 50.25061 90 CYS B C 1
ATOM 2326 O O . CYS B 2 17 ? -28.68209 51.57097 5.70926 1.000 51.25557 90 CYS B O 1
ATOM 2329 N N . PRO B 2 18 ? -27.06575 50.39967 6.72407 1.000 52.35005 91 PRO B N 1
ATOM 2330 C CA . PRO B 2 18 ? -26.55699 51.60750 7.38955 1.000 49.29526 91 PRO B CA 1
ATOM 2331 C C . PRO B 2 18 ? -26.12852 52.67564 6.40382 1.000 52.08516 91 PRO B C 1
ATOM 2332 O O . PRO B 2 18 ? -26.55943 53.83089 6.51698 1.000 54.58941 91 PRO B O 1
ATOM 2336 N N . ASN B 2 19 ? -25.29524 52.31154 5.42546 1.000 48.70515 92 ASN B N 1
ATOM 2337 C CA . ASN B 2 19 ? -24.83164 53.28075 4.44292 1.000 49.06232 92 ASN B CA 1
ATOM 2338 C C . ASN B 2 19 ? -25.99664 54.00843 3.79375 1.000 50.04849 92 ASN B C 1
ATOM 2339 O O . ASN B 2 19 ? -25.94278 55.22120 3.56558 1.000 54.57268 92 ASN B O 1
ATOM 2344 N N . GLN B 2 20 ? -27.07299 53.29117 3.52990 1.000 47.40345 93 GLN B N 1
ATOM 2345 C CA . GLN B 2 20 ? -28.19620 53.85868 2.81042 1.000 53.77632 93 GLN B CA 1
ATOM 2346 C C . GLN B 2 20 ? -29.08862 54.69218 3.71925 1.000 55.72956 93 GLN B C 1
ATOM 2347 O O . GLN B 2 20 ? -29.83003 55.55330 3.22973 1.000 57.33519 93 GLN B O 1
ATOM 2353 N N . TYR B 2 21 ? -29.02699 54.46435 5.02964 1.000 55.59190 94 TYR B N 1
ATOM 2354 C CA . TYR B 2 21 ? -29.93407 55.15752 5.93904 1.000 59.76046 94 TYR B CA 1
ATOM 2355 C C . TYR B 2 21 ? -29.58354 56.63533 6.04531 1.000 59.63501 94 TYR B C 1
ATOM 2356 O O . TYR B 2 21 ? -30.46583 57.49368 5.94180 1.000 61.99969 94 TYR B O 1
ATOM 2365 N N . GLN B 2 22 ? -28.30483 56.95824 6.26363 1.000 58.52752 95 GLN B N 1
ATOM 2366 C CA . GLN B 2 22 ? -27.92838 58.36721 6.28732 1.000 62.13273 95 GLN B CA 1
ATOM 2367 C C . GLN B 2 22 ? -28.42668 59.05181 5.02402 1.000 62.72987 95 GLN B C 1
ATOM 2368 O O . GLN B 2 22 ? -29.12888 60.06682 5.09268 1.000 67.15631 95 GLN B O 1
ATOM 2370 N N . LEU B 2 23 ? -28.16434 58.43907 3.86252 1.000 61.19107 96 LEU B N 1
ATOM 2371 C CA . LEU B 2 23 ? -28.51632 59.06116 2.58661 1.000 59.60657 96 LEU B CA 1
ATOM 2372 C C . LEU B 2 23 ? -30.02039 59.04305 2.32529 1.000 55.60468 96 LEU B C 1
ATOM 2373 O O . LEU B 2 23 ? -30.56765 60.03422 1.83441 1.000 58.28105 96 LEU B O 1
ATOM 2378 N N . TYR B 2 24 ? -30.71178 57.93306 2.62956 1.000 57.99002 97 TYR B N 1
ATOM 2379 C CA . TYR B 2 24 ? -32.09061 57.75908 2.16332 1.000 59.44836 97 TYR B CA 1
ATOM 2380 C C . TYR B 2 24 ? -33.07622 57.40354 3.27025 1.000 55.25644 97 TYR B C 1
ATOM 2381 O O . TYR B 2 24 ? -34.13137 56.84253 2.98435 1.000 55.87033 97 TYR B O 1
ATOM 2390 N N . SER B 2 25 ? -32.77907 57.72608 4.52816 1.000 59.70055 98 SER B N 1
ATOM 2391 C CA . SER B 2 25 ? -33.78024 57.51311 5.57002 1.000 60.89868 98 SER B CA 1
ATOM 2392 C C . SER B 2 25 ? -35.11450 58.14504 5.17179 1.000 58.70449 98 SER B C 1
ATOM 2393 O O . SER B 2 25 ? -36.16606 57.49947 5.22450 1.000 58.43417 98 SER B O 1
ATOM 2396 N N . GLU B 2 26 ? -35.07676 59.38527 4.69170 1.000 59.19635 99 GLU B N 1
ATOM 2397 C CA . GLU B 2 26 ? -36.30845 60.14844 4.56796 1.000 58.36824 99 GLU B CA 1
ATOM 2398 C C . GLU B 2 26 ? -37.24332 59.57399 3.51638 1.000 57.58054 99 GLU B C 1
ATOM 2399 O O . GLU B 2 26 ? -38.46389 59.61860 3.69876 1.000 57.94000 99 GLU B O 1
ATOM 2405 N N . SER B 2 27 ? -36.70654 59.03033 2.42206 1.000 56.16732 100 SER B N 1
ATOM 2406 C CA . SER B 2 27 ? -37.57765 58.49060 1.37933 1.000 54.62724 100 SER B CA 1
ATOM 2407 C C . SER B 2 27 ? -38.49410 57.39877 1.91830 1.000 54.81160 100 SER B C 1
ATOM 2408 O O . SER B 2 27 ? -39.62129 57.22905 1.43121 1.000 52.63203 100 SER B O 1
ATOM 2411 N N . PHE B 2 28 ? -38.03260 56.64512 2.91336 1.000 53.19493 101 PHE B N 1
ATOM 2412 C CA . PHE B 2 28 ? -38.89636 55.63357 3.49816 1.000 53.31877 101 PHE B CA 1
ATOM 2413 C C . PHE B 2 28 ? -39.92471 56.26972 4.41452 1.000 57.37546 101 PHE B C 1
ATOM 2414 O O . PHE B 2 28 ? -41.07083 55.80839 4.48747 1.000 57.32993 101 PHE B O 1
ATOM 2422 N N . LYS B 2 29 ? -39.53184 57.33334 5.11505 1.000 57.67444 102 LYS B N 1
ATOM 2423 C CA . LYS B 2 29 ? -40.50419 58.09184 5.88695 1.000 57.90630 102 LYS B CA 1
ATOM 2424 C C . LYS B 2 29 ? -41.48727 58.79087 4.95973 1.000 54.13052 102 LYS B C 1
ATOM 2425 O O . LYS B 2 29 ? -42.70034 58.58747 5.06706 1.000 57.90656 102 LYS B O 1
ATOM 2427 N N . GLN B 2 30 ? -40.97396 59.58097 4.01107 1.000 54.09979 103 GLN B N 1
ATOM 2428 C CA . GLN B 2 30 ? -41.83395 60.33699 3.10340 1.000 55.42024 103 GLN B CA 1
ATOM 2429 C C . GLN B 2 30 ? -42.87664 59.44662 2.43003 1.000 56.81733 103 GLN B C 1
ATOM 2430 O O . GLN B 2 30 ? -44.03802 59.84475 2.27327 1.000 57.96337 103 GLN B O 1
ATOM 2432 N N . HIS B 2 31 ? -42.50064 58.22590 2.06399 1.000 54.53492 104 HIS B N 1
ATOM 2433 C CA . HIS B 2 31 ? -43.39216 57.36048 1.30699 1.000 52.68170 104 HIS B CA 1
ATOM 2434 C C . HIS B 2 31 ? -44.15000 56.35389 2.15825 1.000 52.15533 104 HIS B C 1
ATOM 2435 O O . HIS B 2 31 ? -44.89440 55.54396 1.59844 1.000 53.35630 104 HIS B O 1
ATOM 2442 N N . ASP B 2 32 ? -43.97227 56.36404 3.47895 1.000 50.48062 105 ASP B N 1
ATOM 2443 C CA . ASP B 2 32 ? -44.74538 55.50435 4.37339 1.000 52.08954 105 ASP B CA 1
ATOM 2444 C C . ASP B 2 32 ? -44.56311 54.02695 4.01665 1.000 51.52940 105 ASP B C 1
ATOM 2445 O O . ASP B 2 32 ? -45.52292 53.29945 3.74469 1.000 55.64878 105 ASP B O 1
ATOM 2450 N N . ILE B 2 33 ? -43.30488 53.59147 4.01621 1.000 52.71143 106 ILE B N 1
ATOM 2451 C CA . ILE B 2 33 ? -42.98491 52.22030 3.63086 1.000 55.43602 106 ILE B CA 1
ATOM 2452 C C . ILE B 2 33 ? -43.19899 51.33047 4.84886 1.000 55.12355 106 ILE B C 1
ATOM 2453 O O . ILE B 2 33 ? -42.29937 51.16644 5.67866 1.000 58.29853 106 ILE B O 1
ATOM 2458 N N . THR B 2 34 ? -44.39067 50.75526 4.97036 1.000 56.45542 107 THR B N 1
ATOM 2459 C CA . THR B 2 34 ? -44.66873 49.80513 6.03749 1.000 57.23926 107 THR B CA 1
ATOM 2460 C C . THR B 2 34 ? -44.06573 48.43637 5.71870 1.000 58.13143 107 THR B C 1
ATOM 2461 O O . THR B 2 34 ? -43.53081 48.19266 4.63488 1.000 57.42317 107 THR B O 1
ATOM 2465 N N . GLY B 2 35 ? -44.17018 47.53317 6.68703 1.000 63.78199 108 GLY B N 1
ATOM 2466 C CA . GLY B 2 35 ? -43.79244 46.15053 6.48843 1.000 59.79732 108 GLY B CA 1
ATOM 2467 C C . GLY B 2 35 ? -44.33652 45.58838 5.19397 1.000 56.97749 108 GLY B C 1
ATOM 2468 O O . GLY B 2 35 ? -43.55784 45.17752 4.33161 1.000 55.55219 108 GLY B O 1
ATOM 2469 N N . ARG B 2 36 ? -45.66311 45.58579 5.02181 1.000 59.12880 109 ARG B N 1
ATOM 2470 C CA . ARG B 2 36 ? -46.22551 45.03961 3.78691 1.000 56.89203 109 ARG B CA 1
ATOM 2471 C C . ARG B 2 36 ? -45.64913 45.73880 2.56875 1.000 53.80668 109 ARG B C 1
ATOM 2472 O O . ARG B 2 36 ? -45.43583 45.10274 1.53220 1.000 58.32926 109 ARG B O 1
ATOM 2474 N N . ALA B 2 37 ? -45.35902 47.03492 2.68424 1.000 54.31181 110 ALA B N 1
ATOM 2475 C CA . ALA B 2 37 ? -44.90011 47.79898 1.53007 1.000 53.25706 110 ALA B CA 1
ATOM 2476 C C . ALA B 2 37 ? -43.46098 47.45690 1.16526 1.000 53.11779 110 ALA B C 1
ATOM 2477 O O . ALA B 2 37 ? -43.13309 47.32861 -0.02238 1.000 49.17594 110 ALA B O 1
ATOM 2479 N N . LEU B 2 38 ? -42.59607 47.32078 2.17999 1.000 54.03601 111 LEU B N 1
ATOM 2480 C CA . LEU B 2 38 ? -41.19147 46.98218 1.95695 1.000 53.76100 111 LEU B CA 1
ATOM 2481 C C . LEU B 2 38 ? -41.04818 45.72167 1.12245 1.000 51.85454 111 LEU B C 1
ATOM 2482 O O . LEU B 2 38 ? -40.20822 45.65746 0.21889 1.000 48.09617 111 LEU B O 1
ATOM 2487 N N . LEU B 2 39 ? -41.87804 44.71468 1.40478 1.000 51.67744 112 LEU B N 1
ATOM 2488 C CA . LEU B 2 39 ? -41.75952 43.41626 0.75696 1.000 50.15538 112 LEU B CA 1
ATOM 2489 C C . LEU B 2 39 ? -42.16670 43.44762 -0.70453 1.000 46.08203 112 LEU B C 1
ATOM 2490 O O . LEU B 2 39 ? -41.85298 42.50659 -1.44562 1.000 45.51431 112 LEU B O 1
ATOM 2495 N N . ARG B 2 40 ? -42.87635 44.47933 -1.13077 1.000 42.98960 113 ARG B N 1
ATOM 2496 C CA . ARG B 2 40 ? -43.26953 44.58559 -2.52102 1.000 45.67593 113 ARG B CA 1
ATOM 2497 C C . ARG B 2 40 ? -42.31201 45.44613 -3.30437 1.000 45.49079 113 ARG B C 1
ATOM 2498 O O . ARG B 2 40 ? -42.60771 45.80721 -4.44955 1.000 42.72077 113 ARG B O 1
ATOM 2506 N N . LEU B 2 41 ? -41.16692 45.77506 -2.71564 1.000 45.19076 114 LEU B N 1
ATOM 2507 C CA . LEU B 2 41 ? -40.30969 46.81079 -3.27135 1.000 44.80183 114 LEU B CA 1
ATOM 2508 C C . LEU B 2 41 ? -39.39700 46.25031 -4.36076 1.000 42.94496 114 LEU B C 1
ATOM 2509 O O . LEU B 2 41 ? -38.97308 45.09044 -4.32403 1.000 42.89965 114 LEU B O 1
ATOM 2514 N N . THR B 2 42 ? -39.12619 47.08798 -5.35791 1.000 39.58201 115 THR B N 1
ATOM 2515 C CA . THR B 2 42 ? -38.40326 46.69266 -6.55538 1.000 35.38477 115 THR B CA 1
ATOM 2516 C C . THR B 2 42 ? -37.49206 47.82695 -6.95521 1.000 39.24864 115 THR B C 1
ATOM 2517 O O . THR B 2 42 ? -37.73177 48.98208 -6.59752 1.000 42.01358 115 THR B O 1
ATOM 2521 N N . ASP B 2 43 ? -36.48088 47.49694 -7.76067 1.000 37.79862 116 ASP B N 1
ATOM 2522 C CA . ASP B 2 43 ? -35.57442 48.52427 -8.25689 1.000 36.77862 116 ASP B CA 1
ATOM 2523 C C . ASP B 2 43 ? -36.34986 49.71390 -8.81066 1.000 39.31033 116 ASP B C 1
ATOM 2524 O O . ASP B 2 43 ? -36.10597 50.85993 -8.41858 1.000 40.98813 116 ASP B O 1
ATOM 2529 N N . LYS B 2 44 ? -37.30834 49.45287 -9.71242 1.000 41.18939 117 LYS B N 1
ATOM 2530 C CA . LYS B 2 44 ? -38.05167 50.54029 -10.34946 1.000 41.71456 117 LYS B CA 1
ATOM 2531 C C . LYS B 2 44 ? -38.77687 51.38338 -9.30257 1.000 42.25261 117 LYS B C 1
ATOM 2532 O O . LYS B 2 44 ? -38.79431 52.62191 -9.37898 1.000 39.39219 117 LYS B O 1
ATOM 2538 N N . LYS B 2 45 ? -39.35609 50.73209 -8.29748 1.000 37.83345 118 LYS B N 1
ATOM 2539 C CA . LYS B 2 45 ? -40.04169 51.48819 -7.26179 1.000 41.28199 118 LYS B CA 1
ATOM 2540 C C . LYS B 2 45 ? -39.05629 52.34407 -6.47160 1.000 43.00417 118 LYS B C 1
ATOM 2541 O O . LYS B 2 45 ? -39.26988 53.54792 -6.27572 1.000 42.33793 118 LYS B O 1
ATOM 2547 N N . LEU B 2 46 ? -37.96941 51.73338 -6.00743 1.000 41.12954 119 LEU B N 1
ATOM 2548 C CA . LEU B 2 46 ? -36.98390 52.46462 -5.22565 1.000 40.44369 119 LEU B CA 1
ATOM 2549 C C . LEU B 2 46 ? -36.49307 53.70818 -5.95842 1.000 44.89826 119 LEU B C 1
ATOM 2550 O O . LEU B 2 46 ?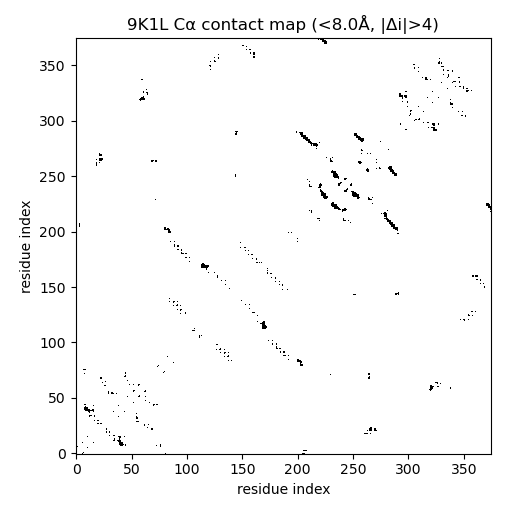 -36.30100 54.77032 -5.34598 1.000 44.33019 119 LEU B O 1
ATOM 2555 N N . GLU B 2 47 ? -36.27710 53.59883 -7.27475 1.000 44.30096 120 GLU B N 1
ATOM 2556 C CA . GLU B 2 47 ? -35.91388 54.78460 -8.04072 1.000 40.73602 120 GLU B CA 1
ATOM 2557 C C . GLU B 2 47 ? -37.01220 55.82783 -7.94694 1.000 40.21205 120 GLU B C 1
ATOM 2558 O O . GLU B 2 47 ? -36.73203 57.02754 -7.91386 1.000 43.28233 120 GLU B O 1
ATOM 2564 N N . ARG B 2 48 ? -38.26335 55.38454 -7.82412 1.000 42.00728 121 ARG B N 1
ATOM 2565 C CA . ARG B 2 48 ? -39.36964 56.32529 -7.75517 1.000 39.42930 121 ARG B CA 1
ATOM 2566 C C . ARG B 2 48 ? -39.42866 57.02514 -6.40378 1.000 41.68877 121 ARG B C 1
ATOM 2567 O O . ARG B 2 48 ? -39.80777 58.19738 -6.35239 1.000 39.70164 121 ARG B O 1
ATOM 2575 N N . MET B 2 49 ? -39.04066 56.35715 -5.30157 1.000 45.43343 122 MET B N 1
ATOM 2576 C CA . MET B 2 49 ? -38.94145 57.10576 -4.04504 1.000 43.27452 122 MET B CA 1
ATOM 2577 C C . MET B 2 49 ? -37.73822 58.04130 -3.98277 1.000 46.17053 122 MET B C 1
ATOM 2578 O O . MET B 2 49 ? -37.62470 58.79527 -3.00942 1.000 54.19909 122 MET B O 1
ATOM 2583 N N . GLY B 2 50 ? -36.84686 58.03374 -4.96633 1.000 43.69909 123 GLY B N 1
ATOM 2584 C CA . GLY B 2 50 ? -35.77019 58.99903 -4.99287 1.000 41.57576 123 GLY B CA 1
ATOM 2585 C C . GLY B 2 50 ? -34.38627 58.47193 -4.67060 1.000 46.56479 123 GLY B C 1
ATOM 2586 O O . GLY B 2 50 ? -33.45997 59.28000 -4.51285 1.000 50.86448 123 GLY B O 1
ATOM 2587 N N . ILE B 2 51 ? -34.21022 57.15587 -4.55568 1.000 44.42216 124 ILE B N 1
ATOM 2588 C CA . ILE B 2 51 ? -32.87334 56.57729 -4.55806 1.000 44.86671 124 ILE B CA 1
ATOM 2589 C C . ILE B 2 51 ? -32.38377 56.57087 -6.00715 1.000 46.49555 124 ILE B C 1
ATOM 2590 O O . ILE B 2 51 ? -32.68469 55.65332 -6.77981 1.000 47.61336 124 ILE B O 1
ATOM 2595 N N . ALA B 2 52 ? -31.64362 57.60288 -6.39494 1.000 41.44391 125 ALA B N 1
ATOM 2596 C CA . ALA B 2 52 ? -31.28112 57.76955 -7.79081 1.000 42.41666 125 ALA B CA 1
ATOM 2597 C C . ALA B 2 52 ? -30.17645 56.82752 -8.26152 1.000 44.14029 125 ALA B C 1
ATOM 2598 O O . ALA B 2 52 ? -29.99794 56.66489 -9.46897 1.000 46.06448 125 ALA B O 1
ATOM 2600 N N . GLN B 2 53 ? -29.42040 56.21817 -7.36042 1.000 46.80044 126 GLN B N 1
ATOM 2601 C CA . GLN B 2 53 ? -28.18848 55.52845 -7.72150 1.000 45.50604 126 GLN B CA 1
ATOM 2602 C C . GLN B 2 53 ? -28.40953 54.01462 -7.68074 1.000 46.11466 126 GLN B C 1
ATOM 2603 O O . GLN B 2 53 ? -28.71209 53.45920 -6.62006 1.000 47.21259 126 GLN B O 1
ATOM 2609 N N . GLU B 2 54 ? -28.28539 53.34517 -8.83588 1.000 43.36835 127 GLU B N 1
ATOM 2610 C CA . GLU B 2 54 ? -28.58742 51.91102 -8.87144 1.000 45.84916 127 GLU B CA 1
ATOM 2611 C C . GLU B 2 54 ? -27.72251 51.13483 -7.88966 1.000 45.94783 127 GLU B C 1
ATOM 2612 O O . GLU B 2 54 ? -28.16016 50.13181 -7.31959 1.000 45.44395 127 GLU B O 1
ATOM 2618 N N . ASN B 2 55 ? -26.48955 51.58146 -7.70608 1.000 48.10161 128 ASN B N 1
ATOM 2619 C CA . ASN B 2 55 ? -25.58490 51.01013 -6.72159 1.000 47.23116 128 ASN B CA 1
ATOM 2620 C C . ASN B 2 55 ? -26.26277 50.82318 -5.35790 1.000 48.07606 128 ASN B C 1
ATOM 2621 O O . ASN B 2 55 ? -26.28703 49.71693 -4.80244 1.000 46.74373 128 ASN B O 1
ATOM 2626 N N . GLN B 2 56 ? -26.83146 51.90072 -4.80799 1.000 45.76875 129 GLN B N 1
ATOM 2627 C CA . GLN B 2 56 ? -27.47252 51.82103 -3.50081 1.000 44.30393 129 GLN B CA 1
ATOM 2628 C C . GLN B 2 56 ? -28.74369 50.98111 -3.55336 1.000 45.30841 129 GLN B C 1
ATOM 2629 O O . GLN B 2 56 ? -29.04382 50.23773 -2.60847 1.000 42.05168 129 GLN B O 1
ATOM 2635 N N . ARG B 2 57 ? -29.51253 51.10484 -4.64448 1.000 45.88688 130 ARG B N 1
ATOM 2636 C CA . ARG B 2 57 ? -30.75447 50.35049 -4.77528 1.000 41.26771 130 ARG B CA 1
ATOM 2637 C C . ARG B 2 57 ? -30.50603 48.85130 -4.64524 1.000 40.05909 130 ARG B C 1
ATOM 2638 O O . ARG B 2 57 ? -31.31655 48.12819 -4.05565 1.000 38.11173 130 ARG B O 1
ATOM 2646 N N . GLN B 2 58 ? -29.38313 48.36695 -5.18604 1.000 42.02950 131 GLN B N 1
ATOM 2647 C CA . GLN B 2 58 ? -29.07925 46.94157 -5.11392 1.000 41.43026 131 GLN B CA 1
ATOM 2648 C C . GLN B 2 58 ? -28.99492 46.48180 -3.66942 1.000 43.22492 131 GLN B C 1
ATOM 2649 O O . GLN B 2 58 ? -29.62846 45.49401 -3.27937 1.000 44.12313 131 GLN B O 1
ATOM 2655 N N . HIS B 2 59 ? -28.20919 47.19455 -2.85939 1.000 43.11244 132 HIS B N 1
ATOM 2656 C CA . HIS B 2 59 ? -27.99568 46.77393 -1.48220 1.000 46.30035 132 HIS B CA 1
ATOM 2657 C C . HIS B 2 59 ? -29.30347 46.72314 -0.70476 1.000 44.47466 132 HIS B C 1
ATOM 2658 O O . HIS B 2 59 ? -29.51425 45.82382 0.11812 1.000 44.91384 132 HIS B O 1
ATOM 2665 N N . ILE B 2 60 ? -30.19183 47.68286 -0.94662 1.000 41.79615 133 ILE B N 1
ATOM 2666 C CA . ILE B 2 60 ? -31.46176 47.67747 -0.24227 1.000 41.11936 133 ILE B CA 1
ATOM 2667 C C . ILE B 2 60 ? -32.27240 46.43604 -0.60309 1.000 43.06173 133 ILE B C 1
ATOM 2668 O O . ILE B 2 60 ? -32.82115 45.77235 0.28551 1.000 44.27964 133 ILE B O 1
ATOM 2673 N N . LEU B 2 61 ? -32.33490 46.06701 -1.89837 1.000 41.41867 134 LEU B N 1
ATOM 2674 C CA . LEU B 2 61 ? -33.05751 44.83240 -2.22541 1.000 42.46044 134 LEU B CA 1
ATOM 2675 C C . LEU B 2 61 ? -32.30890 43.58997 -1.79377 1.000 43.27229 134 LEU B C 1
ATOM 2676 O O . LEU B 2 61 ? -32.93229 42.54798 -1.57162 1.000 44.02160 134 LEU B O 1
ATOM 2681 N N . GLN B 2 62 ? -30.98219 43.65158 -1.71229 1.000 48.02600 135 GLN B N 1
ATOM 2682 C CA . GLN B 2 62 ? -30.27539 42.48015 -1.21968 1.000 49.31968 135 GLN B CA 1
ATOM 2683 C C . GLN B 2 62 ? -30.73293 42.13910 0.18827 1.000 51.62355 135 GLN B C 1
ATOM 2684 O O . GLN B 2 62 ? -30.85227 40.95595 0.53808 1.000 51.21584 135 GLN B O 1
ATOM 2690 N N . GLN B 2 63 ? -31.05004 43.16346 0.98641 1.000 47.21570 136 GLN B N 1
ATOM 2691 C CA . GLN B 2 63 ? -31.62986 42.92464 2.29858 1.000 48.87500 136 GLN B CA 1
ATOM 2692 C C . GLN B 2 63 ? -33.12264 42.63714 2.20414 1.000 46.66862 136 GLN B C 1
ATOM 2693 O O . GLN B 2 63 ? -33.62610 41.73705 2.88420 1.000 47.43145 136 GLN B O 1
ATOM 2699 N N . VAL B 2 64 ? -33.84756 43.36566 1.36249 1.000 42.40029 137 VAL B N 1
ATOM 2700 C CA . VAL B 2 64 ? -35.27061 43.07320 1.22255 1.000 48.45021 137 VAL B CA 1
ATOM 2701 C C . VAL B 2 64 ? -35.49017 41.61642 0.82920 1.000 48.17383 137 VAL B C 1
ATOM 2702 O O . VAL B 2 64 ? -36.37664 40.93582 1.36010 1.000 47.20376 137 VAL B O 1
ATOM 2706 N N . LEU B 2 65 ? -34.69451 41.11578 -0.10885 1.000 46.46593 138 LEU B N 1
ATOM 2707 C CA . LEU B 2 65 ? -34.87423 39.73973 -0.53895 1.000 44.67347 138 LEU B CA 1
ATOM 2708 C C . LEU B 2 65 ? -34.37466 38.75767 0.51204 1.000 45.70695 138 LEU B C 1
ATOM 2709 O O . LEU B 2 65 ? -35.02338 37.73379 0.76850 1.000 42.14469 138 LEU B O 1
ATOM 2714 N N . GLN B 2 66 ? -33.23581 39.05219 1.14654 1.000 46.25495 139 GLN B N 1
ATOM 2715 C CA . GLN B 2 66 ? -32.78316 38.17950 2.22563 1.000 48.21482 139 GLN B CA 1
ATOM 2716 C C . GLN B 2 66 ? -33.81176 38.10926 3.35249 1.000 46.92094 139 GLN B C 1
ATOM 2717 O O . GLN B 2 66 ? -33.97319 37.05976 3.98911 1.000 45.31571 139 GLN B O 1
ATOM 2723 N N . LEU B 2 67 ? -34.52951 39.20497 3.59254 1.000 44.94127 140 LEU B N 1
ATOM 2724 C CA . LEU B 2 67 ? -35.62345 39.18791 4.55491 1.000 46.69712 140 LEU B CA 1
ATOM 2725 C C . LEU B 2 67 ? -36.80863 38.38554 4.02369 1.000 49.48166 140 LEU B C 1
ATOM 2726 O O . LEU B 2 67 ? -37.38341 37.56287 4.74425 1.000 49.50414 140 LEU B O 1
ATOM 2731 N N . LYS B 2 68 ? -37.20326 38.62963 2.76632 1.000 48.42299 141 LYS B N 1
ATOM 2732 C CA . LYS B 2 68 ? -38.24922 37.82526 2.14362 1.000 44.76428 141 LYS B CA 1
ATOM 2733 C C . LYS B 2 68 ? -37.95166 36.33762 2.29839 1.000 49.45952 141 LYS B C 1
ATOM 2734 O O . LYS B 2 68 ? -38.84889 35.54183 2.60036 1.000 48.88608 141 LYS B O 1
ATOM 2740 N N . VAL B 2 69 ? -36.68362 35.94956 2.12883 1.000 50.03319 142 VAL B N 1
ATOM 2741 C CA . VAL B 2 69 ? -36.30481 34.54661 2.27910 1.000 46.95737 142 VAL B CA 1
ATOM 2742 C C . VAL B 2 69 ? -36.58789 34.07619 3.69679 1.000 51.29245 142 VAL B C 1
ATOM 2743 O O . VAL B 2 69 ? -37.24511 33.04944 3.90777 1.000 53.88060 142 VAL B O 1
ATOM 2747 N N . ARG B 2 70 ? -36.09749 34.82836 4.69222 1.000 49.10688 143 ARG B N 1
ATOM 2748 C CA . ARG B 2 70 ? -36.28453 34.44197 6.08930 1.000 49.43071 143 ARG B CA 1
ATOM 2749 C C . ARG B 2 70 ? -37.75853 34.32905 6.45415 1.000 49.24225 143 ARG B C 1
ATOM 2750 O O . ARG B 2 70 ? -38.12803 33.52123 7.31057 1.000 48.88969 143 ARG B O 1
ATOM 2758 N N . GLU B 2 71 ? -38.61390 35.13878 5.83661 1.000 48.67773 144 GLU B N 1
ATOM 2759 C CA . GLU B 2 71 ? -40.04365 34.97193 6.05943 1.000 54.23584 144 GLU B CA 1
ATOM 2760 C C . GLU B 2 71 ? -40.51550 33.61895 5.53854 1.000 57.44925 144 GLU B C 1
ATOM 2761 O O . GLU B 2 71 ? -41.35610 32.95752 6.16071 1.000 59.18478 144 GLU B O 1
ATOM 2767 N N . GLU B 2 72 ? -39.96737 33.17679 4.40625 1.000 55.21863 145 GLU B N 1
ATOM 2768 C CA . GLU B 2 72 ? -40.39182 31.89501 3.86572 1.000 54.43226 145 GLU B CA 1
ATOM 2769 C C . GLU B 2 72 ? -39.89313 30.72868 4.71681 1.000 54.91036 145 GLU B C 1
ATOM 2770 O O . GLU B 2 72 ? -40.54769 29.68294 4.75061 1.000 56.47309 145 GLU B O 1
ATOM 2776 N N . VAL B 2 73 ? -38.76539 30.86327 5.42509 1.000 52.95376 146 VAL B N 1
ATOM 2777 C CA . VAL B 2 73 ? -38.42017 29.77039 6.33224 1.000 56.51948 146 VAL B CA 1
ATOM 2778 C C . VAL B 2 73 ? -39.49421 29.65024 7.40453 1.000 58.40947 146 VAL B C 1
ATOM 2779 O O . VAL B 2 73 ? -39.98079 28.55221 7.70477 1.000 59.81025 146 VAL B O 1
ATOM 2783 N N . ARG B 2 74 ? -39.94315 30.78004 7.93560 1.000 57.24373 147 ARG B N 1
ATOM 2784 C CA . ARG B 2 74 ? -40.96663 30.72217 8.96278 1.000 59.55437 147 ARG B CA 1
ATOM 2785 C C . ARG B 2 74 ? -42.29861 30.25565 8.37254 1.000 59.91089 147 ARG B C 1
ATOM 2786 O O . ARG B 2 74 ? -43.02063 29.46935 8.99655 1.000 61.49130 147 ARG B O 1
ATOM 2794 N N . ASN B 2 75 ? -42.61990 30.69148 7.15089 1.000 57.92177 148 ASN B N 1
ATOM 2795 C CA . ASN B 2 75 ? -43.86550 30.26390 6.51699 1.000 58.82064 148 ASN B CA 1
ATOM 2796 C C . ASN B 2 75 ? -43.84671 28.77257 6.19616 1.000 59.05592 148 ASN B C 1
ATOM 2797 O O . ASN B 2 75 ? -44.87599 28.09229 6.30369 1.000 57.25903 148 ASN B O 1
ATOM 2802 N N . LEU B 2 76 ? -42.69038 28.24964 5.78665 1.000 55.35496 149 LEU B N 1
ATOM 2803 C CA . LEU B 2 76 ? -42.61606 26.84569 5.41563 1.000 54.51632 149 LEU B CA 1
ATOM 2804 C C . LEU B 2 76 ? -42.57973 25.95825 6.64933 1.000 60.00548 149 LEU B C 1
ATOM 2805 O O . LEU B 2 76 ? -43.16993 24.87201 6.65262 1.000 62.97976 149 LEU B O 1
ATOM 2810 N N . GLN B 2 77 ? -41.88512 26.39883 7.70045 1.000 60.26525 150 GLN B N 1
ATOM 2811 C CA . GLN B 2 77 ? -41.95198 25.69509 8.97621 1.000 60.97181 150 GLN B CA 1
ATOM 2812 C C . GLN B 2 77 ? -43.38968 25.60164 9.45982 1.000 61.38641 150 GLN B C 1
ATOM 2813 O O . GLN B 2 77 ? -43.85770 24.53418 9.86892 1.000 66.52748 150 GLN B O 1
ATOM 2819 N N . LEU B 2 78 ? -44.10787 26.71747 9.40305 1.000 59.45675 151 LEU B N 1
ATOM 2820 C CA . LEU B 2 78 ? -45.50370 26.72725 9.80548 1.000 64.01415 151 LEU B CA 1
ATOM 2821 C C . LEU B 2 78 ? -46.30530 25.68129 9.04724 1.000 65.44011 151 LEU B C 1
ATOM 2822 O O . LEU B 2 78 ? -47.14414 24.98262 9.62769 1.000 70.06540 151 LEU B O 1
ATOM 2827 N N . LEU B 2 79 ? -46.04403 25.53822 7.75454 1.000 62.92289 152 LEU B N 1
ATOM 2828 C CA . LEU B 2 79 ? -46.80123 24.58879 6.95650 1.000 63.58099 152 LEU B CA 1
ATOM 2829 C C . LEU B 2 79 ? -46.61743 23.15217 7.41413 1.000 65.99649 152 LEU B C 1
ATOM 2830 O O . LEU B 2 79 ? -47.24177 22.25060 6.84286 1.000 70.22870 152 LEU B O 1
ATOM 2835 N N . THR B 2 80 ? -45.77375 22.90961 8.40820 1.000 67.10155 153 THR B N 1
ATOM 2836 C CA . THR B 2 80 ? -45.56594 21.56370 8.90824 1.000 71.34731 153 THR B CA 1
ATOM 2837 C C . THR B 2 80 ? -46.10182 21.36663 10.31830 1.000 75.20458 153 THR B C 1
ATOM 2838 O O . THR B 2 80 ? -46.50596 20.25342 10.65928 1.000 78.04583 153 THR B O 1
ATOM 2842 N N . GLN B 2 81 ? -46.15689 22.42284 11.12727 1.000 82.88307 154 GLN B N 1
ATOM 2843 C CA . GLN B 2 81 ? -46.67628 22.32713 12.49401 1.000 89.52404 154 GLN B CA 1
ATOM 2844 C C . GLN B 2 81 ? -48.21801 22.30795 12.52124 1.000 89.53724 154 GLN B C 1
ATOM 2845 O O . GLN B 2 81 ? -48.85034 21.26018 12.72899 1.000 87.03807 154 GLN B O 1
ATOM 2847 N N . ASN B 2 94 ? -52.93152 33.24558 13.94955 1.000 87.35128 167 ASN B N 1
ATOM 2848 C CA . ASN B 2 94 ? -54.04228 34.01798 14.50685 1.000 95.00035 167 ASN B CA 1
ATOM 2849 C C . ASN B 2 94 ? -55.40196 33.37906 14.16737 1.000 93.58272 167 ASN B C 1
ATOM 2850 O O . ASN B 2 94 ? -55.46110 32.29190 13.58489 1.000 83.82772 167 ASN B O 1
ATOM 2852 N N . LEU B 2 95 ? -56.48784 34.05514 14.53630 1.000 92.21147 168 LEU B N 1
ATOM 2853 C CA . LEU B 2 95 ? -57.82879 33.51060 14.35406 1.000 81.48947 168 LEU B CA 1
ATOM 2854 C C . LEU B 2 95 ? -58.85032 34.61201 14.60903 1.000 79.65977 168 LEU B C 1
ATOM 2855 O O . LEU B 2 95 ? -58.51484 35.77968 14.83945 1.000 81.27179 168 LEU B O 1
ATOM 2857 N N . TYR B 2 96 ? -60.11042 34.21179 14.54205 1.000 80.25714 169 TYR B N 1
ATOM 2858 C CA . TYR B 2 96 ? -61.28779 34.99037 14.89024 1.000 81.36465 169 TYR B CA 1
ATOM 2859 C C . TYR B 2 96 ? -62.43247 33.99474 14.89674 1.000 81.07268 169 TYR B C 1
ATOM 2860 O O . TYR B 2 96 ? -62.33736 32.92530 14.29164 1.000 77.47660 169 TYR B O 1
ATOM 2869 N N . PHE B 2 97 ? -63.50572 34.34219 15.59217 1.000 72.99678 170 PHE B N 1
ATOM 2870 C CA . PHE B 2 97 ? -64.60555 33.41304 15.73772 1.000 66.39972 170 PHE B CA 1
ATOM 2871 C C . PHE B 2 97 ? -65.89621 34.21464 15.77380 1.000 66.01620 170 PHE B C 1
ATOM 2872 O O . PHE B 2 97 ? -65.97807 35.21213 16.49361 1.000 71.43081 170 PHE B O 1
ATOM 2880 N N . GLN B 2 98 ? -66.88796 33.80142 14.99220 1.000 63.54189 171 GLN B N 1
ATOM 2881 C CA . GLN B 2 98 ? -68.20676 34.42324 15.09097 1.000 68.94074 171 GLN B CA 1
ATOM 2882 C C . GLN B 2 98 ? -69.23719 33.42735 15.57298 1.000 71.18333 171 GLN B C 1
ATOM 2883 O O . GLN B 2 98 ? -69.99161 32.89434 14.77034 1.000 72.31718 171 GLN B O 1
#

Secondary structure (DSSP, 8-state):
-TTTS--GGG--HHHHHHHHTTS-GGGGGGHHHHHHTT--HHHHTT--HHHHHHTT--SHHHHHHHHHHHHHHHIIIIITTT-BHHHHHHHHHHHHHHHHHHHHHHHHSTT--TTT-----HHHHHHHHHHHHHHHHHHHHHHT---HHHHHHHHHHHHHHHHHHS---HHHHHHHHHHHHHHHHHHHHHHHHTS-TTGGG-B-EEEEEEEE-SSTT----EEEEE-TTS-EEEEEE-TTSHHHHTS---TT-EEEEETTEE-TT--HHHHHHHHHH-TTEEEEEEEE---/---HHHHHHHHHHH-HHHHHHHHHHHHHTT--HHHHTT--HHHHHHHT---HHHHHHHHHHHHHHHHHHHHHHHHHTT----B-

GO terms:
  GO:0014069 postsynaptic density (C, IDA)
  GO:0005515 protein binding (F, IPI)
  GO:0098978 glutamatergic synapse (C, IDA)
  GO:0098978 glutamatergic synapse (C, IMP)
  GO:0099084 postsynaptic specialization organization (P, IDA)
  GO:0099084 postsynaptic specialization organization (P, IMP)

B-factor: mean 50.83, std 13.0, range [25.91, 99.68]

Organism: Mus musculus (NCBI:txid10090)